Protein AF-A0AAN7JSX2-F1 (afdb_monomer_lite)

pLDDT: mean 71.58, std 24.01, range [30.03, 98.75]

Foldseek 3Di:
DDDDDDDDDDPDPPPPPPPPPPPPPPPPPPPPPPPPDDDDPPPDDDDDDDDDDDDDDDDDDDDDPDPDDDDDPDPPVPPPPPPDPVLVVLLVVLVVCVVVVHPPSVVSNVVVVVVVVVVVVVVVVVVVVVVVVVVVVVVVVVVVVVVVVVVVVVVVVVVVVVVVVVVVVVVVVVVVVVVVVVVVVVVVVVVVVVVVVVVVVVVVVVVVVVVVVVVVVVVVVVVVVVVVVVVVVVPDDDDPPDPQVVLLVVVVVVLVPDADDALQVVLVVVCVDPSSVVCNVCVVVHPPVSNVVSRVSNVVRVVVVVVVVVVVVVVVVVVVVVVVVVVVVVVVVVVVVVVVVVCCVVVVPPDDDDDDDDDDDDDDDDDDDDDDDDPPDDPPPDDDDDDPPDDDDDDDDDDDDDDDDDDD

Organism: NCBI:txid236973

Radius of gyration: 62.87 Å; chains: 1; bounding box: 141×70×180 Å

Secondary structure (DSSP, 8-state):
---------------------------------------------------------------------SS----GGG-------HHHHHHHHHHHHHHTT-TTHHHHHHHHHHHHHHHHHHHHHHHHHHHHHHHHHHHHHHHHHHHHHHHHHHHHHHHHHHHHHHHHHHHHHHHHHHHHHHHHHHHHHHHHHHHHHHHHHHHHHHHHHHHHHHHHHHHHHHHHHHHHHHHHHTT----S-HHHHHHHHHHHHHHTT-----HHHHHHHTTTSHHHHHHHHTGGGS-HHHHHHHHHHHHHHHHHHHHHHHHHHHHHHHHHHHHHHHHHHHHHHHHHHHHHHHHHHHHTS---S-------------------------------------------------------

Structure (mmCIF, N/CA/C/O backbone):
data_AF-A0AAN7JSX2-F1
#
_entry.id   AF-A0AAN7JSX2-F1
#
loop_
_atom_site.group_PDB
_atom_site.id
_atom_site.type_symbol
_atom_site.label_atom_id
_atom_site.label_alt_id
_atom_site.label_comp_id
_atom_site.label_asym_id
_atom_site.label_entity_id
_atom_site.label_seq_id
_atom_site.pdbx_PDB_ins_code
_atom_site.Cartn_x
_atom_site.Cartn_y
_atom_site.Cartn_z
_atom_site.occupancy
_atom_site.B_iso_or_equiv
_atom_site.auth_seq_id
_atom_site.auth_comp_id
_atom_site.auth_asym_id
_atom_site.auth_atom_id
_atom_site.pdbx_PDB_model_num
ATOM 1 N N . MET A 1 1 ? 57.727 -26.899 -23.083 1.00 50.97 1 MET A N 1
ATOM 2 C CA . MET A 1 1 ? 58.338 -26.647 -21.767 1.00 50.97 1 MET A CA 1
ATOM 3 C C . MET A 1 1 ? 58.189 -25.172 -21.488 1.00 50.97 1 MET A C 1
ATOM 5 O O . MET A 1 1 ? 58.917 -24.397 -22.080 1.00 50.97 1 MET A O 1
ATOM 9 N N . GLU A 1 2 ? 57.175 -24.823 -20.713 1.00 46.00 2 GLU A N 1
ATOM 10 C CA . GLU A 1 2 ? 57.194 -23.818 -19.647 1.00 46.00 2 GLU A CA 1
ATOM 11 C C . GLU A 1 2 ? 55.757 -23.758 -19.134 1.00 46.00 2 GLU A C 1
ATOM 13 O O . GLU A 1 2 ? 54.819 -23.423 -19.854 1.00 46.00 2 GLU A O 1
ATOM 18 N N . GLU A 1 3 ? 55.601 -24.269 -17.918 1.00 48.22 3 GLU A N 1
ATOM 19 C CA . GLU A 1 3 ? 54.378 -24.251 -17.137 1.00 48.22 3 GLU A CA 1
ATOM 20 C C . GLU A 1 3 ? 54.137 -22.822 -16.649 1.00 48.22 3 GLU A C 1
ATOM 22 O O . GLU A 1 3 ? 55.009 -22.233 -16.012 1.00 48.22 3 GLU A O 1
ATOM 27 N N . LEU A 1 4 ? 52.941 -22.283 -16.885 1.00 53.66 4 LEU A N 1
ATOM 28 C CA . LEU A 1 4 ? 52.418 -21.191 -16.074 1.00 53.66 4 LEU A CA 1
ATOM 29 C C . LEU A 1 4 ? 51.055 -21.598 -15.524 1.00 53.66 4 LEU A C 1
ATOM 31 O O . LEU A 1 4 ? 50.079 -21.794 -16.246 1.00 53.66 4 LEU A O 1
ATOM 35 N N . SER A 1 5 ? 51.096 -21.786 -14.209 1.00 49.34 5 SER A N 1
ATOM 36 C CA . SER A 1 5 ? 50.047 -22.189 -13.289 1.00 49.34 5 SER A CA 1
ATOM 37 C C . SER A 1 5 ? 48.850 -21.243 -13.337 1.00 49.34 5 SER A C 1
ATOM 39 O O . SER A 1 5 ? 48.999 -20.026 -13.219 1.00 49.34 5 SER A O 1
ATOM 41 N N . ALA A 1 6 ? 47.661 -21.822 -13.478 1.00 45.53 6 ALA A N 1
ATOM 42 C CA . ALA A 1 6 ? 46.384 -21.146 -13.332 1.00 45.53 6 ALA A CA 1
ATOM 43 C C . ALA A 1 6 ? 45.886 -21.323 -11.889 1.00 45.53 6 ALA A C 1
ATOM 45 O O . ALA A 1 6 ? 45.312 -22.358 -11.554 1.00 45.53 6 ALA A O 1
ATOM 46 N N . ASP A 1 7 ? 46.075 -20.305 -11.050 1.00 46.94 7 ASP A N 1
ATOM 47 C CA . ASP A 1 7 ? 45.407 -20.217 -9.750 1.00 46.94 7 ASP A CA 1
ATOM 48 C C . ASP A 1 7 ? 44.025 -19.581 -9.938 1.00 46.94 7 ASP A C 1
ATOM 50 O O . ASP A 1 7 ? 43.853 -18.362 -9.976 1.00 46.94 7 ASP A O 1
ATOM 54 N N . ALA A 1 8 ? 43.019 -20.441 -10.084 1.00 43.91 8 ALA A N 1
ATOM 55 C CA . ALA A 1 8 ? 41.617 -20.071 -9.991 1.00 43.91 8 ALA A CA 1
ATOM 56 C C . ALA A 1 8 ? 41.207 -20.006 -8.510 1.00 43.91 8 ALA A C 1
ATOM 58 O O . ALA A 1 8 ? 41.184 -21.019 -7.815 1.00 43.91 8 ALA A O 1
ATOM 59 N N . ILE A 1 9 ? 40.852 -18.813 -8.033 1.00 45.03 9 ILE A N 1
ATOM 60 C CA . ILE A 1 9 ? 40.185 -18.609 -6.741 1.00 45.03 9 ILE A CA 1
ATOM 61 C C . ILE A 1 9 ? 38.682 -18.856 -6.947 1.00 45.03 9 ILE A C 1
ATOM 63 O O . ILE A 1 9 ? 38.050 -18.096 -7.686 1.00 45.03 9 ILE A O 1
ATOM 67 N N . PRO A 1 10 ? 38.056 -19.856 -6.300 1.00 44.59 10 PRO A N 1
ATOM 68 C CA . PRO A 1 10 ? 36.612 -19.999 -6.342 1.00 44.59 10 PRO A CA 1
ATOM 69 C C . PRO A 1 10 ? 35.992 -19.099 -5.267 1.00 44.59 10 PRO A C 1
ATOM 71 O O . PRO A 1 10 ? 35.986 -19.430 -4.082 1.00 44.59 10 PRO A O 1
ATOM 74 N N . ILE A 1 11 ? 35.430 -17.958 -5.672 1.00 39.12 11 ILE A N 1
ATOM 75 C CA . ILE A 1 11 ? 34.491 -17.215 -4.824 1.00 39.12 11 ILE A CA 1
ATOM 76 C C . ILE A 1 11 ? 33.147 -17.944 -4.902 1.00 39.12 11 ILE A C 1
ATOM 78 O O . ILE A 1 11 ? 32.295 -17.662 -5.742 1.00 39.12 11 ILE A O 1
ATOM 82 N N . GLY A 1 12 ? 32.983 -18.943 -4.039 1.00 33.75 12 GLY A N 1
ATOM 83 C CA . GLY A 1 12 ? 31.715 -19.626 -3.832 1.00 33.75 12 GLY A CA 1
ATOM 84 C C . GLY A 1 12 ? 30.738 -18.726 -3.080 1.00 33.75 12 GLY A C 1
ATOM 85 O O . GLY A 1 12 ? 30.698 -18.746 -1.852 1.00 33.75 12 GLY A O 1
ATOM 86 N N . TYR A 1 13 ? 29.904 -17.974 -3.799 1.00 37.34 13 TYR A N 1
ATOM 87 C CA . TYR A 1 13 ? 28.662 -17.456 -3.228 1.00 37.34 13 TYR A CA 1
ATOM 88 C C . TYR A 1 13 ? 27.654 -18.603 -3.146 1.00 37.34 13 TYR A C 1
ATOM 90 O O . TYR A 1 13 ? 26.921 -18.896 -4.088 1.00 37.34 13 TYR A O 1
ATOM 98 N N . SER A 1 14 ? 27.631 -19.275 -1.996 1.00 35.31 14 SER A N 1
ATOM 99 C CA . SER A 1 14 ? 26.522 -20.152 -1.629 1.00 35.31 14 SER A CA 1
ATOM 100 C C . SER A 1 14 ? 25.288 -19.286 -1.383 1.00 35.31 14 SER A C 1
ATOM 102 O O . SER A 1 14 ? 25.138 -18.684 -0.320 1.00 35.31 14 SER A O 1
ATOM 104 N N . PHE A 1 15 ? 24.408 -19.205 -2.381 1.00 37.34 15 PHE A N 1
ATOM 105 C CA . PHE A 1 15 ? 23.063 -18.670 -2.213 1.00 37.34 15 PHE A CA 1
ATOM 106 C C . PHE A 1 15 ? 22.282 -19.662 -1.350 1.00 37.34 15 PHE A C 1
ATOM 108 O O . PHE A 1 15 ? 21.763 -20.676 -1.819 1.00 37.34 15 PHE A O 1
ATOM 115 N N . ASN A 1 16 ? 22.266 -19.396 -0.048 1.00 35.88 16 ASN A N 1
ATOM 116 C CA . ASN A 1 16 ? 21.456 -20.125 0.907 1.00 35.88 16 ASN A CA 1
ATOM 117 C C . ASN A 1 16 ? 19.987 -19.828 0.562 1.00 35.88 16 ASN A C 1
ATOM 119 O O . ASN A 1 16 ? 19.444 -18.798 0.959 1.00 35.88 16 ASN A O 1
ATOM 123 N N . LYS A 1 17 ? 19.334 -20.713 -0.205 1.00 44.16 17 LYS A N 1
ATOM 124 C CA . LYS A 1 17 ? 17.868 -20.803 -0.254 1.00 44.16 17 LYS A CA 1
ATOM 125 C C . LYS A 1 17 ? 17.404 -21.309 1.110 1.00 44.16 17 LYS A C 1
ATOM 127 O O . LYS A 1 17 ? 17.044 -22.470 1.282 1.00 44.16 17 LYS A O 1
ATOM 132 N N . GLY A 1 18 ? 17.461 -20.416 2.094 1.00 35.62 18 GLY A N 1
ATOM 133 C CA . GLY A 1 18 ? 16.723 -20.551 3.330 1.00 35.62 18 GLY A CA 1
ATOM 134 C C . GLY A 1 18 ? 15.250 -20.553 2.964 1.00 35.62 18 GLY A C 1
ATOM 135 O O . GLY A 1 18 ? 14.677 -19.516 2.642 1.00 35.62 18 GLY A O 1
ATOM 136 N N . LEU A 1 19 ? 14.657 -21.743 2.976 1.00 43.72 19 LEU A N 1
ATOM 137 C CA . LEU A 1 19 ? 13.233 -21.919 3.196 1.00 43.72 19 LEU A CA 1
ATOM 138 C C . LEU A 1 19 ? 12.877 -21.112 4.446 1.00 43.72 19 LEU A C 1
ATOM 140 O O . LEU A 1 19 ? 13.078 -21.571 5.570 1.00 43.72 19 LEU A O 1
ATOM 144 N N . HIS A 1 20 ? 12.362 -19.901 4.251 1.00 40.94 20 HIS A N 1
ATOM 145 C CA . HIS A 1 20 ? 11.575 -19.227 5.265 1.00 40.94 20 HIS A CA 1
ATOM 146 C C . HIS A 1 20 ? 10.299 -20.055 5.440 1.00 40.94 20 HIS A C 1
ATOM 148 O O . HIS A 1 20 ? 9.260 -19.787 4.844 1.00 40.94 20 HIS A O 1
ATOM 154 N N . GLN A 1 21 ? 10.390 -21.097 6.267 1.00 42.22 21 GLN A N 1
ATOM 155 C CA . GLN A 1 21 ? 9.264 -21.471 7.101 1.00 42.22 21 GLN A CA 1
ATOM 156 C C . GLN A 1 21 ? 8.976 -20.242 7.953 1.00 42.22 21 GLN A C 1
ATOM 158 O O . GLN A 1 21 ? 9.693 -19.939 8.908 1.00 42.22 21 GLN A O 1
ATOM 163 N N . SER A 1 22 ? 7.960 -19.487 7.542 1.00 42.25 22 SER A N 1
ATOM 164 C CA . SER A 1 22 ? 7.306 -18.511 8.394 1.00 42.25 22 SER A CA 1
ATOM 165 C C . SER A 1 22 ? 7.081 -19.173 9.756 1.00 42.25 22 SER A C 1
ATOM 167 O O . SER A 1 22 ? 6.587 -20.307 9.790 1.00 42.25 22 SER A O 1
ATOM 169 N N . PRO A 1 23 ? 7.443 -18.533 10.880 1.00 42.62 23 PRO A N 1
ATOM 170 C CA . PRO A 1 23 ? 7.020 -19.042 12.166 1.00 42.62 23 PRO A CA 1
ATOM 171 C C . PRO A 1 23 ? 5.497 -19.089 12.113 1.00 42.62 23 PRO A C 1
ATOM 173 O O . PRO A 1 23 ? 4.835 -18.074 11.899 1.00 42.62 23 PRO A O 1
ATOM 176 N N . ASN A 1 24 ? 4.955 -20.297 12.228 1.00 40.66 24 ASN A N 1
ATOM 177 C CA . ASN A 1 24 ? 3.536 -20.523 12.395 1.00 40.66 24 ASN A CA 1
ATOM 178 C C . ASN A 1 24 ? 3.190 -19.969 13.779 1.00 40.66 24 ASN A C 1
ATOM 180 O O . ASN A 1 24 ? 3.220 -20.678 14.786 1.00 40.66 24 ASN A O 1
ATOM 184 N N . ILE A 1 25 ? 2.984 -18.652 13.843 1.00 39.03 25 ILE A N 1
ATOM 185 C CA . ILE A 1 25 ? 2.396 -17.995 14.994 1.00 39.03 25 ILE A CA 1
ATOM 186 C C . ILE A 1 25 ? 0.956 -18.487 14.980 1.00 39.03 25 ILE A C 1
ATOM 188 O O . ILE A 1 25 ? 0.090 -17.913 14.324 1.00 39.03 25 ILE A O 1
ATOM 192 N N . ASN A 1 26 ? 0.729 -19.600 15.678 1.00 35.66 26 ASN A N 1
ATOM 193 C CA . ASN A 1 26 ? -0.583 -19.989 16.160 1.00 35.66 26 ASN A CA 1
ATOM 194 C C . ASN A 1 26 ? -1.067 -18.853 17.068 1.00 35.66 26 ASN A C 1
ATOM 196 O O . ASN A 1 26 ? -0.929 -18.899 18.289 1.00 35.66 26 ASN A O 1
ATOM 200 N N . LEU A 1 27 ? -1.596 -17.798 16.450 1.00 42.50 27 LEU A N 1
ATOM 201 C CA . LEU A 1 27 ? -2.525 -16.898 17.097 1.00 42.50 27 LEU A CA 1
ATOM 202 C C . LEU A 1 27 ? -3.660 -17.791 17.599 1.00 42.50 27 LEU A C 1
ATOM 204 O O . LEU A 1 27 ? -4.230 -18.543 16.800 1.00 42.50 27 LEU A O 1
ATOM 208 N N . PRO A 1 28 ? -3.964 -17.783 18.907 1.00 37.69 28 PRO A N 1
ATOM 209 C CA . PRO A 1 28 ? -5.108 -18.514 19.398 1.00 37.69 28 PRO A CA 1
ATOM 210 C C . PRO A 1 28 ? -6.311 -18.017 18.612 1.00 37.69 28 PRO A C 1
ATOM 212 O O . PRO A 1 28 ? -6.564 -16.816 18.517 1.00 37.69 28 PRO A O 1
ATOM 215 N N . ASN A 1 29 ? -6.994 -18.976 17.999 1.00 36.25 29 ASN A N 1
ATOM 216 C CA . ASN A 1 29 ? -8.230 -18.789 17.279 1.00 36.25 29 ASN A CA 1
ATOM 217 C C . ASN A 1 29 ? -9.227 -18.179 18.277 1.00 36.25 29 ASN A C 1
ATOM 219 O O . ASN A 1 29 ? -9.891 -18.899 19.026 1.00 36.25 29 ASN A O 1
ATOM 223 N N . PHE A 1 30 ? -9.286 -16.847 18.351 1.00 41.12 30 PHE A N 1
ATOM 224 C CA . PHE A 1 30 ? -10.388 -16.130 18.973 1.00 41.12 30 PHE A CA 1
ATOM 225 C C . PHE A 1 30 ? -11.564 -16.309 18.026 1.00 41.12 30 PHE A C 1
ATOM 227 O O . PHE A 1 30 ? -11.922 -15.429 17.249 1.00 41.12 30 PHE A O 1
ATOM 234 N N . ALA A 1 31 ? -12.133 -17.514 18.071 1.00 36.06 31 ALA A N 1
ATOM 235 C CA . ALA A 1 31 ? -13.482 -17.743 17.631 1.00 36.06 31 ALA A CA 1
ATOM 236 C C . ALA A 1 31 ? -14.318 -16.644 18.281 1.00 36.06 31 ALA A C 1
ATOM 238 O O . ALA A 1 31 ? -14.370 -16.549 19.513 1.00 36.06 31 ALA A O 1
ATOM 239 N N . SER A 1 32 ? -14.918 -15.803 17.441 1.00 41.34 32 SER A N 1
ATOM 240 C CA . SER A 1 32 ? -16.091 -15.019 17.782 1.00 41.34 32 SER A CA 1
ATOM 241 C C . SER A 1 32 ? -17.075 -15.960 18.463 1.00 41.34 32 SER A C 1
ATOM 243 O O . SER A 1 32 ? -17.846 -16.667 17.822 1.00 41.34 32 SER A O 1
ATOM 245 N N . ARG A 1 33 ? -17.010 -16.023 19.792 1.00 39.25 33 ARG A N 1
ATOM 246 C CA . ARG A 1 33 ? -18.154 -16.422 20.584 1.00 39.25 33 ARG A CA 1
ATOM 247 C C . ARG A 1 33 ? -19.091 -15.244 20.472 1.00 39.25 33 ARG A C 1
ATOM 249 O O . ARG A 1 33 ? -18.925 -14.246 21.171 1.00 39.25 33 ARG A O 1
ATOM 256 N N . ASP A 1 34 ? -20.026 -15.377 19.544 1.00 36.88 34 ASP A N 1
ATOM 257 C CA . ASP A 1 34 ? -21.251 -14.605 19.515 1.00 36.88 34 ASP A CA 1
ATOM 258 C C . ASP A 1 34 ? -21.858 -14.642 20.919 1.00 36.88 34 ASP A C 1
ATOM 260 O O . ASP A 1 34 ? -22.526 -15.594 21.322 1.00 36.88 34 ASP A O 1
ATOM 264 N N . PHE A 1 35 ? -21.606 -13.592 21.698 1.00 38.41 35 PHE A N 1
ATOM 265 C CA . PHE A 1 35 ? -22.385 -13.274 22.885 1.00 38.41 35 PHE A CA 1
ATOM 266 C C . PHE A 1 35 ? -23.689 -12.623 22.420 1.00 38.41 35 PHE A C 1
ATOM 268 O O . PHE A 1 35 ? -24.006 -11.477 22.730 1.00 38.41 35 PHE A O 1
ATOM 275 N N . THR A 1 36 ? -24.469 -13.369 21.643 1.00 46.62 36 THR A N 1
ATOM 276 C CA . THR A 1 36 ? -25.900 -13.128 21.586 1.00 46.62 36 THR A CA 1
ATOM 277 C C . THR A 1 36 ? -26.518 -13.737 22.832 1.00 46.62 36 THR A C 1
ATOM 279 O O . THR A 1 36 ? -26.314 -14.911 23.129 1.00 46.62 36 THR A O 1
ATOM 282 N N . ASN A 1 37 ? -27.361 -12.936 23.475 1.00 43.53 37 ASN A N 1
ATOM 283 C CA . ASN A 1 37 ? -28.399 -13.358 24.403 1.00 43.53 37 ASN A CA 1
ATOM 284 C C . ASN A 1 37 ? -27.983 -13.507 25.878 1.00 43.53 37 ASN A C 1
ATOM 286 O O . ASN A 1 37 ? -27.820 -14.598 26.407 1.00 43.53 37 ASN A O 1
ATOM 290 N N . ASN A 1 38 ? -27.962 -12.374 26.581 1.00 35.06 38 ASN A N 1
ATOM 291 C CA . ASN A 1 38 ? -28.607 -12.318 27.889 1.00 35.06 38 ASN A CA 1
ATOM 292 C C . ASN A 1 38 ? -29.638 -11.193 27.850 1.00 35.06 38 ASN A C 1
ATOM 294 O O . ASN A 1 38 ? -29.331 -10.011 28.011 1.00 35.06 38 ASN A O 1
ATOM 298 N N . GLN A 1 39 ? -30.873 -11.597 27.550 1.00 39.59 39 GLN A N 1
ATOM 299 C CA . GLN A 1 39 ? -32.058 -10.785 27.756 1.00 39.59 39 GLN A CA 1
ATOM 300 C C . GLN A 1 39 ? -32.070 -10.249 29.187 1.00 39.59 39 GLN A C 1
ATOM 302 O O . GLN A 1 39 ? -31.891 -10.980 30.161 1.00 39.59 39 GLN A O 1
ATOM 307 N N . ARG A 1 40 ? -32.324 -8.944 29.275 1.00 37.16 40 ARG A N 1
ATOM 308 C CA . ARG A 1 40 ? -32.806 -8.251 30.465 1.00 37.16 40 ARG A CA 1
ATOM 309 C C . ARG A 1 40 ? -33.914 -9.068 31.128 1.00 37.16 40 ARG A C 1
ATOM 311 O O . ARG A 1 40 ? -35.008 -9.163 30.583 1.00 37.16 40 ARG A O 1
ATOM 318 N N . ILE A 1 41 ? -33.674 -9.540 32.346 1.00 38.97 41 ILE A N 1
ATOM 319 C CA . ILE A 1 41 ? -34.753 -9.743 33.313 1.00 38.97 41 ILE A CA 1
ATOM 320 C C . ILE A 1 41 ? -34.853 -8.440 34.108 1.00 38.97 41 ILE A C 1
ATOM 322 O O . ILE A 1 41 ? -34.319 -8.300 35.203 1.00 38.97 41 ILE A O 1
ATOM 326 N N . SER A 1 42 ? -35.488 -7.442 33.496 1.00 38.06 42 SER A N 1
ATOM 327 C CA . SER A 1 42 ? -36.068 -6.306 34.208 1.00 38.06 42 SER A CA 1
ATOM 328 C C . SER A 1 42 ? -37.524 -6.663 34.494 1.00 38.06 42 SER A C 1
ATOM 330 O O . SER A 1 42 ? -38.401 -6.420 33.671 1.00 38.06 42 SER A O 1
ATOM 332 N N . GLY A 1 43 ? -37.763 -7.317 35.630 1.00 34.28 43 GLY A N 1
ATOM 333 C CA . GLY A 1 43 ? -39.103 -7.524 36.171 1.00 34.28 43 GLY A CA 1
ATOM 334 C C . GLY A 1 43 ? -39.529 -6.298 36.969 1.00 34.28 43 GLY A C 1
ATOM 335 O O . GLY A 1 43 ? -39.373 -6.269 38.185 1.00 34.28 43 GLY A O 1
ATOM 336 N N . SER A 1 44 ? -40.041 -5.285 36.278 1.00 38.72 44 SER A N 1
ATOM 337 C CA . SER A 1 44 ? -40.818 -4.197 36.868 1.00 38.72 44 SER A CA 1
ATOM 338 C C . SER A 1 44 ? -42.085 -4.000 36.045 1.00 38.72 44 SER A C 1
ATOM 340 O O . SER A 1 44 ? -42.029 -4.116 34.826 1.00 38.72 44 SER A O 1
ATOM 342 N N . GLU A 1 45 ? -43.161 -3.619 36.737 1.00 35.44 45 GLU A N 1
ATOM 343 C CA . GLU A 1 45 ? -44.469 -3.166 36.228 1.00 35.44 45 GLU A CA 1
ATOM 344 C C . GLU A 1 45 ? -45.521 -4.279 36.083 1.00 35.44 45 GLU A C 1
ATOM 346 O O . GLU A 1 45 ? -45.397 -5.230 35.324 1.00 35.44 45 GLU A O 1
ATOM 351 N N . ASN A 1 46 ? -46.463 -4.328 37.026 1.00 32.88 46 ASN A N 1
ATOM 352 C CA . ASN A 1 46 ? -47.708 -3.545 37.061 1.00 32.88 46 ASN A CA 1
ATOM 353 C C . ASN A 1 46 ? -48.742 -4.055 36.048 1.00 32.88 46 ASN A C 1
ATOM 355 O O . ASN A 1 46 ? -48.676 -3.801 34.854 1.00 32.88 46 ASN A O 1
ATOM 359 N N . SER A 1 47 ? -49.727 -4.763 36.605 1.00 40.91 47 SER A N 1
ATOM 360 C CA . SER A 1 47 ? -51.157 -4.694 36.284 1.00 40.91 47 SER A CA 1
ATOM 361 C C . SER A 1 47 ? -51.569 -4.094 34.929 1.00 40.91 47 SER A C 1
ATOM 363 O O . SER A 1 47 ? -51.624 -2.875 34.773 1.00 40.91 47 SER A O 1
ATOM 365 N N . ALA A 1 48 ? -52.064 -4.947 34.033 1.00 32.00 48 ALA A N 1
ATOM 366 C CA . ALA A 1 48 ? -53.070 -4.566 33.044 1.00 32.00 48 ALA A CA 1
ATOM 367 C C . ALA A 1 48 ? -54.000 -5.758 32.772 1.00 32.00 48 ALA A C 1
ATOM 369 O O . ALA A 1 48 ? -53.680 -6.684 32.031 1.00 32.00 48 ALA A O 1
ATOM 370 N N . PHE A 1 49 ? -55.158 -5.737 33.432 1.00 30.44 49 PHE A N 1
ATOM 371 C CA . PHE A 1 49 ? -56.280 -6.639 33.191 1.00 30.44 49 PHE A CA 1
ATOM 372 C C . PHE A 1 49 ? -56.923 -6.257 31.850 1.00 30.44 49 PHE A C 1
ATOM 374 O O . PHE A 1 49 ? -57.360 -5.117 31.682 1.00 30.44 49 PHE A O 1
ATOM 381 N N . ARG A 1 50 ? -57.000 -7.196 30.901 1.00 31.30 50 ARG A N 1
ATOM 382 C CA . ARG A 1 50 ? -57.774 -7.050 29.661 1.00 31.30 50 ARG A CA 1
ATOM 383 C C . ARG A 1 50 ? -58.998 -7.958 29.755 1.00 31.30 50 ARG A C 1
ATOM 385 O O . ARG A 1 50 ? -58.876 -9.149 30.015 1.00 31.30 50 ARG A O 1
ATOM 392 N N . SER A 1 51 ? -60.162 -7.337 29.618 1.00 30.84 51 SER A N 1
ATOM 393 C CA . SER A 1 51 ? -61.487 -7.947 29.676 1.00 30.84 51 SER A CA 1
ATOM 394 C C . SER A 1 51 ? -61.830 -8.584 28.328 1.00 30.84 51 SER A C 1
ATOM 396 O O . SER A 1 51 ? -61.743 -7.903 27.308 1.00 30.84 51 SER A O 1
ATOM 398 N N . GLU A 1 52 ? -62.256 -9.846 28.327 1.00 30.03 52 GLU A N 1
ATOM 399 C CA . GLU A 1 52 ? -63.047 -10.431 27.242 1.00 30.03 52 GLU A CA 1
ATOM 400 C C . GLU A 1 52 ? -64.335 -11.012 27.826 1.00 30.03 52 GLU A C 1
ATOM 402 O O . GLU A 1 52 ? -64.333 -11.799 28.774 1.00 30.03 52 GLU A O 1
ATOM 407 N N . ALA A 1 53 ? -65.449 -10.548 27.269 1.00 36.84 53 ALA A N 1
ATOM 408 C CA . ALA A 1 53 ? -66.796 -10.956 27.607 1.00 36.84 53 ALA A CA 1
ATOM 409 C C . ALA A 1 53 ? -67.162 -12.244 26.862 1.00 36.84 53 ALA A C 1
ATOM 411 O O . ALA A 1 53 ? -66.964 -12.344 25.653 1.00 36.84 53 ALA A O 1
ATOM 412 N N . SER A 1 54 ? -67.801 -13.187 27.553 1.00 32.19 54 SER A N 1
ATOM 413 C CA . SER A 1 54 ? -68.711 -14.132 26.908 1.00 32.19 54 SER A CA 1
ATOM 414 C C . SER A 1 54 ? -69.916 -14.395 27.810 1.00 32.19 54 SER A C 1
ATOM 416 O O . SER A 1 54 ? -69.816 -14.539 29.026 1.00 32.19 54 SER A O 1
ATOM 418 N N . SER A 1 55 ? -71.084 -14.330 27.182 1.00 37.78 55 SER A N 1
ATOM 419 C CA . SER A 1 55 ? -72.415 -14.410 27.765 1.00 37.78 55 SER A CA 1
ATOM 420 C C . SER A 1 55 ? -72.876 -15.854 27.948 1.00 37.78 55 SER A C 1
ATOM 422 O O . SER A 1 55 ? -72.682 -16.653 27.035 1.00 37.78 55 SER A O 1
ATOM 424 N N . THR A 1 56 ? -73.631 -16.151 29.009 1.00 37.12 56 THR A N 1
ATOM 425 C CA . THR A 1 56 ? -74.946 -16.832 28.922 1.00 37.12 56 THR A CA 1
ATOM 426 C C . THR A 1 56 ? -75.660 -16.857 30.291 1.00 37.12 56 THR A C 1
ATOM 428 O O . THR A 1 56 ? -74.993 -16.759 31.320 1.00 37.12 56 THR A O 1
ATOM 431 N N . PRO A 1 57 ? -77.010 -16.906 30.328 1.00 46.56 57 PRO A N 1
ATOM 432 C CA . PRO A 1 57 ? -77.817 -16.512 31.486 1.00 46.56 57 PRO A CA 1
ATOM 433 C C . PRO A 1 57 ? -78.385 -17.702 32.280 1.00 46.56 57 PRO A C 1
ATOM 435 O O . PRO A 1 57 ? -78.646 -18.764 31.722 1.00 46.56 57 PRO A O 1
ATOM 438 N N . GLY A 1 58 ? -78.680 -17.492 33.569 1.00 35.06 58 GLY A N 1
ATOM 439 C CA . GLY A 1 58 ? -79.385 -18.493 34.377 1.00 35.06 58 GLY A CA 1
ATOM 440 C C . GLY A 1 58 ? -79.660 -18.085 35.826 1.00 35.06 58 GLY A C 1
ATOM 441 O O . GLY A 1 58 ? -78.945 -18.501 36.722 1.00 35.06 58 GLY A O 1
ATOM 442 N N . LEU A 1 59 ? -80.699 -17.262 36.009 1.00 45.31 59 LEU A N 1
ATOM 443 C CA . LEU A 1 59 ? -81.655 -17.193 37.132 1.00 45.31 59 LEU A CA 1
ATOM 444 C C . LEU A 1 59 ? -81.203 -17.513 38.575 1.00 45.31 59 LEU A C 1
ATOM 446 O O . LEU A 1 59 ? -80.910 -18.649 38.930 1.00 45.31 59 LEU A O 1
ATOM 450 N N . GLY A 1 60 ? -81.398 -16.525 39.457 1.00 34.66 60 GLY A N 1
ATOM 451 C CA . GLY A 1 60 ? -81.542 -16.742 40.898 1.00 34.66 60 GLY A CA 1
ATOM 452 C C . GLY A 1 60 ? -81.312 -15.475 41.719 1.00 34.66 60 GLY A C 1
ATOM 453 O O . GLY A 1 60 ? -80.230 -15.282 42.262 1.00 34.66 60 GLY A O 1
ATOM 454 N N . PHE A 1 61 ? -82.319 -14.601 41.826 1.00 37.16 61 PHE A N 1
ATOM 455 C CA . PHE A 1 61 ? -82.267 -13.465 42.751 1.00 37.16 61 PHE A CA 1
ATOM 456 C C . PHE A 1 61 ? -82.222 -13.970 44.201 1.00 37.16 61 PHE A C 1
ATOM 458 O O . PHE A 1 61 ? -83.210 -14.481 44.725 1.00 37.16 61 PHE A O 1
ATOM 465 N N . ARG A 1 62 ? -81.081 -13.777 44.868 1.00 35.38 62 ARG A N 1
ATOM 466 C CA . ARG A 1 62 ? -80.959 -13.802 46.329 1.00 35.38 62 ARG A CA 1
ATOM 467 C C . ARG A 1 62 ? -80.267 -12.509 46.742 1.00 35.38 62 ARG A C 1
ATOM 469 O O . ARG A 1 62 ? -79.093 -12.316 46.443 1.00 35.38 62 ARG A O 1
ATOM 476 N N . CYS A 1 63 ? -81.002 -11.601 47.381 1.00 37.75 63 CYS A N 1
ATOM 477 C CA . CYS A 1 63 ? -80.439 -10.361 47.907 1.00 37.75 63 CYS A CA 1
ATOM 478 C C . CYS A 1 63 ? -79.427 -10.683 49.017 1.00 37.75 63 CYS A C 1
ATOM 480 O O . CYS A 1 63 ? -79.807 -10.988 50.144 1.00 37.75 63 CYS A O 1
ATOM 482 N N . GLN A 1 64 ? -78.138 -10.621 48.686 1.00 37.75 64 GLN A N 1
ATOM 483 C CA . GLN A 1 64 ? -77.042 -10.502 49.641 1.00 37.75 64 GLN A CA 1
ATOM 484 C C . GLN A 1 64 ? -76.570 -9.050 49.617 1.00 37.75 64 GLN A C 1
ATOM 486 O O . GLN A 1 64 ? -76.145 -8.547 48.577 1.00 37.75 64 GLN A O 1
ATOM 491 N N . PHE A 1 65 ? -76.657 -8.369 50.757 1.00 39.72 65 PHE A N 1
ATOM 492 C CA . PHE A 1 65 ? -75.978 -7.094 50.943 1.00 39.72 65 PHE A CA 1
ATOM 493 C C . PHE A 1 65 ? -74.477 -7.376 51.050 1.00 39.72 65 PHE A C 1
ATOM 495 O O . PHE A 1 65 ? -73.998 -7.834 52.083 1.00 39.72 65 PHE A O 1
ATOM 502 N N . HIS A 1 66 ? -73.752 -7.134 49.961 1.00 38.75 66 HIS A N 1
ATOM 503 C CA . HIS A 1 66 ? -72.293 -7.161 49.925 1.00 38.75 66 HIS A CA 1
ATOM 504 C C . HIS A 1 66 ? -71.781 -5.725 49.974 1.00 38.75 66 HIS A C 1
ATOM 506 O O . HIS A 1 66 ? -72.001 -4.961 49.035 1.00 38.75 66 HIS A O 1
ATOM 512 N N . LEU A 1 67 ? -71.080 -5.350 51.045 1.00 41.78 67 LEU A N 1
ATOM 513 C CA . LEU A 1 67 ? -70.184 -4.198 50.985 1.00 41.78 67 LEU A CA 1
ATOM 514 C C . LEU A 1 67 ? -68.926 -4.665 50.241 1.00 41.78 67 LEU A C 1
ATOM 516 O O . LEU A 1 67 ? -68.111 -5.412 50.779 1.00 41.78 67 LEU A O 1
ATOM 520 N N . VAL A 1 68 ? -68.815 -4.301 48.964 1.00 37.56 68 VAL A N 1
ATOM 521 C CA . VAL A 1 68 ? -67.712 -4.730 48.099 1.00 37.56 68 VAL A CA 1
ATOM 522 C C . VAL A 1 68 ? -66.521 -3.797 48.297 1.00 37.56 68 VAL A C 1
ATOM 524 O O . VAL A 1 68 ? -66.533 -2.659 47.836 1.00 37.56 68 VAL A O 1
ATOM 527 N N . GLN A 1 69 ? -65.459 -4.304 48.921 1.00 41.56 69 GLN A N 1
ATOM 528 C CA . GLN A 1 69 ? -64.117 -3.739 48.810 1.00 41.56 69 GLN A CA 1
ATOM 529 C C . GLN A 1 69 ? -63.171 -4.861 48.347 1.00 41.56 69 GLN A C 1
ATOM 531 O O . GLN A 1 69 ? -62.786 -5.721 49.127 1.00 41.56 69 GLN A O 1
ATOM 536 N N . GLY A 1 70 ? -62.867 -4.892 47.043 1.00 42.41 70 GLY A N 1
ATOM 537 C CA . GLY A 1 70 ? -61.763 -5.654 46.433 1.00 42.41 70 GLY A CA 1
ATOM 538 C C . GLY A 1 70 ? -61.680 -7.171 46.697 1.00 42.41 70 GLY A C 1
ATOM 539 O O . GLY A 1 70 ? -60.924 -7.612 47.551 1.00 42.41 70 GLY A O 1
ATOM 540 N N . ASN A 1 71 ? -62.365 -7.978 45.877 1.00 53.44 71 ASN A N 1
ATOM 541 C CA . ASN A 1 71 ? -62.034 -9.371 45.501 1.00 53.44 71 ASN A CA 1
ATOM 542 C C . ASN A 1 71 ? -61.559 -10.388 46.570 1.00 53.44 71 ASN A C 1
ATOM 544 O O . ASN A 1 71 ? -60.798 -11.305 46.254 1.00 53.44 71 ASN A O 1
ATOM 548 N N . ARG A 1 72 ? -62.084 -10.345 47.798 1.00 46.84 72 ARG A N 1
ATOM 549 C CA . ARG A 1 72 ? -62.139 -11.528 48.678 1.00 46.84 72 ARG A CA 1
ATOM 550 C C . ARG A 1 72 ? -63.517 -11.630 49.327 1.00 46.84 72 ARG A C 1
ATOM 552 O O . ARG A 1 72 ? -63.876 -10.794 50.146 1.00 46.84 72 ARG A O 1
ATOM 559 N N . ILE A 1 73 ? -64.280 -12.668 48.978 1.00 47.78 73 ILE A N 1
ATOM 560 C CA . ILE A 1 73 ? -65.451 -13.086 49.758 1.00 47.78 73 ILE A CA 1
ATOM 561 C C . ILE A 1 73 ? -64.895 -13.705 51.042 1.00 47.78 73 ILE A C 1
ATOM 563 O O . ILE A 1 73 ? -64.381 -14.822 51.024 1.00 47.78 73 ILE A O 1
ATOM 567 N N . VAL A 1 74 ? -64.921 -12.956 52.143 1.00 50.34 74 VAL A N 1
ATOM 568 C CA . VAL A 1 74 ? -64.632 -13.512 53.467 1.00 50.34 74 VAL A CA 1
ATOM 569 C C . VAL A 1 74 ? -65.926 -14.133 53.975 1.00 50.34 74 VAL A C 1
ATOM 571 O O . VAL A 1 74 ? -66.891 -13.431 54.268 1.00 50.34 74 VAL A O 1
ATOM 574 N N . ASP A 1 75 ? -65.953 -15.459 54.046 1.00 49.97 75 ASP A N 1
ATOM 575 C CA . ASP A 1 75 ? -67.035 -16.199 54.681 1.00 49.97 75 ASP A CA 1
ATOM 576 C C . ASP A 1 75 ? -67.003 -15.944 56.201 1.00 49.97 75 ASP A C 1
ATOM 578 O O . ASP A 1 75 ? -66.238 -16.553 56.951 1.00 49.97 75 ASP A O 1
ATOM 582 N N . LEU A 1 76 ? -67.808 -14.979 56.655 1.00 51.84 76 LEU A N 1
ATOM 583 C CA . LEU A 1 76 ? -67.941 -14.571 58.061 1.00 51.84 76 LEU A CA 1
ATOM 584 C C . LEU A 1 76 ? -68.577 -15.652 58.952 1.00 51.84 76 LEU A C 1
ATOM 586 O O . LEU A 1 76 ? -68.607 -15.497 60.170 1.00 51.84 76 LEU A O 1
ATOM 590 N N . SER A 1 77 ? -69.048 -16.767 58.386 1.00 52.03 77 SER A N 1
ATOM 591 C CA . SER A 1 77 ? -69.568 -17.898 59.166 1.00 52.03 77 SER A CA 1
ATOM 592 C C . SER A 1 77 ? -68.465 -18.752 59.816 1.00 52.03 77 SER A C 1
ATOM 594 O O . SER A 1 77 ? -68.751 -19.654 60.603 1.00 52.03 77 SER A O 1
ATOM 596 N N . ARG A 1 78 ? -67.190 -18.419 59.562 1.00 49.16 78 ARG A N 1
ATOM 597 C CA . ARG A 1 78 ? -66.006 -19.059 60.150 1.00 49.16 78 ARG A CA 1
ATOM 598 C C . ARG A 1 78 ? -65.255 -18.159 61.134 1.00 49.16 78 ARG A C 1
ATOM 600 O O . ARG A 1 78 ? -64.038 -18.280 61.268 1.00 49.16 78 ARG A O 1
ATOM 607 N N . ILE A 1 79 ? -65.965 -17.289 61.857 1.00 51.38 79 ILE A N 1
ATOM 608 C CA . ILE A 1 79 ? -65.464 -16.768 63.134 1.00 51.38 79 ILE A CA 1
ATOM 609 C C . ILE A 1 79 ? -65.425 -17.972 64.082 1.00 51.38 79 ILE A C 1
ATOM 611 O O . ILE A 1 79 ? -66.372 -18.252 64.813 1.00 51.38 79 ILE A O 1
ATOM 615 N N . GLN A 1 80 ? -64.335 -18.745 64.013 1.00 54.03 80 GLN A N 1
ATOM 616 C CA . GLN A 1 80 ? -63.908 -19.559 65.140 1.00 54.03 80 GLN A CA 1
ATOM 617 C C . GLN A 1 80 ? -63.997 -18.641 66.354 1.00 54.03 80 GLN A C 1
ATOM 619 O O . GLN A 1 80 ? -63.440 -17.540 66.315 1.00 54.03 80 GLN A O 1
ATOM 624 N N . ALA A 1 81 ? -64.725 -19.064 67.392 1.00 52.28 81 ALA A N 1
ATOM 625 C CA . ALA A 1 81 ? -64.572 -18.488 68.719 1.00 52.28 81 ALA A CA 1
ATOM 626 C C . ALA A 1 81 ? -63.075 -18.243 68.901 1.00 52.28 81 ALA A C 1
ATOM 628 O O . ALA A 1 81 ? -62.296 -19.182 68.713 1.00 52.28 81 ALA A O 1
ATOM 629 N N . MET A 1 82 ? -62.679 -16.978 69.080 1.00 51.91 82 MET A N 1
ATOM 630 C CA . MET A 1 82 ? -61.278 -16.617 69.242 1.00 51.91 82 MET A CA 1
ATOM 631 C C . MET A 1 82 ? -60.783 -17.464 70.406 1.00 51.91 82 MET A C 1
ATOM 633 O O . MET A 1 82 ? -61.128 -17.189 71.550 1.00 51.91 82 MET A O 1
ATOM 637 N N . ASN A 1 83 ? -60.084 -18.558 70.105 1.00 62.00 83 ASN A N 1
ATOM 638 C CA . ASN A 1 83 ? -59.454 -19.387 71.112 1.00 62.00 83 ASN A CA 1
ATOM 639 C C . ASN A 1 83 ? -58.303 -18.528 71.601 1.00 62.00 83 ASN A C 1
ATOM 641 O O . ASN A 1 83 ? -57.215 -18.534 71.017 1.00 62.00 83 ASN A O 1
ATOM 645 N N . LEU A 1 84 ? -58.597 -17.688 72.591 1.00 67.25 84 LEU A N 1
ATOM 646 C CA . LEU A 1 84 ? -57.576 -16.901 73.232 1.00 67.25 84 LEU A CA 1
ATOM 647 C C . LEU A 1 84 ? -56.566 -17.900 73.808 1.00 67.25 84 LEU A C 1
ATOM 649 O O . LEU A 1 84 ? -56.957 -18.941 74.341 1.00 67.25 84 LEU A O 1
ATOM 653 N N . PRO A 1 85 ? -55.256 -17.639 73.677 1.00 80.56 85 PRO A N 1
ATOM 654 C CA . PRO A 1 85 ? -54.263 -18.498 74.298 1.00 80.56 85 PRO A CA 1
ATOM 655 C C . PRO A 1 85 ? -54.641 -18.694 75.769 1.00 80.56 85 PRO A C 1
ATOM 657 O O . PRO A 1 85 ? -54.945 -17.710 76.438 1.00 80.56 85 PRO A O 1
ATOM 660 N N . LYS A 1 86 ? -54.621 -19.934 76.277 1.00 77.81 86 LYS A N 1
ATOM 661 C CA . LYS A 1 86 ? -55.061 -20.276 77.650 1.00 77.81 86 LYS A CA 1
ATOM 662 C C . LYS A 1 86 ? -54.523 -19.324 78.723 1.00 77.81 86 LYS A C 1
ATOM 664 O O . LYS A 1 86 ? -55.189 -19.050 79.710 1.00 77.81 86 LYS A O 1
ATOM 669 N N . ARG A 1 87 ? -53.319 -18.790 78.515 1.00 76.38 87 ARG A N 1
ATOM 670 C CA . ARG A 1 87 ? -52.698 -17.776 79.371 1.00 76.38 87 ARG A CA 1
ATOM 671 C C . ARG A 1 87 ? -53.495 -16.464 79.438 1.00 76.38 87 ARG A C 1
ATOM 673 O O . ARG A 1 87 ? -53.672 -15.909 80.514 1.00 76.38 87 ARG A O 1
ATOM 680 N N . VAL A 1 88 ? -54.018 -15.991 78.309 1.00 80.62 88 VAL A N 1
ATOM 681 C CA . VAL A 1 88 ? -54.863 -14.793 78.237 1.00 80.62 88 VAL A CA 1
ATOM 682 C C . VAL A 1 88 ? -56.232 -15.055 78.866 1.00 80.62 88 VAL A C 1
ATOM 684 O O . VAL A 1 88 ? -56.739 -14.197 79.576 1.00 80.62 88 VAL A O 1
ATOM 687 N N . GLU A 1 89 ? -56.796 -16.254 78.703 1.00 84.44 89 GLU A N 1
ATOM 688 C CA . GLU A 1 89 ? -58.039 -16.651 79.389 1.00 84.44 89 GLU A CA 1
ATOM 689 C C . GLU A 1 89 ? -57.871 -16.684 80.920 1.00 84.44 89 GLU A C 1
ATOM 691 O O . GLU A 1 89 ? -58.727 -16.185 81.651 1.00 84.44 89 GLU A O 1
ATOM 696 N N . VAL A 1 90 ? -56.742 -17.213 81.411 1.00 82.00 90 VAL A N 1
ATOM 697 C CA . VAL A 1 90 ? -56.377 -17.211 82.840 1.00 82.00 90 VAL A CA 1
ATOM 698 C C . VAL A 1 90 ? -56.175 -15.785 83.362 1.00 82.00 90 VAL A C 1
ATOM 700 O O . VAL A 1 90 ? -56.656 -15.469 84.448 1.00 82.00 90 VAL A O 1
ATOM 703 N N . CYS A 1 91 ? -55.539 -14.908 82.583 1.00 80.75 91 CYS A N 1
ATOM 704 C CA . CYS A 1 91 ? -55.354 -13.497 82.930 1.00 80.75 91 CYS A CA 1
ATOM 705 C C . CYS A 1 91 ? -56.689 -12.732 83.001 1.00 80.75 91 CYS A C 1
ATOM 707 O O . CYS A 1 91 ? -56.955 -12.026 83.976 1.00 80.75 91 CYS A O 1
ATOM 709 N N . ILE A 1 92 ? -57.575 -12.927 82.017 1.00 85.50 92 ILE A N 1
ATOM 710 C CA . ILE A 1 92 ? -58.925 -12.339 82.000 1.00 85.50 92 ILE A CA 1
ATOM 711 C C . ILE A 1 92 ? -59.720 -12.802 83.224 1.00 85.50 92 ILE A C 1
ATOM 713 O O . ILE A 1 92 ? -60.315 -11.977 83.915 1.00 85.50 92 ILE A O 1
ATOM 717 N N . LYS A 1 93 ? -59.686 -14.102 83.538 1.00 86.31 93 LYS A N 1
ATOM 718 C CA . LYS A 1 93 ? -60.343 -14.652 84.728 1.00 86.31 93 LYS A CA 1
ATOM 719 C C . LYS A 1 93 ? -59.774 -14.059 86.020 1.00 86.31 93 LYS A C 1
ATOM 721 O O . LYS A 1 93 ? -60.545 -13.608 86.858 1.00 86.31 93 LYS A O 1
ATOM 726 N N . ALA A 1 94 ? -58.449 -13.986 86.151 1.00 81.50 94 ALA A N 1
ATOM 727 C CA . ALA A 1 94 ? -57.797 -13.379 87.310 1.00 81.50 94 ALA A CA 1
ATOM 728 C C . ALA A 1 94 ? -58.140 -11.885 87.455 1.00 81.50 94 ALA A C 1
ATOM 730 O O . ALA A 1 94 ? -58.298 -11.406 88.572 1.00 81.50 94 ALA A O 1
ATOM 731 N N . THR A 1 95 ? -58.326 -11.164 86.344 1.00 83.56 95 THR A N 1
ATOM 732 C CA . THR A 1 95 ? -58.744 -9.751 86.343 1.00 83.56 95 THR A CA 1
ATOM 733 C C . THR A 1 95 ? -60.176 -9.604 86.847 1.00 83.56 95 THR A C 1
ATOM 735 O O . THR A 1 95 ? -60.444 -8.765 87.703 1.00 83.56 95 THR A O 1
ATOM 738 N N . ILE A 1 96 ? -61.087 -10.458 86.375 1.00 86.81 96 ILE A N 1
ATOM 739 C CA . ILE A 1 96 ? -62.479 -10.493 86.842 1.00 86.81 96 ILE A CA 1
ATOM 740 C C . ILE A 1 96 ? -62.531 -10.829 88.340 1.00 86.81 96 ILE A C 1
ATOM 742 O O . ILE A 1 96 ? -63.178 -10.114 89.102 1.00 86.81 96 ILE A O 1
ATOM 746 N N . ASP A 1 97 ? -61.803 -11.859 88.777 1.00 83.38 97 ASP A N 1
ATOM 747 C CA . ASP A 1 97 ? -61.744 -12.279 90.181 1.00 83.38 97 ASP A CA 1
ATOM 748 C C . ASP A 1 97 ? -61.148 -11.178 91.086 1.00 83.38 97 ASP A C 1
ATOM 750 O O . ASP A 1 97 ? -61.591 -11.000 92.223 1.00 83.38 97 ASP A O 1
ATOM 754 N N . HIS A 1 98 ? -60.193 -10.390 90.577 1.00 82.62 98 HIS A N 1
ATOM 755 C CA . HIS A 1 98 ? -59.620 -9.232 91.272 1.00 82.62 98 HIS A CA 1
ATOM 756 C C . HIS A 1 98 ? -60.612 -8.077 91.415 1.00 82.62 98 HIS A C 1
ATOM 758 O O . HIS A 1 98 ? -60.777 -7.548 92.514 1.00 82.62 98 HIS A O 1
ATOM 764 N N . CYS A 1 99 ? -61.344 -7.732 90.350 1.00 84.00 99 CYS A N 1
ATOM 765 C CA . CYS A 1 99 ? -62.403 -6.719 90.405 1.00 84.00 99 CYS A CA 1
ATOM 766 C C . CYS A 1 99 ? -63.543 -7.098 91.365 1.00 84.00 99 CYS A C 1
ATOM 768 O O . CYS A 1 99 ? -64.197 -6.216 91.918 1.00 84.00 99 CYS A O 1
ATOM 770 N N . LEU A 1 100 ? -63.773 -8.397 91.576 1.00 86.88 100 LEU A N 1
ATOM 771 C CA . LEU A 1 100 ? -64.759 -8.925 92.523 1.00 86.88 100 LEU A CA 1
ATOM 772 C C . LEU A 1 100 ? -64.227 -9.044 93.966 1.00 86.88 100 LEU A C 1
ATOM 774 O O . LEU A 1 100 ? -64.964 -9.485 94.847 1.00 86.88 100 LEU A O 1
ATOM 778 N N . GLY A 1 101 ? -62.973 -8.653 94.230 1.00 78.94 101 GLY A N 1
ATOM 779 C CA . GLY A 1 101 ? -62.368 -8.670 95.567 1.00 78.94 101 GLY A CA 1
ATOM 780 C C . GLY A 1 101 ? -62.009 -10.067 96.084 1.00 78.94 101 GLY A C 1
ATOM 781 O O . GLY A 1 101 ? -61.857 -10.253 97.292 1.00 78.94 101 GLY A O 1
ATOM 782 N N . LEU A 1 102 ? -61.888 -11.064 95.198 1.00 77.81 102 LEU A N 1
ATOM 783 C CA . LEU A 1 102 ? -61.582 -12.438 95.592 1.00 77.81 102 LEU A CA 1
ATOM 784 C C . LEU A 1 102 ? -60.086 -12.588 95.947 1.00 77.81 102 LEU A C 1
ATOM 786 O O . LEU A 1 102 ? -59.222 -12.251 95.126 1.00 77.81 102 LEU A O 1
ATOM 790 N N . PRO A 1 103 ? -59.744 -13.112 97.143 1.00 63.94 103 PRO A N 1
ATOM 791 C CA . PRO A 1 103 ? -58.358 -13.250 97.589 1.00 63.94 103 PRO A CA 1
ATOM 792 C C . PRO A 1 103 ? -57.608 -14.320 96.774 1.00 63.94 103 PRO A C 1
ATOM 794 O O . PRO A 1 103 ? -58.036 -15.467 96.696 1.00 63.94 103 PRO A O 1
ATOM 797 N N . GLY A 1 104 ? -56.469 -13.941 96.175 1.00 64.94 104 GLY A N 1
ATOM 798 C CA . GLY A 1 104 ? -55.611 -14.807 95.339 1.00 64.94 104 GLY A CA 1
ATOM 799 C C . GLY A 1 104 ? -55.407 -14.320 93.893 1.00 64.94 104 GLY A C 1
ATOM 800 O O . GLY A 1 104 ? -54.471 -14.747 93.217 1.00 64.94 104 GLY A O 1
ATOM 801 N N . SER A 1 105 ? -56.236 -13.381 93.441 1.00 74.12 105 SER A N 1
ATOM 802 C CA . SER A 1 105 ? -56.234 -12.817 92.083 1.00 74.12 105 SER A CA 1
ATOM 803 C C . SER A 1 105 ? -55.124 -11.778 91.832 1.00 74.12 105 SER A C 1
ATOM 805 O O . SER A 1 105 ? -54.486 -11.801 90.783 1.00 74.12 105 SER A O 1
ATOM 807 N N . GLU A 1 106 ? -54.816 -10.936 92.822 1.00 81.06 106 GLU A N 1
ATOM 808 C CA . GLU A 1 106 ? -53.832 -9.839 92.736 1.00 81.06 106 GLU A CA 1
ATOM 809 C C . GLU A 1 106 ? -52.410 -10.330 92.422 1.00 81.06 106 GLU A C 1
ATOM 811 O O . GLU A 1 106 ? -51.802 -9.917 91.437 1.00 81.06 106 GLU A O 1
ATOM 816 N N . ARG A 1 107 ? -51.909 -11.308 93.188 1.00 81.81 107 ARG A N 1
ATOM 817 C CA . ARG A 1 107 ? -50.572 -11.894 92.968 1.00 81.81 107 ARG A CA 1
ATOM 818 C C . ARG A 1 107 ? -50.436 -12.545 91.591 1.00 81.81 107 ARG A C 1
ATOM 820 O O . ARG A 1 107 ? -49.354 -12.541 91.013 1.00 81.81 107 ARG A O 1
ATOM 827 N N . THR A 1 108 ? -51.524 -13.122 91.079 1.00 84.56 108 THR A N 1
ATOM 828 C CA . THR A 1 108 ? -51.545 -13.761 89.756 1.00 84.56 108 THR A CA 1
ATOM 829 C C . THR A 1 108 ? -51.423 -12.710 88.650 1.00 84.56 108 THR A C 1
ATOM 831 O O . THR A 1 108 ? -50.655 -12.902 87.710 1.00 84.56 108 THR A O 1
ATOM 834 N N . LEU A 1 109 ? -52.106 -11.569 88.790 1.00 83.31 109 LEU A N 1
ATOM 835 C CA . LEU A 1 109 ? -52.020 -10.454 87.843 1.00 83.31 109 LEU A CA 1
ATOM 836 C C . LEU A 1 109 ? -50.653 -9.765 87.857 1.00 83.31 109 LEU A C 1
ATOM 838 O O . L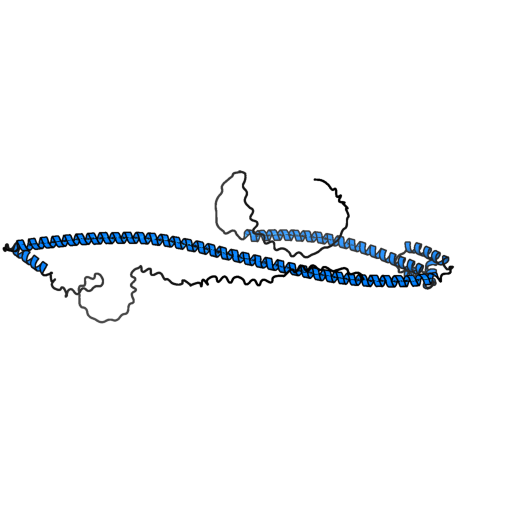EU A 1 109 ? -50.120 -9.470 86.793 1.00 83.31 109 LEU A O 1
ATOM 842 N N . GLU A 1 110 ? -50.048 -9.553 89.027 1.00 87.56 110 GLU A N 1
ATOM 843 C CA . GLU A 1 110 ? -48.704 -8.964 89.129 1.00 87.56 110 GLU A CA 1
ATOM 844 C C . GLU A 1 110 ? -47.621 -9.834 88.476 1.00 87.56 110 GLU A C 1
ATOM 846 O O . GLU A 1 110 ? -46.685 -9.321 87.857 1.00 87.56 110 GLU A O 1
ATOM 851 N N . LEU A 1 111 ? -47.724 -11.161 88.619 1.00 87.81 111 LEU A N 1
ATOM 852 C CA . LEU A 1 111 ? -46.812 -12.100 87.964 1.00 87.81 111 LEU A CA 1
ATOM 853 C C . LEU A 1 111 ? -46.989 -12.080 86.443 1.00 87.81 111 LEU A C 1
ATOM 855 O O . LEU A 1 111 ? -45.995 -12.061 85.719 1.00 87.81 111 LEU A O 1
ATOM 859 N N . GLU A 1 112 ? -48.231 -12.044 85.957 1.00 88.06 112 GLU A N 1
ATOM 860 C CA . GLU A 1 112 ? -48.516 -11.949 84.523 1.00 88.06 112 GLU A CA 1
ATOM 861 C C . GLU A 1 112 ? -48.076 -10.607 83.927 1.00 88.06 112 GLU A C 1
ATOM 863 O O . GLU A 1 112 ? -47.513 -10.595 82.831 1.00 88.06 112 GLU A O 1
ATOM 868 N N . LEU A 1 113 ? -48.253 -9.497 84.654 1.00 88.00 113 LEU A N 1
ATOM 869 C CA . LEU A 1 113 ? -47.766 -8.176 84.251 1.00 88.00 113 LEU A CA 1
ATOM 870 C C . LEU A 1 113 ? -46.242 -8.182 84.106 1.00 88.00 113 LEU A C 1
ATOM 872 O O . LEU A 1 113 ? -45.736 -7.825 83.046 1.00 88.00 113 LEU A O 1
ATOM 876 N N . ARG A 1 114 ? -45.513 -8.685 85.114 1.00 92.69 114 ARG A N 1
ATOM 877 C CA . ARG A 1 114 ? -44.049 -8.816 85.033 1.00 92.69 114 ARG A CA 1
ATOM 878 C C . ARG A 1 114 ? -43.604 -9.720 83.887 1.00 92.69 114 ARG A C 1
ATOM 880 O O . ARG A 1 114 ? -42.661 -9.386 83.176 1.00 92.69 114 ARG A O 1
ATOM 887 N N . ALA A 1 115 ? -44.283 -10.846 83.676 1.00 89.94 115 ALA A N 1
ATOM 888 C CA . ALA A 1 115 ? -43.976 -11.742 82.565 1.00 89.94 115 ALA A CA 1
ATOM 889 C C . ALA A 1 115 ? -44.243 -11.083 81.200 1.00 89.94 115 ALA A C 1
ATOM 891 O O . ALA A 1 115 ? -43.510 -11.326 80.245 1.00 89.94 115 ALA A O 1
ATOM 892 N N . TYR A 1 116 ? -45.281 -10.252 81.083 1.00 90.50 116 TYR A N 1
ATOM 893 C CA . TYR A 1 116 ? -45.554 -9.482 79.871 1.00 90.50 116 TYR A CA 1
ATOM 894 C C . TYR A 1 116 ? -44.509 -8.382 79.637 1.00 90.50 116 TYR A C 1
ATOM 896 O O . TYR A 1 116 ? -44.020 -8.246 78.519 1.00 90.50 116 TYR A O 1
ATOM 904 N N . GLU A 1 117 ? -44.121 -7.643 80.678 1.00 94.50 117 GLU A N 1
ATOM 905 C CA . GLU A 1 117 ? -43.065 -6.625 80.611 1.00 94.50 117 GLU A CA 1
ATOM 906 C C . GLU A 1 117 ? -41.712 -7.218 80.188 1.00 94.50 117 GLU A C 1
ATOM 908 O O . GLU A 1 117 ? -40.996 -6.602 79.399 1.00 94.50 117 GLU A O 1
ATOM 913 N N . GLU A 1 118 ? -41.368 -8.421 80.664 1.00 95.75 118 GLU A N 1
ATOM 914 C CA . GLU A 1 118 ? -40.157 -9.138 80.239 1.00 95.75 118 GLU A CA 1
ATOM 915 C C . GLU A 1 118 ? -40.226 -9.518 78.754 1.00 95.75 118 GLU A C 1
ATOM 917 O O . GLU A 1 118 ? -39.312 -9.209 77.997 1.00 95.75 118 GLU A O 1
ATOM 922 N N . ILE A 1 119 ? -41.349 -10.090 78.300 1.00 94.75 119 ILE A N 1
ATOM 923 C CA . ILE A 1 119 ? -41.558 -10.422 76.880 1.00 94.75 119 ILE A CA 1
ATOM 924 C C . ILE A 1 119 ? -41.497 -9.163 76.006 1.00 94.75 119 ILE A C 1
ATOM 926 O O . ILE A 1 119 ? -40.948 -9.195 74.904 1.00 94.75 119 ILE A O 1
ATOM 930 N N . GLN A 1 120 ? -42.056 -8.045 76.476 1.00 95.69 120 GLN A N 1
ATOM 931 C CA . GLN A 1 120 ? -42.002 -6.776 75.760 1.00 95.69 120 GLN A CA 1
ATOM 932 C C . GLN A 1 120 ? -40.563 -6.253 75.661 1.00 95.69 120 GLN A C 1
ATOM 934 O O . GLN A 1 120 ? -40.171 -5.804 74.581 1.00 95.69 120 GLN A O 1
ATOM 939 N N . ARG A 1 121 ? -39.768 -6.346 76.738 1.00 97.00 121 ARG A N 1
ATOM 940 C CA . ARG A 1 121 ? -38.331 -6.025 76.709 1.00 97.00 121 ARG A CA 1
ATOM 941 C C . ARG A 1 121 ? -37.573 -6.923 75.734 1.00 97.00 121 ARG A C 1
ATOM 943 O O . ARG A 1 121 ? -36.911 -6.398 74.843 1.00 97.00 121 ARG A O 1
ATOM 950 N N . GLU A 1 122 ? -37.745 -8.242 75.811 1.00 97.62 122 GLU A N 1
ATOM 951 C CA . GLU A 1 122 ? -37.112 -9.190 74.882 1.00 97.62 122 GLU A CA 1
ATOM 952 C C . GLU A 1 122 ? -37.479 -8.897 73.417 1.00 97.62 122 GLU A C 1
ATOM 954 O O . GLU A 1 122 ? -36.636 -8.977 72.520 1.00 97.62 122 GLU A O 1
ATOM 959 N N . LEU A 1 123 ? -38.739 -8.540 73.145 1.00 97.06 123 LEU A N 1
ATOM 960 C CA . LEU A 1 123 ? -39.186 -8.17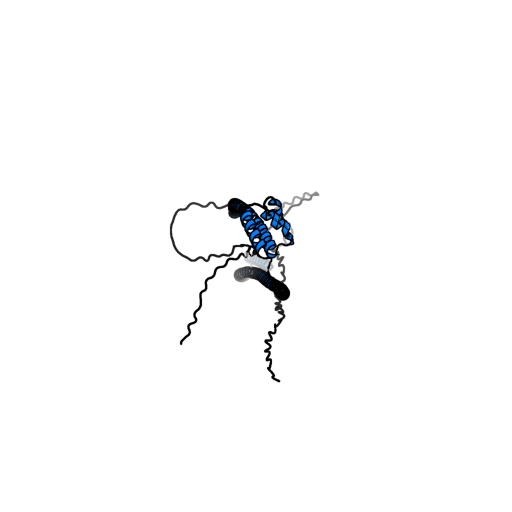9 71.802 1.00 97.06 123 LEU A CA 1
ATOM 961 C C . LEU A 1 123 ? -38.530 -6.881 71.314 1.00 97.06 123 LEU A C 1
ATOM 963 O O . LEU A 1 123 ? -38.115 -6.813 70.158 1.00 97.06 123 LEU A O 1
ATOM 967 N N . GLN A 1 124 ? -38.422 -5.865 72.174 1.00 97.69 124 GLN A N 1
ATOM 968 C CA . GLN A 1 124 ? -37.743 -4.607 71.851 1.00 97.69 124 GLN A CA 1
ATOM 969 C C . GLN A 1 124 ? -36.248 -4.818 71.583 1.00 97.69 124 GLN A C 1
ATOM 971 O O . GLN A 1 124 ? -35.710 -4.249 70.630 1.00 97.69 124 GLN A O 1
ATOM 976 N N . GLU A 1 125 ? -35.586 -5.669 72.364 1.00 98.00 125 GLU A N 1
ATOM 977 C CA . GLU A 1 125 ? -34.189 -6.050 72.140 1.00 98.00 125 GLU A CA 1
ATOM 978 C C . GLU A 1 125 ? -34.017 -6.774 70.801 1.00 98.00 125 GLU A C 1
ATOM 980 O O . GLU A 1 125 ? -33.155 -6.403 70.000 1.00 98.00 125 GLU A O 1
ATOM 985 N N . ARG A 1 126 ? -34.888 -7.746 70.494 1.00 98.00 126 ARG A N 1
ATOM 986 C CA . ARG A 1 126 ? -34.885 -8.445 69.197 1.00 98.00 126 ARG A CA 1
ATOM 987 C C . ARG A 1 126 ? -35.146 -7.504 68.029 1.00 98.00 126 ARG A C 1
ATOM 989 O O . ARG A 1 126 ? -34.488 -7.624 67.000 1.00 98.00 126 ARG A O 1
ATOM 996 N N . PHE A 1 127 ? -36.086 -6.573 68.172 1.00 97.88 127 PHE A N 1
ATOM 997 C CA . PHE A 1 127 ? -36.365 -5.570 67.147 1.00 97.88 127 PHE A CA 1
ATOM 998 C C . PHE A 1 127 ? -35.141 -4.681 66.898 1.00 97.88 127 PHE A C 1
ATOM 1000 O O . PHE A 1 127 ? -34.757 -4.474 65.750 1.00 97.88 127 PHE A O 1
ATOM 1007 N N . SER A 1 128 ? -34.486 -4.227 67.968 1.00 98.12 128 SER A N 1
ATOM 1008 C CA . SER A 1 128 ? -33.274 -3.405 67.885 1.00 98.12 128 SER A CA 1
ATOM 1009 C C . SER A 1 128 ? -32.117 -4.157 67.217 1.00 98.12 128 SER A C 1
ATOM 1011 O O . SER A 1 128 ? -31.414 -3.591 66.380 1.00 98.12 128 SER A O 1
ATOM 1013 N N . LEU A 1 129 ? -31.954 -5.450 67.526 1.00 98.31 129 LEU A N 1
ATOM 1014 C CA . LEU A 1 129 ? -30.971 -6.323 66.878 1.00 98.31 129 LEU A CA 1
ATOM 1015 C C . LEU A 1 129 ? -31.261 -6.516 65.383 1.00 98.31 129 LEU A C 1
ATOM 1017 O O . LEU A 1 129 ? -30.356 -6.430 64.560 1.00 98.31 129 LEU A O 1
ATOM 1021 N N . LEU A 1 130 ? -32.516 -6.770 65.008 1.00 98.12 130 LEU A N 1
ATOM 1022 C CA . LEU A 1 130 ? -32.888 -6.916 63.599 1.00 98.12 130 LEU A CA 1
ATOM 1023 C C . LEU A 1 130 ? -32.690 -5.610 62.826 1.00 98.12 130 LEU A C 1
ATOM 1025 O O . LEU A 1 130 ? -32.258 -5.637 61.676 1.00 98.12 130 LEU A O 1
ATOM 1029 N N . GLN A 1 131 ? -32.967 -4.467 63.453 1.00 98.38 131 GLN A N 1
ATOM 1030 C CA . GLN A 1 131 ? -32.752 -3.162 62.843 1.00 98.38 131 GLN A CA 1
ATOM 1031 C C . GLN A 1 131 ? -31.262 -2.880 62.603 1.00 98.38 131 GLN A C 1
ATOM 1033 O O . GLN A 1 131 ? -30.905 -2.391 61.530 1.00 98.38 131 GLN A O 1
ATOM 1038 N N . SER A 1 132 ? -30.384 -3.207 63.560 1.00 98.12 132 SER A N 1
ATOM 1039 C CA . SER A 1 132 ? -28.938 -3.043 63.371 1.00 98.12 132 SER A CA 1
ATOM 1040 C C . SER A 1 132 ? -28.395 -3.978 62.289 1.00 98.12 132 SER A C 1
ATOM 1042 O O . SER A 1 132 ? -27.613 -3.534 61.450 1.00 98.12 132 SER A O 1
ATOM 1044 N N . GLN A 1 133 ? -28.873 -5.226 62.233 1.00 98.56 133 GLN A N 1
ATOM 1045 C CA . GLN A 1 133 ? -28.525 -6.175 61.171 1.00 98.56 133 GLN A CA 1
ATOM 1046 C C . GLN A 1 133 ? -29.003 -5.715 59.792 1.00 98.56 133 GLN A C 1
ATOM 1048 O O . GLN A 1 133 ? -28.258 -5.829 58.821 1.00 98.56 133 GLN A O 1
ATOM 1053 N N . LEU A 1 134 ? -30.228 -5.190 59.683 1.00 98.38 134 LEU A N 1
ATOM 1054 C CA . LEU A 1 134 ? -30.744 -4.665 58.419 1.00 98.38 134 LEU A CA 1
ATOM 1055 C C . LEU A 1 134 ? -29.869 -3.515 57.913 1.00 98.38 134 LEU A C 1
ATOM 1057 O O . LEU A 1 134 ? -29.471 -3.530 56.752 1.00 98.38 134 LEU A O 1
ATOM 1061 N N . LYS A 1 135 ? -29.507 -2.580 58.798 1.00 98.50 135 LYS A N 1
ATOM 1062 C CA . LYS A 1 135 ? -28.627 -1.459 58.458 1.00 98.50 135 LYS A CA 1
ATOM 1063 C C . LYS A 1 135 ? -27.238 -1.928 58.016 1.00 98.50 135 LYS A C 1
ATOM 1065 O O . LYS A 1 135 ? -26.740 -1.475 56.995 1.00 98.50 135 LYS A O 1
ATOM 1070 N N . GLU A 1 136 ? -26.642 -2.885 58.727 1.00 98.62 136 GLU A N 1
ATOM 1071 C CA . GLU A 1 136 ? -25.356 -3.473 58.327 1.00 98.62 136 GLU A CA 1
ATOM 1072 C C . GLU A 1 136 ? -25.435 -4.107 56.925 1.00 98.62 136 GLU A C 1
ATOM 1074 O O . GLU A 1 136 ? -24.513 -3.973 56.118 1.00 98.62 136 GLU A O 1
ATOM 1079 N N . LYS A 1 137 ? -26.547 -4.783 56.603 1.00 98.50 137 LYS A N 1
ATOM 1080 C CA . LYS A 1 137 ? -26.771 -5.341 55.263 1.00 98.50 137 LYS A CA 1
ATOM 1081 C C . LYS A 1 137 ? -26.996 -4.270 54.199 1.00 98.50 137 LYS A C 1
ATOM 1083 O O . LYS A 1 137 ? -26.519 -4.456 53.082 1.00 98.50 137 LYS A O 1
ATOM 1088 N N . GLU A 1 138 ? -27.668 -3.170 54.518 1.00 98.44 138 GLU A N 1
ATOM 1089 C CA . GLU A 1 138 ? -27.806 -2.019 53.616 1.00 98.44 138 GLU A CA 1
ATOM 1090 C C . GLU A 1 138 ? -26.439 -1.396 53.294 1.00 98.44 138 GLU A C 1
ATOM 1092 O O . GLU A 1 138 ? -26.122 -1.228 52.114 1.00 98.44 138 GLU A O 1
ATOM 1097 N N . ASP A 1 139 ? -25.594 -1.177 54.306 1.00 98.31 139 ASP A N 1
ATOM 1098 C CA . ASP A 1 139 ? -24.232 -0.649 54.136 1.00 98.31 139 ASP A CA 1
ATOM 1099 C C . ASP A 1 139 ? -23.370 -1.600 53.274 1.00 98.31 139 ASP A C 1
ATOM 1101 O O . ASP A 1 139 ? -22.678 -1.172 52.346 1.00 98.31 139 ASP A O 1
ATOM 1105 N N . GLN A 1 140 ? -23.459 -2.918 53.510 1.00 98.50 140 GLN A N 1
ATOM 1106 C CA . GLN A 1 140 ? -22.779 -3.932 52.686 1.00 98.50 140 GLN A CA 1
ATOM 1107 C C . GLN A 1 140 ? -23.243 -3.899 51.220 1.00 98.50 140 GLN A C 1
ATOM 1109 O O . GLN A 1 140 ? -22.427 -4.055 50.309 1.00 98.50 140 GLN A O 1
ATOM 1114 N N . ILE A 1 141 ? -24.538 -3.683 50.971 1.00 98.12 141 ILE A N 1
ATOM 1115 C CA . ILE A 1 141 ? -25.083 -3.560 49.612 1.00 98.12 141 ILE A CA 1
ATOM 1116 C C . ILE A 1 141 ? -24.572 -2.286 48.934 1.00 98.12 141 ILE A C 1
ATOM 1118 O O . ILE A 1 141 ? -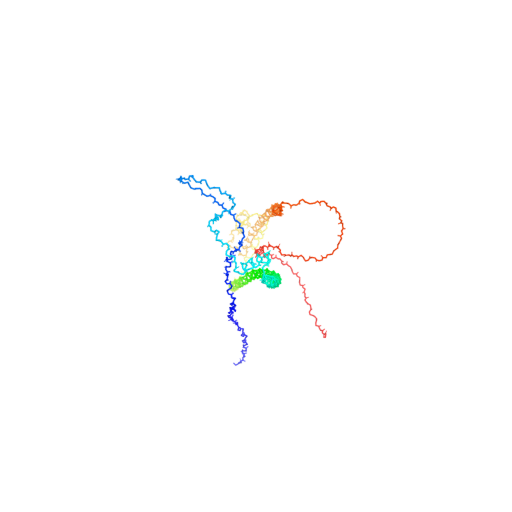24.269 -2.321 47.739 1.00 98.12 141 ILE A O 1
ATOM 1122 N N . GLU A 1 142 ? -24.476 -1.167 49.653 1.00 98.44 142 GLU A N 1
ATOM 1123 C CA . GLU A 1 142 ? -23.965 0.087 49.095 1.00 98.44 142 GLU A CA 1
ATOM 1124 C C . GLU A 1 142 ? -22.495 -0.040 48.674 1.00 98.44 142 GLU A C 1
ATOM 1126 O O . GLU A 1 142 ? -22.151 0.318 47.543 1.00 98.44 142 GLU A O 1
ATOM 1131 N N . ILE A 1 143 ? -21.658 -0.654 49.517 1.00 98.44 143 ILE A N 1
ATOM 1132 C CA . ILE A 1 143 ? -20.254 -0.951 49.193 1.00 98.44 143 ILE A CA 1
ATOM 1133 C C . ILE A 1 143 ? -20.169 -1.846 47.951 1.00 98.44 143 ILE A C 1
ATOM 1135 O O . ILE A 1 143 ? -19.493 -1.495 46.982 1.00 98.44 143 ILE A O 1
ATOM 1139 N N . ALA A 1 144 ? -20.919 -2.952 47.919 1.00 98.06 144 ALA A N 1
ATOM 1140 C CA . ALA A 1 144 ? -20.922 -3.863 46.775 1.00 98.06 144 ALA A CA 1
ATOM 1141 C C . ALA A 1 144 ? -21.386 -3.176 45.475 1.00 98.06 144 ALA A C 1
ATOM 1143 O O . ALA A 1 144 ? -20.862 -3.458 44.395 1.00 98.06 144 ALA A O 1
ATOM 1144 N N . ARG A 1 145 ? -22.349 -2.245 45.550 1.00 98.50 145 ARG A N 1
ATOM 1145 C CA . ARG A 1 145 ? -22.792 -1.445 44.395 1.00 98.50 145 ARG A CA 1
ATOM 1146 C C . ARG A 1 145 ? -21.705 -0.489 43.911 1.00 98.50 145 ARG A C 1
ATOM 1148 O O . ARG A 1 145 ? -21.519 -0.366 42.698 1.00 98.50 145 ARG A O 1
ATOM 1155 N N . ALA A 1 146 ? -20.997 0.176 44.823 1.00 98.38 146 ALA A N 1
ATOM 1156 C CA . ALA A 1 146 ? -19.893 1.065 44.475 1.00 98.38 146 ALA A CA 1
ATOM 1157 C C . ALA A 1 146 ? -18.748 0.291 43.797 1.00 98.38 146 ALA A C 1
ATOM 1159 O O . ALA A 1 146 ? -18.291 0.688 42.722 1.00 98.38 146 ALA A O 1
ATOM 1160 N N . GLU A 1 147 ? -18.362 -0.860 44.353 1.00 98.38 147 GLU A N 1
ATOM 1161 C CA . GLU A 1 147 ? -17.349 -1.752 43.776 1.00 98.38 147 GLU A CA 1
ATOM 1162 C C . GLU A 1 147 ? -17.761 -2.271 42.393 1.00 98.38 147 GLU A C 1
ATOM 1164 O O . GLU A 1 147 ? -16.990 -2.183 41.434 1.00 98.38 147 GLU A O 1
ATOM 1169 N N . ALA A 1 148 ? -18.999 -2.755 42.247 1.00 98.19 148 ALA A N 1
ATOM 1170 C CA . ALA A 1 148 ? -19.520 -3.217 40.964 1.00 98.19 148 ALA A CA 1
ATOM 1171 C C . ALA A 1 148 ? -19.526 -2.099 39.906 1.00 98.19 148 ALA A C 1
ATOM 1173 O O . ALA A 1 148 ? -19.182 -2.345 38.748 1.00 98.19 148 ALA A O 1
ATOM 1174 N N . SER A 1 149 ? -19.869 -0.867 40.296 1.00 98.56 149 SER A N 1
ATOM 1175 C CA . SER A 1 149 ? -19.846 0.304 39.412 1.00 98.56 149 SER A CA 1
ATOM 1176 C C . SER A 1 149 ? -18.427 0.640 38.941 1.00 98.56 149 SER A C 1
ATOM 1178 O O . SER A 1 149 ? -18.197 0.809 37.741 1.00 98.56 149 SER A O 1
ATOM 1180 N N . MET A 1 150 ? -17.453 0.669 39.856 1.00 98.31 150 MET A N 1
ATOM 1181 C CA . MET A 1 150 ? -16.047 0.901 39.509 1.00 98.31 150 MET A CA 1
ATOM 1182 C C . MET A 1 150 ? -15.503 -0.192 38.582 1.00 98.31 150 MET A C 1
ATOM 1184 O O . MET A 1 150 ? -14.874 0.118 37.567 1.00 98.31 150 MET A O 1
ATOM 1188 N N . ASN A 1 151 ? -15.806 -1.459 38.873 1.00 98.62 151 ASN A N 1
ATOM 1189 C CA . ASN A 1 151 ? -15.399 -2.590 38.041 1.00 98.62 151 ASN A CA 1
ATOM 1190 C C . ASN A 1 151 ? -16.026 -2.522 36.642 1.00 98.62 151 ASN A C 1
ATOM 1192 O O . ASN A 1 151 ? -15.329 -2.723 35.647 1.00 98.62 151 ASN A O 1
ATOM 1196 N N . ALA A 1 152 ? -17.310 -2.168 36.532 1.00 98.19 152 ALA A N 1
ATOM 1197 C CA . ALA A 1 152 ? -17.971 -1.986 35.241 1.00 98.19 152 ALA A CA 1
ATOM 1198 C C . ALA A 1 152 ? -17.316 -0.869 34.409 1.00 98.19 152 ALA A C 1
ATOM 1200 O O . ALA A 1 152 ? -17.119 -1.027 33.203 1.00 98.19 152 ALA A O 1
ATOM 1201 N N . GLN A 1 153 ? -16.926 0.241 35.043 1.00 98.50 153 GLN A N 1
ATOM 1202 C CA . GLN A 1 153 ? -16.200 1.320 34.368 1.00 98.50 153 GLN A CA 1
ATOM 1203 C C . GLN A 1 153 ? -14.797 0.892 33.922 1.00 98.50 153 GLN A C 1
ATOM 1205 O O . GLN A 1 153 ? -14.380 1.244 32.819 1.00 98.50 153 GLN A O 1
ATOM 1210 N N . ALA A 1 154 ? -14.079 0.124 34.744 1.00 98.19 154 ALA A N 1
ATOM 1211 C CA . ALA A 1 154 ? -12.764 -0.405 34.392 1.00 98.19 154 ALA A CA 1
ATOM 1212 C C . ALA A 1 154 ? -12.842 -1.352 33.183 1.00 98.19 154 ALA A C 1
ATOM 1214 O O . ALA A 1 154 ? -12.092 -1.185 32.222 1.00 98.19 154 ALA A O 1
ATOM 1215 N N . VAL A 1 155 ? -13.807 -2.279 33.182 1.00 98.44 155 VAL A N 1
ATOM 1216 C CA . VAL A 1 155 ? -14.054 -3.184 32.047 1.00 98.44 155 VAL A CA 1
ATOM 1217 C C . VAL A 1 155 ? -14.425 -2.398 30.791 1.00 98.44 155 VAL A C 1
ATOM 1219 O O . VAL A 1 155 ? -13.904 -2.688 29.718 1.00 98.44 155 VAL A O 1
ATOM 1222 N N . LYS A 1 156 ? -15.272 -1.368 30.911 1.00 98.50 156 LYS A N 1
ATOM 1223 C CA . LYS A 1 156 ? -15.635 -0.510 29.777 1.00 98.50 156 LYS A CA 1
ATOM 1224 C C . LYS A 1 156 ? -14.403 0.152 29.146 1.00 98.50 156 LYS A C 1
ATOM 1226 O O . LYS A 1 156 ? -14.231 0.051 27.935 1.00 98.50 156 LYS A O 1
ATOM 1231 N N . LYS A 1 157 ? -13.530 0.766 29.954 1.00 98.62 157 LYS A N 1
ATOM 1232 C CA . LYS A 1 157 ? -12.282 1.384 29.466 1.00 98.62 157 LYS A CA 1
ATOM 1233 C C . LYS A 1 157 ? -11.365 0.366 28.791 1.00 98.62 157 LYS A C 1
ATOM 1235 O O . LYS A 1 157 ? -10.837 0.637 27.720 1.00 98.62 157 LYS A O 1
ATOM 1240 N N . PHE A 1 158 ? -11.230 -0.823 29.376 1.00 98.38 158 PHE A N 1
ATOM 1241 C CA . PHE A 1 158 ? -10.429 -1.894 28.788 1.00 98.38 158 PHE A CA 1
ATOM 1242 C C . PHE A 1 158 ? -10.959 -2.329 27.413 1.00 98.38 158 PHE A C 1
ATOM 1244 O O . PHE A 1 158 ? -10.183 -2.523 26.480 1.00 98.38 158 PHE A O 1
ATOM 1251 N N . VAL A 1 159 ? -12.281 -2.449 27.258 1.00 98.50 159 VAL A N 1
ATOM 1252 C CA . VAL A 1 159 ? -12.903 -2.775 25.964 1.00 98.50 159 VAL A CA 1
ATOM 1253 C C . VAL A 1 159 ? -12.647 -1.673 24.932 1.00 98.50 159 VAL A C 1
ATOM 1255 O O . VAL A 1 159 ? -12.296 -1.991 23.798 1.00 98.50 159 VAL A O 1
ATOM 1258 N N . GLU A 1 160 ? -12.770 -0.399 25.310 1.00 98.44 160 GLU A N 1
ATOM 1259 C CA . GLU A 1 160 ? -12.491 0.744 24.424 1.00 98.44 160 GLU A CA 1
ATOM 1260 C C . GLU A 1 160 ? -11.023 0.766 23.957 1.00 98.44 160 GLU A C 1
ATOM 1262 O O . GLU A 1 160 ? -10.744 0.948 22.770 1.00 98.44 160 GLU A O 1
ATOM 1267 N N . GLU A 1 161 ? -10.073 0.526 24.864 1.00 98.50 161 GLU A N 1
ATOM 1268 C CA . GLU A 1 161 ? -8.646 0.445 24.531 1.00 98.50 161 GLU A CA 1
ATOM 1269 C C . GLU A 1 161 ? -8.329 -0.751 23.629 1.00 98.50 161 GLU A C 1
ATOM 1271 O O . GLU A 1 161 ? -7.583 -0.609 22.659 1.00 98.50 161 GLU A O 1
ATOM 1276 N N . ASN A 1 162 ? -8.934 -1.911 23.892 1.00 98.62 162 ASN A N 1
ATOM 1277 C CA . ASN A 1 162 ? -8.756 -3.099 23.061 1.00 98.62 162 ASN A CA 1
ATOM 1278 C C . ASN A 1 162 ? -9.339 -2.893 21.649 1.00 98.62 162 ASN A C 1
ATOM 1280 O O . ASN A 1 162 ? -8.700 -3.233 20.656 1.00 98.62 162 ASN A O 1
ATOM 1284 N N . GLN A 1 163 ? -10.501 -2.242 21.529 1.00 98.69 163 GLN A N 1
ATOM 1285 C CA . GLN A 1 163 ? -11.067 -1.850 20.231 1.00 98.69 163 GLN A CA 1
ATOM 1286 C C . GLN A 1 163 ? -10.151 -0.880 19.474 1.00 98.69 163 GLN A C 1
ATOM 1288 O O . GLN A 1 163 ? -9.932 -1.044 18.273 1.00 98.69 163 GLN A O 1
ATOM 1293 N N . LYS A 1 164 ? -9.574 0.106 20.171 1.00 98.62 164 LYS A N 1
ATOM 1294 C CA . LYS A 1 164 ? -8.601 1.034 19.582 1.00 98.62 164 LYS A CA 1
ATOM 1295 C C . LYS A 1 164 ? -7.351 0.300 19.091 1.00 98.62 164 LYS A C 1
ATOM 1297 O O . LYS A 1 164 ? -6.880 0.578 17.990 1.00 98.62 164 LYS A O 1
ATOM 1302 N N . LEU A 1 165 ? -6.833 -0.640 19.881 1.00 98.62 165 LEU A N 1
ATOM 1303 C CA . LEU A 1 165 ? -5.676 -1.450 19.509 1.00 98.62 165 LEU A CA 1
ATOM 1304 C C . LEU A 1 165 ? -5.981 -2.333 18.293 1.00 98.62 165 LEU A C 1
ATOM 1306 O O . LEU A 1 165 ? -5.192 -2.365 17.355 1.00 98.62 165 LEU A O 1
ATOM 1310 N N . ALA A 1 166 ? -7.152 -2.971 18.257 1.00 98.38 166 ALA A N 1
ATOM 1311 C CA . ALA A 1 166 ? -7.597 -3.760 17.111 1.00 98.38 166 ALA A CA 1
ATOM 1312 C C . ALA A 1 166 ? -7.681 -2.917 15.825 1.00 98.38 166 ALA A C 1
ATOM 1314 O O . ALA A 1 166 ? -7.224 -3.360 14.771 1.00 98.38 166 ALA A O 1
ATOM 1315 N N . ALA A 1 167 ? -8.190 -1.683 15.912 1.00 98.44 167 ALA A N 1
ATOM 1316 C CA . ALA A 1 167 ? -8.215 -0.755 14.781 1.00 98.44 167 ALA A CA 1
ATOM 1317 C C . ALA A 1 167 ? -6.799 -0.364 14.315 1.00 98.44 167 ALA A C 1
ATOM 1319 O O . ALA A 1 167 ? -6.531 -0.334 13.116 1.00 98.44 167 ALA A O 1
ATOM 1320 N N . MET A 1 168 ? -5.868 -0.124 15.245 1.00 98.44 168 MET A N 1
ATOM 1321 C CA . MET A 1 168 ? -4.461 0.133 14.907 1.00 98.44 168 MET A CA 1
ATOM 1322 C C . MET A 1 168 ? -3.805 -1.070 14.222 1.00 98.44 168 MET A C 1
ATOM 1324 O O . MET A 1 168 ? -3.116 -0.890 13.221 1.00 98.44 168 MET A O 1
ATOM 1328 N N . CYS A 1 169 ? -4.051 -2.293 14.704 1.00 98.50 169 CYS A N 1
ATOM 1329 C CA . CYS A 1 169 ? -3.567 -3.513 14.059 1.00 98.50 169 CYS A CA 1
ATOM 1330 C C . CYS A 1 169 ? -4.135 -3.674 12.643 1.00 98.50 169 CYS A C 1
ATOM 1332 O O . CYS A 1 169 ? -3.393 -4.020 11.728 1.00 98.50 169 CYS A O 1
ATOM 1334 N N . ALA A 1 170 ? -5.426 -3.391 12.442 1.00 98.56 170 ALA A N 1
ATOM 1335 C CA . ALA A 1 170 ? -6.049 -3.441 11.121 1.00 98.56 170 ALA A CA 1
ATOM 1336 C C . ALA A 1 170 ? -5.421 -2.426 10.149 1.00 98.56 170 ALA A C 1
ATOM 1338 O O . ALA A 1 170 ? -5.122 -2.779 9.008 1.00 98.56 170 ALA A O 1
ATOM 1339 N N . ASN A 1 171 ? -5.161 -1.200 10.612 1.00 98.69 171 ASN A N 1
ATOM 1340 C CA . ASN A 1 171 ? -4.498 -0.171 9.810 1.00 98.69 171 ASN A CA 1
ATOM 1341 C C . ASN A 1 171 ? -3.061 -0.566 9.453 1.00 98.69 171 ASN A C 1
ATOM 1343 O O . ASN A 1 171 ? -2.680 -0.486 8.289 1.00 98.69 171 ASN A O 1
ATOM 1347 N N . LEU A 1 172 ? -2.286 -1.057 10.425 1.00 98.75 172 LEU A N 1
ATOM 1348 C CA . LEU A 1 172 ? -0.911 -1.498 10.186 1.00 98.75 172 LEU A CA 1
ATOM 1349 C C . LEU A 1 172 ? -0.861 -2.662 9.185 1.00 98.75 172 LEU A C 1
ATOM 1351 O O . LEU A 1 172 ? -0.018 -2.677 8.295 1.00 98.75 172 LEU A O 1
ATOM 1355 N N . LEU A 1 173 ? -1.804 -3.606 9.269 1.00 98.69 173 LEU A N 1
ATOM 1356 C CA . LEU A 1 173 ? -1.929 -4.689 8.290 1.00 98.69 173 LEU A CA 1
ATOM 1357 C C . LEU A 1 173 ? -2.280 -4.178 6.887 1.00 98.69 173 LEU A C 1
ATOM 1359 O O . LEU A 1 173 ? -1.777 -4.715 5.900 1.00 98.69 173 LEU A O 1
ATOM 1363 N N . ALA A 1 174 ? -3.133 -3.158 6.778 1.00 98.56 174 ALA A N 1
ATOM 1364 C CA . ALA A 1 174 ? -3.439 -2.532 5.496 1.00 98.56 174 ALA A CA 1
ATOM 1365 C C . ALA A 1 174 ? -2.199 -1.844 4.897 1.00 98.56 174 ALA A C 1
ATOM 1367 O O . ALA A 1 174 ? -1.935 -1.988 3.703 1.00 98.56 174 ALA A O 1
ATOM 1368 N N . GLU A 1 175 ? -1.399 -1.166 5.724 1.00 98.62 175 GLU A N 1
ATOM 1369 C CA . GLU A 1 175 ? -0.126 -0.579 5.298 1.00 98.62 175 GLU A CA 1
ATOM 1370 C C . GLU A 1 175 ? 0.886 -1.642 4.859 1.00 98.62 175 GLU A C 1
ATOM 1372 O O . GLU A 1 175 ? 1.503 -1.475 3.809 1.00 98.62 175 GLU A O 1
ATOM 1377 N N . CYS A 1 176 ? 1.027 -2.749 5.598 1.00 98.62 176 CYS A N 1
ATOM 1378 C CA . CYS A 1 176 ? 1.887 -3.866 5.198 1.00 98.62 176 CYS A CA 1
ATOM 1379 C C . CYS A 1 176 ? 1.503 -4.397 3.813 1.00 98.62 176 CYS A C 1
ATOM 1381 O O . CYS A 1 176 ? 2.365 -4.496 2.947 1.00 98.62 176 CYS A O 1
ATOM 1383 N N . LYS A 1 177 ? 0.210 -4.638 3.565 1.00 98.56 177 LYS A N 1
ATOM 1384 C CA . LYS A 1 177 ? -0.275 -5.090 2.250 1.00 98.56 177 LYS A CA 1
ATOM 1385 C C . LYS A 1 177 ? 0.021 -4.092 1.133 1.00 98.56 177 LYS A C 1
ATOM 1387 O O . LYS A 1 177 ? 0.353 -4.492 0.021 1.00 98.56 177 LYS A O 1
ATOM 1392 N N . ARG A 1 178 ? -0.094 -2.790 1.413 1.00 98.75 178 ARG A N 1
ATOM 1393 C CA . ARG A 1 178 ? 0.256 -1.742 0.445 1.00 98.75 178 ARG A CA 1
ATOM 1394 C C . ARG A 1 178 ? 1.740 -1.809 0.083 1.00 98.75 178 ARG A C 1
ATOM 1396 O O . ARG A 1 178 ? 2.076 -1.763 -1.095 1.00 98.75 178 ARG A O 1
ATOM 1403 N N . TRP A 1 179 ? 2.613 -1.939 1.080 1.00 98.56 179 TRP A N 1
ATOM 1404 C CA . TRP A 1 179 ? 4.055 -2.051 0.857 1.00 98.56 179 TRP A CA 1
ATOM 1405 C C . TRP A 1 179 ? 4.455 -3.358 0.171 1.00 98.56 179 TRP A C 1
ATOM 1407 O O . TRP A 1 179 ? 5.334 -3.336 -0.679 1.00 98.56 179 TRP A O 1
ATOM 1417 N N . GLU A 1 180 ? 3.796 -4.475 0.476 1.00 98.69 180 GLU A N 1
ATOM 1418 C CA . GLU A 1 180 ? 3.983 -5.737 -0.250 1.00 98.69 180 GLU A CA 1
ATOM 1419 C C . GLU A 1 180 ? 3.654 -5.580 -1.741 1.00 98.69 180 GLU A C 1
ATOM 1421 O O . GLU A 1 180 ? 4.422 -6.031 -2.590 1.00 98.69 180 GLU A O 1
ATOM 1426 N N . GLY A 1 181 ? 2.556 -4.886 -2.062 1.00 98.62 181 GLY A N 1
ATOM 1427 C CA . GLY A 1 181 ? 2.203 -4.552 -3.442 1.00 98.62 181 GLY A CA 1
ATOM 1428 C C . GLY A 1 181 ? 3.265 -3.690 -4.130 1.00 98.62 181 GLY A C 1
ATOM 1429 O O . GLY A 1 181 ? 3.681 -4.003 -5.241 1.00 98.62 181 GLY A O 1
ATOM 1430 N N . GLU A 1 182 ? 3.753 -2.652 -3.452 1.00 98.44 182 GLU A N 1
ATOM 1431 C CA . GLU A 1 182 ? 4.811 -1.774 -3.967 1.00 98.44 182 GLU A CA 1
ATOM 1432 C C . GLU A 1 182 ? 6.133 -2.536 -4.206 1.00 98.44 182 GLU A C 1
ATOM 1434 O O . GLU A 1 182 ? 6.756 -2.389 -5.254 1.00 98.44 182 GLU A O 1
ATOM 1439 N N . CYS A 1 183 ? 6.546 -3.403 -3.275 1.00 98.56 183 CYS A N 1
ATOM 1440 C CA . CYS A 1 183 ? 7.725 -4.258 -3.447 1.00 98.56 183 CYS A CA 1
ATOM 1441 C C . CYS A 1 183 ? 7.582 -5.183 -4.662 1.00 98.56 183 CYS A C 1
ATOM 1443 O O . CYS A 1 183 ? 8.522 -5.310 -5.443 1.00 98.56 183 CYS A O 1
ATOM 1445 N N . SER A 1 184 ? 6.399 -5.779 -4.856 1.00 98.69 184 SER A N 1
ATOM 1446 C CA . SER A 1 184 ? 6.131 -6.620 -6.025 1.00 98.69 184 SER A CA 1
ATOM 1447 C C . SER A 1 184 ? 6.243 -5.841 -7.336 1.00 98.69 184 SER A C 1
ATOM 1449 O O . SER A 1 184 ? 6.725 -6.398 -8.318 1.00 98.69 184 SER A O 1
ATOM 1451 N N . LEU A 1 185 ? 5.821 -4.574 -7.368 1.00 98.62 185 LEU A N 1
ATOM 1452 C CA . LEU A 1 185 ? 5.987 -3.724 -8.549 1.00 98.62 185 LEU A CA 1
ATOM 1453 C C . LEU A 1 185 ? 7.467 -3.460 -8.842 1.00 98.62 185 LEU A C 1
ATOM 1455 O O . LEU A 1 185 ? 7.890 -3.629 -9.980 1.00 98.62 185 LEU A O 1
ATOM 1459 N N . TYR A 1 186 ? 8.273 -3.133 -7.826 1.00 98.62 186 TYR A N 1
ATOM 1460 C CA . TYR A 1 186 ? 9.714 -2.933 -8.021 1.00 98.62 186 TYR A CA 1
ATOM 1461 C C . TYR A 1 186 ? 10.441 -4.197 -8.488 1.00 98.62 186 TYR A C 1
ATOM 1463 O O . TYR A 1 186 ? 11.368 -4.103 -9.295 1.00 98.62 186 TYR A O 1
ATOM 1471 N N . ASP A 1 187 ? 10.041 -5.372 -8.000 1.00 98.56 187 ASP A N 1
ATOM 1472 C CA . ASP A 1 187 ? 10.604 -6.638 -8.469 1.00 98.56 187 ASP A CA 1
ATOM 1473 C C . ASP A 1 187 ? 10.262 -6.894 -9.945 1.00 98.56 187 ASP A C 1
ATOM 1475 O O . ASP A 1 187 ? 11.163 -7.238 -10.713 1.00 98.56 187 ASP A O 1
ATOM 1479 N N . ASN A 1 188 ? 9.011 -6.643 -10.350 1.00 98.62 188 ASN A N 1
ATOM 1480 C CA . ASN A 1 188 ? 8.575 -6.759 -11.745 1.00 98.62 188 ASN A CA 1
ATOM 1481 C C . ASN A 1 188 ? 9.316 -5.770 -12.659 1.00 98.62 188 ASN A C 1
ATOM 1483 O O . ASN A 1 188 ? 9.794 -6.152 -13.724 1.00 98.62 188 ASN A O 1
ATOM 1487 N N . ASP A 1 189 ? 9.456 -4.509 -12.240 1.00 98.69 189 ASP A N 1
ATOM 1488 C CA . ASP A 1 189 ? 10.176 -3.485 -13.006 1.00 98.69 189 ASP A CA 1
ATOM 1489 C C . ASP A 1 189 ? 11.657 -3.848 -13.169 1.00 98.69 189 ASP A C 1
ATOM 1491 O O . ASP A 1 189 ? 12.240 -3.680 -14.243 1.00 98.69 189 ASP A O 1
ATOM 1495 N N . ARG A 1 190 ? 12.284 -4.381 -12.112 1.00 98.62 190 ARG A N 1
ATOM 1496 C CA . ARG A 1 190 ? 13.668 -4.863 -12.171 1.00 98.62 190 ARG A CA 1
ATOM 1497 C C . ARG A 1 190 ? 13.817 -6.015 -13.164 1.00 98.62 190 ARG A C 1
ATOM 1499 O O . ARG A 1 190 ? 14.799 -6.034 -13.903 1.00 98.62 190 ARG A O 1
ATOM 1506 N N . GLU A 1 191 ? 12.891 -6.970 -13.160 1.00 98.69 191 GLU A N 1
ATOM 1507 C CA . GLU A 1 191 ? 12.889 -8.103 -14.094 1.00 98.69 191 GLU A CA 1
ATOM 1508 C C . GLU A 1 191 ? 12.710 -7.623 -15.541 1.00 98.69 191 GLU A C 1
ATOM 1510 O O . GLU A 1 191 ? 13.535 -7.940 -16.396 1.00 98.69 191 GLU A O 1
ATOM 1515 N N . ALA A 1 192 ? 11.745 -6.734 -15.791 1.00 98.69 192 ALA A N 1
ATOM 1516 C CA . ALA A 1 192 ? 11.519 -6.148 -17.111 1.00 98.69 192 ALA A CA 1
ATOM 1517 C C . ALA A 1 192 ? 12.743 -5.380 -17.643 1.00 98.69 192 ALA A C 1
ATOM 1519 O O . ALA A 1 192 ? 13.091 -5.486 -18.820 1.00 98.69 192 ALA A O 1
ATOM 1520 N N . LEU A 1 193 ? 13.434 -4.622 -16.784 1.00 98.69 193 LEU A N 1
ATOM 1521 C CA . LEU A 1 193 ? 14.672 -3.931 -17.159 1.00 98.69 193 LEU A CA 1
ATOM 1522 C C . LEU A 1 193 ? 15.819 -4.901 -17.458 1.00 98.69 193 LEU A C 1
ATOM 1524 O O . LEU A 1 193 ? 16.635 -4.628 -18.341 1.00 98.69 193 LEU A O 1
ATOM 1528 N N . MET A 1 194 ? 15.894 -6.021 -16.737 1.00 98.50 194 MET A N 1
ATOM 1529 C CA . MET A 1 194 ? 16.884 -7.063 -16.998 1.00 98.50 194 MET A CA 1
ATOM 1530 C C . MET A 1 194 ? 16.646 -7.713 -18.364 1.00 98.50 194 MET A C 1
ATOM 1532 O O . MET A 1 194 ? 17.586 -7.826 -19.152 1.00 98.50 194 MET A O 1
ATOM 1536 N N . ASP A 1 195 ? 15.398 -8.060 -18.679 1.00 98.62 195 ASP A N 1
ATOM 1537 C CA . ASP A 1 195 ? 15.014 -8.624 -19.975 1.00 98.62 195 ASP A CA 1
ATOM 1538 C C . ASP A 1 195 ? 15.277 -7.650 -21.122 1.00 98.62 195 ASP A C 1
ATOM 1540 O O . ASP A 1 195 ? 15.870 -8.028 -22.135 1.00 98.62 195 ASP A O 1
ATOM 1544 N N . PHE A 1 196 ? 14.936 -6.373 -20.935 1.00 98.31 196 PHE A N 1
ATOM 1545 C CA . PHE A 1 196 ? 15.256 -5.326 -21.901 1.00 98.31 196 PHE A CA 1
ATOM 1546 C C . PHE A 1 196 ? 16.767 -5.215 -22.144 1.00 98.31 196 PHE A C 1
ATOM 1548 O O . PHE A 1 196 ? 17.210 -5.102 -23.289 1.00 98.31 196 PHE A O 1
ATOM 1555 N N . GLY A 1 197 ? 17.571 -5.270 -21.078 1.00 98.56 197 GLY A N 1
ATOM 1556 C CA . GLY A 1 197 ? 19.030 -5.271 -21.173 1.00 98.56 197 GLY A CA 1
ATOM 1557 C C . GLY A 1 197 ? 19.564 -6.470 -21.961 1.00 98.56 197 GLY A C 1
ATOM 1558 O O . GLY A 1 197 ? 20.419 -6.296 -22.831 1.00 98.56 197 GLY A O 1
ATOM 1559 N N . ASN A 1 198 ? 19.024 -7.665 -21.710 1.00 98.44 198 ASN A N 1
ATOM 1560 C CA . ASN A 1 198 ? 19.380 -8.883 -22.439 1.00 98.44 198 ASN A CA 1
ATOM 1561 C C . ASN A 1 198 ? 19.024 -8.774 -23.930 1.00 98.44 198 ASN A C 1
ATOM 1563 O O . ASN A 1 198 ? 19.864 -9.053 -24.784 1.00 98.44 198 ASN A O 1
ATOM 1567 N N . GLU A 1 199 ? 17.816 -8.312 -24.261 1.00 98.69 199 GLU A N 1
ATOM 1568 C CA . GLU A 1 199 ? 17.379 -8.150 -25.652 1.00 98.69 199 GLU A CA 1
ATOM 1569 C C . GLU A 1 199 ? 18.210 -7.091 -26.393 1.00 98.69 199 GLU A C 1
ATOM 1571 O O . GLU A 1 199 ? 18.614 -7.288 -27.542 1.00 98.69 199 GLU A O 1
ATOM 1576 N N . ALA A 1 200 ? 18.504 -5.964 -25.739 1.00 98.56 200 ALA A N 1
ATOM 1577 C CA . ALA A 1 200 ? 19.352 -4.922 -26.307 1.00 98.56 200 ALA A CA 1
ATOM 1578 C C . ALA A 1 200 ? 20.774 -5.430 -26.587 1.00 98.56 200 ALA A C 1
ATOM 1580 O O . ALA A 1 200 ? 21.332 -5.119 -27.642 1.00 98.56 200 ALA A O 1
ATOM 1581 N N . HIS A 1 201 ? 21.336 -6.234 -25.680 1.00 98.56 201 HIS A N 1
ATOM 1582 C CA . HIS A 1 201 ? 22.648 -6.857 -25.852 1.00 98.56 201 HIS A CA 1
ATOM 1583 C C . HIS A 1 201 ? 22.675 -7.844 -27.022 1.00 98.56 201 HIS A C 1
ATOM 1585 O O . HIS A 1 201 ? 23.576 -7.780 -27.857 1.00 98.56 201 HIS A O 1
ATOM 1591 N N . GLU A 1 202 ? 21.668 -8.711 -27.141 1.00 98.62 202 GLU A N 1
ATOM 1592 C CA . GLU A 1 202 ? 21.573 -9.641 -28.273 1.00 98.62 202 GLU A CA 1
ATOM 1593 C C . GLU A 1 202 ? 21.399 -8.895 -29.604 1.00 98.62 202 GLU A C 1
ATOM 1595 O O . GLU A 1 202 ? 22.112 -9.174 -30.569 1.00 98.62 202 GLU A O 1
ATOM 1600 N N . ARG A 1 203 ? 20.565 -7.848 -29.649 1.00 98.50 203 ARG A N 1
ATOM 1601 C CA . ARG A 1 203 ? 20.422 -6.996 -30.842 1.00 98.50 203 ARG A CA 1
ATOM 1602 C C . ARG A 1 203 ? 21.737 -6.314 -31.234 1.00 98.50 203 ARG A C 1
ATOM 1604 O O . ARG A 1 203 ? 22.026 -6.182 -32.426 1.00 98.50 203 ARG A O 1
ATOM 1611 N N . ALA A 1 204 ? 22.525 -5.874 -30.252 1.00 98.62 204 ALA A N 1
ATOM 1612 C CA . ALA A 1 204 ? 23.837 -5.278 -30.486 1.00 98.62 204 ALA A CA 1
ATOM 1613 C C . ALA A 1 204 ? 24.819 -6.302 -31.074 1.00 98.62 204 ALA A C 1
ATOM 1615 O O . ALA A 1 204 ? 25.437 -6.012 -32.098 1.00 98.62 204 ALA A O 1
ATOM 1616 N N . LYS A 1 205 ? 24.887 -7.519 -30.514 1.00 98.69 205 LYS A N 1
ATOM 1617 C CA . LYS A 1 205 ? 25.699 -8.616 -31.071 1.00 98.69 205 LYS A CA 1
ATOM 1618 C C . LYS A 1 205 ? 25.307 -8.960 -32.502 1.00 98.69 205 LYS A C 1
ATOM 1620 O O . LYS A 1 205 ? 26.171 -9.148 -33.353 1.00 98.69 205 LYS A O 1
ATOM 1625 N N . GLU A 1 206 ? 24.011 -9.044 -32.796 1.00 98.62 206 GLU A N 1
ATOM 1626 C CA . GLU A 1 206 ? 23.547 -9.320 -34.155 1.00 98.62 206 GLU A CA 1
ATOM 1627 C C . GLU A 1 206 ? 23.943 -8.212 -35.138 1.00 98.62 206 GLU A C 1
ATOM 1629 O O . GLU A 1 206 ? 24.297 -8.495 -36.286 1.00 98.62 206 GLU A O 1
ATOM 1634 N N . ALA A 1 207 ? 23.865 -6.948 -34.711 1.00 98.44 207 ALA A N 1
ATOM 1635 C CA . ALA A 1 207 ? 24.281 -5.806 -35.516 1.00 98.44 207 ALA A CA 1
ATOM 1636 C C . ALA A 1 207 ? 25.794 -5.807 -35.758 1.00 98.44 207 ALA A C 1
ATOM 1638 O O . ALA A 1 207 ? 26.214 -5.614 -36.898 1.00 98.44 207 ALA A O 1
ATOM 1639 N N . GLU A 1 208 ? 26.590 -6.094 -34.729 1.00 98.50 208 GLU A N 1
ATOM 1640 C CA . GLU A 1 208 ? 28.042 -6.244 -34.828 1.00 98.50 208 GLU A CA 1
ATOM 1641 C C . GLU A 1 208 ? 28.415 -7.380 -35.788 1.00 98.50 208 GLU A C 1
ATOM 1643 O O . GLU A 1 208 ? 29.181 -7.171 -36.725 1.00 98.50 208 GLU A O 1
ATOM 1648 N N . ALA A 1 209 ? 27.786 -8.550 -35.655 1.00 98.56 209 ALA A N 1
ATOM 1649 C CA . ALA A 1 209 ? 28.017 -9.674 -36.557 1.00 98.56 209 ALA A CA 1
ATOM 1650 C C . ALA A 1 209 ? 27.627 -9.354 -38.014 1.00 98.56 209 ALA A C 1
ATOM 1652 O O . ALA A 1 209 ? 28.258 -9.845 -38.950 1.00 98.56 209 ALA A O 1
ATOM 1653 N N . ARG A 1 210 ? 26.578 -8.546 -38.241 1.00 98.50 210 ARG A N 1
ATOM 1654 C CA . ARG A 1 210 ? 26.226 -8.055 -39.587 1.00 98.50 210 ARG A CA 1
ATOM 1655 C C . ARG A 1 210 ? 27.270 -7.078 -40.126 1.00 98.50 210 ARG A C 1
ATOM 1657 O O . ARG A 1 210 ? 27.609 -7.184 -41.300 1.00 98.50 210 ARG A O 1
ATOM 1664 N N . ALA A 1 211 ? 27.752 -6.155 -39.297 1.00 98.44 211 ALA A N 1
ATOM 1665 C CA . ALA A 1 211 ? 28.773 -5.185 -39.682 1.00 98.44 211 ALA A CA 1
ATOM 1666 C C . ALA A 1 211 ? 30.081 -5.886 -40.064 1.00 98.44 211 ALA A C 1
ATOM 1668 O O . ALA A 1 211 ? 30.573 -5.658 -41.162 1.00 98.44 211 ALA A O 1
ATOM 1669 N N . GLN A 1 212 ? 30.551 -6.828 -39.241 1.00 98.38 212 GLN A N 1
ATOM 1670 C CA . GLN A 1 212 ? 31.750 -7.627 -39.519 1.00 98.38 212 GLN A CA 1
ATOM 1671 C C . GLN A 1 212 ? 31.654 -8.363 -40.863 1.00 98.38 212 GLN A C 1
ATOM 1673 O O . GLN A 1 212 ? 32.561 -8.269 -41.681 1.00 98.38 212 GLN A O 1
ATOM 1678 N N . ARG A 1 213 ? 30.518 -9.013 -41.162 1.00 98.25 213 ARG A N 1
ATOM 1679 C CA . ARG A 1 213 ? 30.311 -9.665 -42.473 1.00 98.25 213 ARG A CA 1
ATOM 1680 C C . ARG A 1 213 ? 30.393 -8.690 -43.650 1.00 98.25 213 ARG A C 1
ATOM 1682 O O . ARG A 1 213 ? 30.889 -9.048 -44.712 1.00 98.25 213 ARG A O 1
ATOM 1689 N N . MET A 1 214 ? 29.876 -7.473 -43.485 1.00 97.75 214 MET A N 1
ATOM 1690 C CA . MET A 1 214 ? 29.960 -6.442 -44.522 1.00 97.75 214 MET A CA 1
ATOM 1691 C C . MET A 1 214 ? 31.382 -5.890 -44.659 1.00 97.75 214 MET A C 1
ATOM 1693 O O . MET A 1 214 ? 31.813 -5.627 -45.777 1.00 97.75 214 MET A O 1
ATOM 1697 N N . GLU A 1 215 ? 32.115 -5.733 -43.556 1.00 98.12 215 GLU A N 1
ATOM 1698 C CA . GLU A 1 215 ? 33.527 -5.332 -43.560 1.00 98.12 215 GLU A CA 1
ATOM 1699 C C . GLU A 1 215 ? 34.396 -6.364 -44.289 1.00 98.12 215 GLU A C 1
ATOM 1701 O O . GLU A 1 215 ? 35.184 -5.992 -45.158 1.00 98.12 215 GLU A O 1
ATOM 1706 N N . GLU A 1 216 ? 34.195 -7.656 -44.013 1.00 98.38 216 GLU A N 1
ATOM 1707 C CA . GLU A 1 216 ? 34.858 -8.762 -44.718 1.00 98.38 216 GLU A CA 1
ATOM 1708 C C . GLU A 1 216 ? 34.574 -8.728 -46.229 1.00 98.38 216 GLU A C 1
ATOM 1710 O O . GLU A 1 216 ? 35.483 -8.879 -47.047 1.00 98.38 216 GLU A O 1
ATOM 1715 N N . GLU A 1 217 ? 33.322 -8.477 -46.618 1.00 98.25 217 GLU A N 1
ATOM 1716 C CA . GLU A 1 217 ? 32.914 -8.394 -48.022 1.00 98.25 217 GLU A CA 1
ATOM 1717 C C . GLU A 1 217 ? 33.497 -7.165 -48.736 1.00 98.25 217 GLU A C 1
ATOM 1719 O O . GLU A 1 217 ? 33.977 -7.264 -49.868 1.00 98.25 217 GLU A O 1
ATOM 1724 N N . VAL A 1 218 ? 33.507 -6.001 -48.077 1.00 97.81 218 VAL A N 1
ATOM 1725 C CA . VAL A 1 218 ? 34.141 -4.783 -48.604 1.00 97.81 218 VAL A CA 1
ATOM 1726 C C . VAL A 1 218 ? 35.640 -4.994 -48.784 1.00 97.81 218 VAL A C 1
ATOM 1728 O O . VAL A 1 218 ? 36.187 -4.584 -49.811 1.00 97.81 218 VAL A O 1
ATOM 1731 N N . GLN A 1 219 ? 36.301 -5.654 -47.829 1.00 98.06 219 GLN A N 1
ATOM 1732 C CA . GLN A 1 219 ? 37.716 -5.993 -47.935 1.00 98.06 219 GLN A CA 1
ATOM 1733 C C . GLN A 1 219 ? 37.966 -6.910 -49.139 1.00 98.06 219 GLN A C 1
ATOM 1735 O O . GLN A 1 219 ? 38.804 -6.592 -49.983 1.00 98.06 219 GLN A O 1
ATOM 1740 N N . ARG A 1 220 ? 37.172 -7.979 -49.288 1.00 98.38 220 ARG A N 1
ATOM 1741 C CA . ARG A 1 220 ? 37.252 -8.905 -50.428 1.00 98.38 220 ARG A CA 1
ATOM 1742 C C . ARG A 1 220 ? 37.103 -8.185 -51.772 1.00 98.38 220 ARG A C 1
ATOM 1744 O O . ARG A 1 220 ? 37.928 -8.367 -52.664 1.00 98.38 220 ARG A O 1
ATOM 1751 N N . LEU A 1 221 ? 36.076 -7.345 -51.919 1.00 97.56 221 LEU A N 1
ATOM 1752 C CA . LEU A 1 221 ? 35.841 -6.579 -53.149 1.00 97.56 221 LEU A CA 1
ATOM 1753 C C . LEU A 1 221 ? 36.948 -5.550 -53.416 1.00 97.56 221 LEU A C 1
ATOM 1755 O O . LEU A 1 221 ? 37.306 -5.315 -54.571 1.00 97.56 221 LEU A O 1
ATOM 1759 N N . SER A 1 222 ? 37.507 -4.945 -52.367 1.00 97.25 222 SER A N 1
ATOM 1760 C CA . SER A 1 222 ? 38.632 -4.011 -52.487 1.00 97.25 222 SER A CA 1
ATOM 1761 C C . SER A 1 222 ? 39.888 -4.712 -53.005 1.00 97.25 222 SER A C 1
ATOM 1763 O O . SER A 1 222 ? 40.547 -4.193 -53.910 1.00 97.25 222 SER A O 1
ATOM 1765 N N . ASP A 1 223 ? 40.180 -5.912 -52.501 1.00 97.19 223 ASP A N 1
ATOM 1766 C CA . ASP A 1 223 ? 41.301 -6.735 -52.961 1.00 97.19 223 ASP A CA 1
ATOM 1767 C C . ASP A 1 223 ? 41.113 -7.172 -54.429 1.00 97.19 223 ASP A C 1
ATOM 1769 O O . ASP A 1 223 ? 42.048 -7.105 -55.236 1.00 97.19 223 ASP A O 1
ATOM 1773 N N . GLU A 1 224 ? 39.887 -7.543 -54.822 1.00 96.88 224 GLU A N 1
ATOM 1774 C CA . GLU A 1 224 ? 39.539 -7.844 -56.218 1.00 96.88 224 GLU A CA 1
ATOM 1775 C C . GLU A 1 224 ? 39.726 -6.627 -57.139 1.00 96.88 224 GLU A C 1
ATOM 1777 O O . GLU A 1 224 ? 40.344 -6.739 -58.203 1.00 96.88 224 GLU A O 1
ATOM 1782 N N . LEU A 1 225 ? 39.243 -5.446 -56.734 1.00 95.44 225 LEU A N 1
ATOM 1783 C CA . LEU A 1 225 ? 39.418 -4.198 -57.486 1.00 95.44 225 LEU A CA 1
ATOM 1784 C C . LEU A 1 225 ? 40.893 -3.825 -57.646 1.00 95.44 225 LEU A C 1
ATOM 1786 O O . LEU A 1 225 ? 41.300 -3.418 -58.738 1.00 95.44 225 LEU A O 1
ATOM 1790 N N . LEU A 1 226 ? 41.700 -3.989 -56.596 1.00 96.31 226 LEU A N 1
ATOM 1791 C CA . LEU A 1 226 ? 43.141 -3.764 -56.662 1.00 96.31 226 LEU A CA 1
ATOM 1792 C C . LEU A 1 226 ? 43.793 -4.692 -57.700 1.00 96.31 226 LEU A C 1
ATOM 1794 O O . LEU A 1 226 ? 44.605 -4.237 -58.507 1.00 96.31 226 LEU A O 1
ATOM 1798 N N . CYS A 1 227 ? 43.384 -5.965 -57.753 1.00 93.62 227 CYS A N 1
ATOM 1799 C CA . CYS A 1 227 ? 43.851 -6.911 -58.769 1.00 93.62 227 CYS A CA 1
ATOM 1800 C C . CYS A 1 227 ? 43.486 -6.463 -60.196 1.00 93.62 227 CYS A C 1
ATOM 1802 O O . CYS A 1 227 ? 44.328 -6.516 -61.097 1.00 93.62 227 CYS A O 1
ATOM 1804 N N . TYR A 1 228 ? 42.253 -5.995 -60.422 1.00 90.31 228 TYR A N 1
ATOM 1805 C CA . TYR A 1 228 ? 41.835 -5.477 -61.730 1.00 90.31 228 TYR A CA 1
ATOM 1806 C C . TYR A 1 228 ? 42.580 -4.204 -62.129 1.00 90.31 228 TYR A C 1
ATOM 1808 O O . TYR A 1 228 ? 42.979 -4.073 -63.286 1.00 90.31 228 TYR A O 1
ATOM 1816 N N . LYS A 1 229 ? 42.808 -3.290 -61.183 1.00 91.06 229 LYS A N 1
ATOM 1817 C CA . LYS A 1 229 ? 43.561 -2.057 -61.423 1.00 91.06 229 LYS A CA 1
ATOM 1818 C C . LYS A 1 229 ? 44.975 -2.356 -61.924 1.00 91.06 229 LYS A C 1
ATOM 1820 O O . LYS A 1 229 ? 45.359 -1.839 -62.967 1.00 91.06 229 LYS A O 1
ATOM 1825 N N . VAL A 1 230 ? 45.703 -3.247 -61.247 1.00 91.00 230 VAL A N 1
ATOM 1826 C CA . VAL A 1 230 ? 47.061 -3.652 -61.657 1.00 91.00 230 VAL A CA 1
ATOM 1827 C C . VAL A 1 230 ? 47.064 -4.265 -63.066 1.00 91.00 230 VAL A C 1
ATOM 1829 O O . VAL A 1 230 ? 47.959 -3.983 -63.860 1.00 91.00 230 VAL A O 1
ATOM 1832 N N . LYS A 1 231 ? 46.041 -5.058 -63.421 1.00 86.19 231 LYS A N 1
ATOM 1833 C CA . LYS A 1 231 ? 45.892 -5.609 -64.783 1.00 86.19 231 LYS A CA 1
ATOM 1834 C C . LYS A 1 231 ? 45.668 -4.519 -65.836 1.00 86.19 231 LYS A C 1
ATOM 1836 O O . LYS A 1 231 ? 46.272 -4.588 -66.901 1.00 86.19 231 LYS A O 1
ATOM 1841 N N . LEU A 1 232 ? 44.839 -3.515 -65.554 1.00 79.00 232 LEU A N 1
ATOM 1842 C CA . LEU A 1 232 ? 44.578 -2.410 -66.487 1.00 79.00 232 LEU A CA 1
ATOM 1843 C C . LEU A 1 232 ? 45.793 -1.496 -66.668 1.00 79.00 232 LEU A C 1
ATOM 1845 O O . LEU A 1 232 ? 46.101 -1.106 -67.791 1.00 79.00 232 LEU A O 1
ATOM 1849 N N . GLU A 1 233 ? 46.514 -1.191 -65.588 1.00 80.06 233 GLU A N 1
ATOM 1850 C CA . GLU A 1 233 ? 47.747 -0.392 -65.649 1.00 80.06 233 GLU A CA 1
ATOM 1851 C C . GLU A 1 233 ? 48.841 -1.084 -66.475 1.00 80.06 233 GLU A C 1
ATOM 1853 O O . GLU A 1 233 ? 49.654 -0.416 -67.106 1.00 80.06 233 GLU A O 1
ATOM 1858 N N . SER A 1 234 ? 48.816 -2.417 -66.572 1.00 70.25 234 SER A N 1
ATOM 1859 C CA . SER A 1 234 ? 49.700 -3.168 -67.471 1.00 70.25 234 SER A CA 1
ATOM 1860 C C . SER A 1 234 ? 49.301 -3.132 -68.961 1.00 70.25 234 SER A C 1
ATOM 1862 O O . SER A 1 234 ? 50.028 -3.684 -69.785 1.00 70.25 234 SER A O 1
ATOM 1864 N N . GLN A 1 235 ? 48.175 -2.498 -69.327 1.00 54.16 235 GLN A N 1
ATOM 1865 C CA . GLN A 1 235 ? 47.604 -2.507 -70.688 1.00 54.16 235 GLN A CA 1
ATOM 1866 C C . GLN A 1 235 ? 47.423 -1.125 -71.358 1.00 54.16 235 GLN A C 1
ATOM 1868 O O . GLN A 1 235 ? 46.951 -1.076 -72.491 1.00 54.16 235 GLN A O 1
ATOM 1873 N N . GLY A 1 236 ? 47.768 -0.003 -70.720 1.00 48.25 236 GLY A N 1
ATOM 1874 C CA . GLY A 1 236 ? 47.388 1.331 -71.216 1.00 48.25 236 GLY A CA 1
ATOM 1875 C C . GLY A 1 236 ? 48.473 2.113 -71.962 1.00 48.25 236 GLY A C 1
ATOM 1876 O O . GLY A 1 236 ? 49.175 2.899 -71.334 1.00 48.25 236 GLY A O 1
ATOM 1877 N N . ASP A 1 237 ? 48.534 1.952 -73.288 1.00 36.50 237 ASP A N 1
ATOM 1878 C CA . ASP A 1 237 ? 49.166 2.878 -74.246 1.00 36.50 237 ASP A CA 1
ATOM 1879 C C . ASP A 1 237 ? 48.185 4.022 -74.588 1.00 36.50 237 ASP A C 1
ATOM 1881 O O . ASP A 1 237 ? 46.967 3.814 -74.659 1.00 36.50 237 ASP A O 1
ATOM 1885 N N . GLY A 1 238 ? 48.692 5.248 -74.714 1.00 49.78 238 GLY A N 1
ATOM 1886 C CA . GLY A 1 238 ? 47.902 6.480 -74.746 1.00 49.78 238 GLY A CA 1
ATOM 1887 C C . GLY A 1 238 ? 47.797 7.090 -76.138 1.00 49.78 238 GLY A C 1
ATOM 1888 O O . GLY A 1 238 ? 48.813 7.265 -76.785 1.00 49.78 238 GLY A O 1
ATOM 1889 N N . GLU A 1 239 ? 46.587 7.481 -76.563 1.00 48.28 239 GLU A N 1
ATOM 1890 C CA . GLU A 1 239 ? 46.419 8.477 -77.648 1.00 48.28 239 GLU A CA 1
ATOM 1891 C C . GLU A 1 239 ? 44.987 9.044 -77.806 1.00 48.28 239 GLU A C 1
ATOM 1893 O O . GLU A 1 239 ? 44.804 10.104 -78.391 1.00 48.28 239 GLU A O 1
ATOM 1898 N N . SER A 1 240 ? 43.944 8.441 -77.223 1.00 52.06 240 SER A N 1
ATOM 1899 C CA . SER A 1 240 ? 42.547 8.912 -77.391 1.00 52.06 240 SER A CA 1
ATOM 1900 C C . SER A 1 240 ? 42.094 9.995 -76.379 1.00 52.06 240 SER A C 1
ATOM 1902 O O . SER A 1 240 ? 40.925 10.006 -75.992 1.00 52.06 240 SER A O 1
ATOM 1904 N N . LEU A 1 241 ? 43.002 10.808 -75.820 1.00 55.50 241 LEU A N 1
ATOM 1905 C CA . LEU A 1 241 ? 42.752 11.686 -74.644 1.00 55.50 241 LEU A CA 1
ATOM 1906 C C . LEU A 1 241 ? 42.136 13.054 -74.992 1.00 55.50 241 LEU A C 1
ATOM 1908 O O . LEU A 1 241 ? 41.222 13.500 -74.309 1.00 55.50 241 LEU A O 1
ATOM 1912 N N . ASP A 1 242 ? 42.587 13.678 -76.076 1.00 57.62 242 ASP A N 1
ATOM 1913 C CA . ASP A 1 242 ? 42.469 15.135 -76.268 1.00 57.62 242 ASP A CA 1
ATOM 1914 C C . ASP A 1 242 ? 41.115 15.599 -76.860 1.00 57.62 242 ASP A C 1
ATOM 1916 O O . ASP A 1 242 ? 40.565 16.652 -76.529 1.00 57.62 242 ASP A O 1
ATOM 1920 N N . VAL A 1 243 ? 40.506 14.773 -77.718 1.00 59.91 243 VAL A N 1
ATOM 1921 C CA . VAL A 1 243 ? 39.263 15.125 -78.438 1.00 59.91 243 VAL A CA 1
ATOM 1922 C C . VAL A 1 243 ? 38.029 15.060 -77.532 1.00 59.91 243 VAL A C 1
ATOM 1924 O O . VAL A 1 243 ? 37.052 15.783 -77.724 1.00 59.91 243 VAL A O 1
ATOM 1927 N N . GLU A 1 244 ? 38.066 14.184 -76.536 1.00 62.94 244 GLU A N 1
ATOM 1928 C CA . GLU A 1 244 ? 36.939 13.916 -75.652 1.00 62.94 244 GLU A CA 1
ATOM 1929 C C . GLU A 1 244 ? 36.781 14.974 -74.557 1.00 62.94 244 GLU A C 1
ATOM 1931 O O . GLU A 1 244 ? 35.664 15.429 -74.306 1.00 62.94 244 GLU A O 1
ATOM 1936 N N . GLU A 1 245 ? 37.891 15.410 -73.956 1.00 64.50 245 GLU A N 1
ATOM 1937 C CA . GLU A 1 245 ? 37.907 16.463 -72.933 1.00 64.50 245 GLU A CA 1
ATOM 1938 C C . GLU A 1 245 ? 37.397 17.797 -73.502 1.00 64.50 245 GLU A C 1
ATOM 1940 O O . GLU A 1 245 ? 36.546 18.448 -72.893 1.00 64.50 245 GLU A O 1
ATOM 1945 N N . THR A 1 246 ? 37.788 18.129 -74.738 1.00 66.31 246 THR A N 1
ATOM 1946 C CA . THR A 1 246 ? 37.338 19.347 -75.435 1.00 66.31 246 THR A CA 1
ATOM 1947 C C . THR A 1 246 ? 35.816 19.369 -75.677 1.00 66.31 246 THR A C 1
ATOM 1949 O O . THR A 1 246 ? 35.171 20.414 -75.569 1.00 66.31 246 THR A O 1
ATOM 1952 N N . LEU A 1 247 ? 35.204 18.219 -75.996 1.00 66.31 247 LEU A N 1
ATOM 1953 C CA . LEU A 1 247 ? 33.752 18.116 -76.211 1.00 66.31 247 LEU A CA 1
ATOM 1954 C C . LEU A 1 247 ? 32.966 18.167 -74.889 1.00 66.31 247 LEU A C 1
ATOM 1956 O O . LEU A 1 247 ? 31.891 18.769 -74.833 1.00 66.31 247 LEU A O 1
ATOM 1960 N N . LEU A 1 248 ? 33.507 17.562 -73.830 1.00 70.44 248 LEU A N 1
ATOM 1961 C CA . LEU A 1 248 ? 32.958 17.578 -72.469 1.00 70.44 248 LEU A CA 1
ATOM 1962 C C . LEU A 1 248 ? 32.835 18.992 -71.906 1.00 70.44 248 LEU A C 1
ATOM 1964 O O . LEU A 1 248 ? 31.793 19.345 -71.351 1.00 70.44 248 LEU A O 1
ATOM 1968 N N . GLU A 1 249 ? 33.883 19.799 -72.064 1.00 68.00 249 GLU A N 1
ATOM 1969 C CA . GLU A 1 249 ? 33.943 21.152 -71.513 1.00 68.00 249 GLU A CA 1
ATOM 1970 C C . GLU A 1 249 ? 32.909 22.076 -72.184 1.00 68.00 249 GLU A C 1
ATOM 1972 O O . GLU A 1 249 ? 32.208 22.830 -71.509 1.00 68.00 249 GLU A O 1
ATOM 1977 N N . SER A 1 250 ? 32.685 21.902 -73.495 1.00 66.38 250 SER A N 1
ATOM 1978 C CA . SER A 1 250 ? 31.623 22.591 -74.248 1.00 66.38 250 SER A CA 1
ATOM 1979 C C . SER A 1 250 ? 30.202 22.216 -73.794 1.00 66.38 250 SER A C 1
ATOM 1981 O O . SER A 1 250 ? 29.299 23.053 -73.865 1.00 66.38 250 SER A O 1
ATOM 1983 N N . VAL A 1 251 ? 29.973 20.983 -73.326 1.00 67.19 251 VAL A N 1
ATOM 1984 C CA . VAL A 1 251 ? 28.657 20.542 -72.826 1.00 67.19 251 VAL A CA 1
ATOM 1985 C C . VAL A 1 251 ? 28.425 20.957 -71.372 1.00 67.19 251 VAL A C 1
ATOM 1987 O O . VAL A 1 251 ? 27.307 21.343 -71.035 1.00 67.19 251 VAL A O 1
ATOM 1990 N N . LEU A 1 252 ? 29.459 20.969 -70.527 1.00 68.88 252 LEU A N 1
ATOM 1991 C CA . LEU A 1 252 ? 29.385 21.471 -69.147 1.00 68.88 252 LEU A CA 1
ATOM 1992 C C . LEU A 1 252 ? 28.954 22.950 -69.078 1.00 68.88 252 LEU A C 1
ATOM 1994 O O . LEU A 1 252 ? 28.118 23.314 -68.243 1.00 68.88 252 LEU A O 1
ATOM 1998 N N . ASP A 1 253 ? 29.451 23.786 -69.991 1.00 63.94 253 ASP A N 1
ATOM 1999 C CA . ASP A 1 253 ? 29.086 25.209 -70.066 1.00 63.94 253 ASP A CA 1
ATOM 2000 C C . ASP A 1 253 ? 27.611 25.415 -70.477 1.00 63.94 253 ASP A C 1
ATOM 2002 O O . ASP A 1 253 ? 26.888 26.255 -69.939 1.00 63.94 253 ASP A O 1
ATOM 2006 N N . MET A 1 254 ? 27.097 24.559 -71.364 1.00 64.94 254 MET A N 1
ATOM 2007 C CA . MET A 1 254 ? 25.703 24.606 -71.819 1.00 64.94 254 MET A CA 1
ATOM 2008 C C . MET A 1 254 ? 24.722 24.063 -70.779 1.00 64.94 254 MET A C 1
ATOM 2010 O O . MET A 1 254 ? 23.649 24.637 -70.573 1.00 64.94 254 MET A O 1
ATOM 2014 N N . VAL A 1 255 ? 25.096 22.987 -70.077 1.00 63.94 255 VAL A N 1
ATOM 2015 C CA . VAL A 1 255 ? 24.284 22.440 -68.985 1.00 63.94 255 VAL A CA 1
ATOM 2016 C C . VAL A 1 255 ? 24.114 23.471 -67.880 1.00 63.94 255 VAL A C 1
ATOM 2018 O O . VAL A 1 255 ? 23.042 23.514 -67.282 1.00 63.94 255 VAL A O 1
ATOM 2021 N N . SER A 1 256 ? 25.098 24.346 -67.647 1.00 64.94 256 SER A N 1
ATOM 2022 C CA . SER A 1 256 ? 25.017 25.428 -66.655 1.00 64.94 256 SER A CA 1
ATOM 2023 C C . SER A 1 256 ? 23.840 26.394 -66.894 1.00 64.94 256 SER A C 1
ATOM 2025 O O . SER A 1 256 ? 23.339 26.974 -65.930 1.00 64.94 256 SER A O 1
ATOM 2027 N N . ASN A 1 257 ? 23.298 26.449 -68.118 1.00 57.25 257 ASN A N 1
ATOM 2028 C CA . ASN A 1 257 ? 22.222 27.362 -68.523 1.00 57.25 257 ASN A CA 1
ATOM 2029 C C . ASN A 1 257 ? 20.885 26.680 -68.906 1.00 57.25 257 ASN A C 1
ATOM 2031 O O . ASN A 1 257 ? 19.920 27.381 -69.211 1.00 57.25 257 ASN A O 1
ATOM 2035 N N . GLY A 1 258 ? 20.794 25.342 -68.897 1.00 53.97 258 GLY A N 1
ATOM 2036 C CA . GLY A 1 258 ? 19.642 24.586 -69.423 1.00 53.97 258 GLY A CA 1
ATOM 2037 C C . GLY A 1 258 ? 18.930 23.680 -68.407 1.00 53.97 258 GLY A C 1
ATOM 2038 O O . GLY A 1 258 ? 19.541 23.129 -67.494 1.00 53.97 258 GLY A O 1
ATOM 2039 N N . GLY A 1 259 ? 17.611 23.519 -68.568 1.00 58.22 259 GLY A N 1
ATOM 2040 C CA . GLY A 1 259 ? 16.751 22.701 -67.704 1.00 58.22 259 GLY A CA 1
ATOM 2041 C C . GLY A 1 259 ? 16.668 21.209 -68.077 1.00 58.22 259 GLY A C 1
ATOM 2042 O O . GLY A 1 259 ? 16.974 20.829 -69.196 1.00 58.22 259 GLY A O 1
ATOM 2043 N N . PHE A 1 260 ? 16.233 20.414 -67.083 1.00 51.94 260 PHE A N 1
ATOM 2044 C CA . PHE A 1 260 ? 15.919 18.965 -67.023 1.00 51.94 260 PHE A CA 1
ATOM 2045 C C . PHE A 1 260 ? 16.427 18.060 -68.147 1.00 51.94 260 PHE A C 1
ATOM 2047 O O . PHE A 1 260 ? 15.888 18.148 -69.242 1.00 51.94 260 PHE A O 1
ATOM 2054 N N . MET A 1 261 ? 17.291 17.088 -67.800 1.00 54.72 261 MET A N 1
ATOM 2055 C CA . MET A 1 261 ? 17.230 15.695 -68.278 1.00 54.72 261 MET A CA 1
ATOM 2056 C C . MET A 1 261 ? 18.384 14.816 -67.749 1.00 54.72 261 MET A C 1
ATOM 2058 O O . MET A 1 261 ? 19.362 15.331 -67.211 1.00 54.72 261 MET A O 1
ATOM 2062 N N . SER A 1 262 ? 18.259 13.485 -67.867 1.00 61.88 262 SER A N 1
ATOM 2063 C CA . SER A 1 262 ? 19.393 12.557 -67.684 1.00 61.88 262 SER A CA 1
ATOM 2064 C C . SER A 1 262 ? 20.456 12.817 -68.753 1.00 61.88 262 SER A C 1
ATOM 2066 O O . SER A 1 262 ? 20.124 13.344 -69.805 1.00 61.88 262 SER A O 1
ATOM 2068 N N . ALA A 1 263 ? 21.714 12.426 -68.534 1.00 62.72 263 ALA A N 1
ATOM 2069 C CA . ALA A 1 263 ? 22.810 12.704 -69.472 1.00 62.72 263 ALA A CA 1
ATOM 2070 C C . ALA A 1 263 ? 22.474 12.406 -70.944 1.00 62.72 263 ALA A C 1
ATOM 2072 O O . ALA A 1 263 ? 22.672 13.250 -71.813 1.00 62.72 263 ALA A O 1
ATOM 2073 N N . THR A 1 264 ? 21.899 11.233 -71.215 1.00 61.44 264 THR A N 1
ATOM 2074 C CA . THR A 1 264 ? 21.499 10.817 -72.564 1.00 61.44 264 THR A CA 1
ATOM 2075 C C . THR A 1 264 ? 20.313 11.616 -73.084 1.00 61.44 264 THR A C 1
ATOM 2077 O O . THR A 1 264 ? 20.364 12.114 -74.201 1.00 61.44 264 THR A O 1
ATOM 2080 N N . SER A 1 265 ? 19.284 11.828 -72.261 1.00 69.81 265 SER A N 1
ATOM 2081 C CA . SER A 1 265 ? 18.109 12.596 -72.682 1.00 69.81 265 SER A CA 1
ATOM 2082 C C . SER A 1 265 ? 18.397 14.097 -72.835 1.00 69.81 265 SER A C 1
ATOM 2084 O O . SER A 1 265 ? 17.787 14.761 -73.671 1.00 69.81 265 SER A O 1
ATOM 2086 N N . PHE A 1 266 ? 19.388 14.628 -72.111 1.00 71.44 266 PHE A N 1
ATOM 2087 C CA . PHE A 1 266 ? 19.880 15.997 -72.252 1.00 71.44 266 PHE A CA 1
ATOM 2088 C C . PHE A 1 266 ? 20.584 16.155 -73.596 1.00 71.44 266 PHE A C 1
ATOM 2090 O O . PHE A 1 266 ? 20.304 17.105 -74.326 1.00 71.44 266 PHE A O 1
ATOM 2097 N N . LEU A 1 267 ? 21.459 15.208 -73.947 1.00 73.25 267 LEU A N 1
ATOM 2098 C CA . LEU A 1 267 ? 22.132 15.195 -75.243 1.00 73.25 267 LEU A CA 1
ATOM 2099 C C . LEU A 1 267 ? 21.142 14.980 -76.402 1.00 73.25 267 LEU A C 1
ATOM 2101 O O . LEU A 1 267 ? 21.273 15.639 -77.429 1.00 73.25 267 LEU A O 1
ATOM 2105 N N . GLU A 1 268 ? 20.127 14.127 -76.229 1.00 77.00 268 GLU A N 1
ATOM 2106 C CA . GLU A 1 268 ? 19.052 13.904 -77.211 1.00 77.00 268 GLU A CA 1
ATOM 2107 C C . GLU A 1 268 ? 18.186 15.153 -77.427 1.00 77.00 268 GLU A C 1
ATOM 2109 O O . GLU A 1 268 ? 17.872 15.500 -78.564 1.00 77.00 268 GLU A O 1
ATOM 2114 N N . THR A 1 269 ? 17.837 15.866 -76.355 1.00 75.75 269 THR A N 1
ATOM 2115 C CA . THR A 1 269 ? 16.997 17.076 -76.429 1.00 75.75 269 THR A CA 1
ATOM 2116 C C . THR A 1 269 ? 17.763 18.281 -76.960 1.00 75.75 269 THR A C 1
ATOM 2118 O O . THR A 1 269 ? 17.181 19.146 -77.606 1.00 75.75 269 THR A O 1
ATOM 2121 N N . ASN A 1 270 ? 19.081 18.313 -76.758 1.00 71.38 270 ASN A N 1
ATOM 2122 C CA . ASN A 1 270 ? 19.971 19.344 -77.290 1.00 71.38 270 ASN A CA 1
ATOM 2123 C C . ASN A 1 270 ? 20.727 18.880 -78.549 1.00 71.38 270 ASN A C 1
ATOM 2125 O O . ASN A 1 270 ? 21.781 19.426 -78.868 1.00 71.38 270 ASN A O 1
ATOM 2129 N N . ASN A 1 271 ? 20.199 17.898 -79.290 1.00 75.19 271 ASN A N 1
ATOM 2130 C CA . ASN A 1 271 ? 20.813 17.358 -80.514 1.00 75.19 271 ASN A CA 1
ATOM 2131 C C . ASN A 1 271 ? 20.934 18.396 -81.656 1.00 75.19 271 ASN A C 1
ATOM 2133 O O . ASN A 1 271 ? 21.665 18.196 -82.625 1.00 75.19 271 ASN A O 1
ATOM 2137 N N . GLU A 1 272 ? 20.243 19.533 -81.546 1.00 75.81 272 GLU A N 1
ATOM 2138 C CA . GLU A 1 272 ? 20.447 20.678 -82.441 1.00 75.81 272 GLU A CA 1
ATOM 2139 C C . GLU A 1 272 ? 21.850 21.292 -82.283 1.00 75.81 272 GLU A C 1
ATOM 2141 O O . GLU A 1 272 ? 22.377 21.878 -83.230 1.00 75.81 272 GLU A O 1
ATOM 2146 N N . ASN A 1 273 ? 22.494 21.109 -81.123 1.00 77.62 273 ASN A N 1
ATOM 2147 C CA . ASN A 1 273 ? 23.864 21.539 -80.894 1.00 77.62 273 ASN A CA 1
ATOM 2148 C C . ASN A 1 273 ? 24.872 20.496 -81.401 1.00 77.62 273 ASN A C 1
ATOM 2150 O O . ASN A 1 273 ? 24.809 19.310 -81.067 1.00 77.62 273 ASN A O 1
ATOM 2154 N N . GLU A 1 274 ? 25.851 20.956 -82.181 1.00 78.44 274 GLU A N 1
ATOM 2155 C CA . GLU A 1 274 ? 26.860 20.098 -82.795 1.00 78.44 274 GLU A CA 1
ATOM 2156 C C . GLU A 1 274 ? 27.684 19.307 -81.764 1.00 78.44 274 GLU A C 1
ATOM 2158 O O . GLU A 1 274 ? 27.975 18.133 -82.007 1.00 78.44 274 GLU A O 1
ATOM 2163 N N . SER A 1 275 ? 28.003 19.900 -80.607 1.00 76.88 275 SER A N 1
ATOM 2164 C CA . SER A 1 275 ? 28.761 19.239 -79.534 1.00 76.88 275 SER A CA 1
ATOM 2165 C C . SER A 1 275 ? 27.955 18.117 -78.875 1.00 76.88 275 SER A C 1
ATOM 2167 O O . SER A 1 275 ? 28.455 17.000 -78.743 1.00 76.88 275 SER A O 1
ATOM 2169 N N . CYS A 1 276 ? 26.682 18.370 -78.542 1.00 75.19 276 CYS A N 1
ATOM 2170 C CA . CYS A 1 276 ? 25.788 17.367 -77.956 1.00 75.19 276 CYS A CA 1
ATOM 2171 C C . CYS A 1 276 ? 25.528 16.205 -78.922 1.00 75.19 276 CYS A C 1
ATOM 2173 O O . CYS A 1 276 ? 25.576 15.045 -78.521 1.00 75.19 276 CYS A O 1
ATOM 2175 N N . ARG A 1 277 ? 25.341 16.505 -80.214 1.00 80.06 277 ARG A N 1
ATOM 2176 C CA . ARG A 1 277 ? 25.169 15.503 -81.273 1.00 80.06 277 ARG A CA 1
ATOM 2177 C C . ARG A 1 277 ? 26.408 14.631 -81.472 1.00 80.06 277 ARG A C 1
ATOM 2179 O O . ARG A 1 277 ? 26.284 13.418 -81.632 1.00 80.06 277 ARG A O 1
ATOM 2186 N N . LYS A 1 278 ? 27.608 15.226 -81.469 1.00 79.25 278 LYS A N 1
ATOM 2187 C CA . LYS A 1 278 ? 28.876 14.480 -81.579 1.00 79.25 278 LYS A CA 1
ATOM 2188 C C . LYS A 1 278 ? 29.102 13.584 -80.362 1.00 79.25 278 LYS A C 1
ATOM 2190 O O . LYS A 1 278 ? 29.417 12.412 -80.544 1.00 79.25 278 LYS A O 1
ATOM 2195 N N . LEU A 1 279 ? 28.863 14.095 -79.152 1.00 77.94 279 LEU A N 1
ATOM 2196 C CA . LEU A 1 279 ? 28.927 13.312 -77.912 1.00 77.94 279 LEU A CA 1
ATOM 2197 C C . LEU A 1 279 ? 27.902 12.174 -77.883 1.00 77.94 279 LEU A C 1
ATOM 2199 O O . LEU A 1 279 ? 28.241 11.073 -77.464 1.00 77.94 279 LEU A O 1
ATOM 2203 N N . LEU A 1 280 ? 26.680 12.401 -78.372 1.00 81.25 280 LEU A N 1
ATOM 2204 C CA . LEU A 1 280 ? 25.647 11.367 -78.452 1.00 81.25 280 LEU A CA 1
ATOM 2205 C C . LEU A 1 280 ? 26.010 10.269 -79.464 1.00 81.25 280 LEU A C 1
ATOM 2207 O O . LEU A 1 280 ? 25.908 9.086 -79.153 1.00 81.25 280 LEU A O 1
ATOM 2211 N N . ASN A 1 281 ? 26.504 10.641 -80.650 1.00 81.88 281 ASN A N 1
ATOM 2212 C CA . ASN A 1 281 ? 26.952 9.678 -81.664 1.00 81.88 281 ASN A CA 1
ATOM 2213 C C . ASN A 1 281 ? 28.177 8.876 -81.211 1.00 81.88 281 ASN A C 1
ATOM 2215 O O . ASN A 1 281 ? 28.340 7.719 -81.594 1.00 81.88 281 ASN A O 1
ATOM 2219 N N . MET A 1 282 ? 29.036 9.485 -80.394 1.00 78.25 282 MET A N 1
ATOM 2220 C CA . MET A 1 282 ? 30.183 8.815 -79.793 1.00 78.25 282 MET A CA 1
ATOM 2221 C C . MET A 1 282 ? 29.856 8.164 -78.452 1.00 78.25 282 MET A C 1
ATOM 2223 O O . MET A 1 282 ? 30.755 7.567 -77.878 1.00 78.25 282 MET A O 1
ATOM 2227 N N . TRP A 1 283 ? 28.613 8.219 -77.956 1.00 77.75 283 TRP A N 1
ATOM 2228 C CA . TRP A 1 283 ? 28.268 7.860 -76.576 1.00 77.75 283 TRP A CA 1
ATOM 2229 C C . TRP A 1 283 ? 28.792 6.484 -76.166 1.00 77.75 283 TRP A C 1
ATOM 2231 O O . TRP A 1 283 ? 29.411 6.367 -75.116 1.00 77.75 283 TRP A O 1
ATOM 2241 N N . SER A 1 284 ? 28.643 5.463 -77.017 1.00 77.94 284 SER A N 1
ATOM 2242 C CA . SER A 1 284 ? 29.145 4.097 -76.778 1.00 77.94 284 SER A CA 1
ATOM 2243 C C . SER A 1 284 ? 30.672 3.956 -76.799 1.00 77.94 284 SER A C 1
ATOM 2245 O O . SER A 1 284 ? 31.193 2.938 -76.353 1.00 77.94 284 SER A O 1
ATOM 2247 N N . TYR A 1 285 ? 31.373 4.951 -77.337 1.00 74.50 285 TYR A N 1
ATOM 2248 C CA . TYR A 1 285 ? 32.828 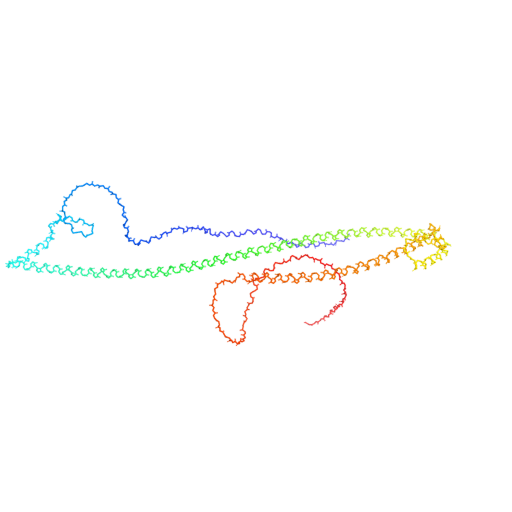5.016 -77.488 1.00 74.50 285 TYR A CA 1
ATOM 2249 C C . TYR A 1 285 ? 33.482 6.045 -76.555 1.00 74.50 285 TYR A C 1
ATOM 2251 O O . TYR A 1 285 ? 34.707 6.123 -76.512 1.00 74.50 285 TYR A O 1
ATOM 2259 N N . LEU A 1 286 ? 32.688 6.829 -75.815 1.00 72.25 286 LEU A N 1
ATOM 2260 C CA . LEU A 1 286 ? 33.197 7.726 -74.781 1.00 72.25 286 LEU A CA 1
ATOM 2261 C C . LEU A 1 286 ? 33.846 6.914 -73.665 1.00 72.25 286 LEU A C 1
ATOM 2263 O O . LEU A 1 286 ? 33.401 5.814 -73.320 1.00 72.25 286 LEU A O 1
ATOM 2267 N N . ARG A 1 287 ? 34.872 7.486 -73.042 1.00 75.94 287 ARG A N 1
ATOM 2268 C CA . ARG A 1 287 ? 35.447 6.935 -71.829 1.00 75.94 287 ARG A CA 1
ATOM 2269 C C . ARG A 1 287 ? 34.364 6.776 -70.774 1.00 75.94 287 ARG A C 1
ATOM 2271 O O . ARG A 1 287 ? 33.535 7.671 -70.568 1.00 75.94 287 ARG A O 1
ATOM 2278 N N . PRO A 1 288 ? 34.457 5.703 -69.980 1.00 70.50 288 PRO A N 1
ATOM 2279 C CA . PRO A 1 288 ? 33.613 5.541 -68.809 1.00 70.50 288 PRO A CA 1
ATOM 2280 C C . PRO A 1 288 ? 33.668 6.746 -67.856 1.00 70.50 288 PRO A C 1
ATOM 2282 O O . PRO A 1 288 ? 32.681 7.036 -67.190 1.00 70.50 288 PRO A O 1
ATOM 2285 N N . THR A 1 289 ? 34.792 7.469 -67.779 1.00 66.88 289 THR A N 1
ATOM 2286 C CA . THR A 1 289 ? 34.933 8.685 -66.954 1.00 66.88 289 THR A CA 1
ATOM 2287 C C . THR A 1 289 ? 34.062 9.830 -67.461 1.00 66.88 289 THR A C 1
ATOM 2289 O O . THR A 1 289 ? 33.363 10.455 -66.674 1.00 66.88 289 THR A O 1
ATOM 2292 N N . THR A 1 290 ? 34.033 10.056 -68.767 1.00 73.25 290 THR A N 1
ATOM 2293 C CA . THR A 1 290 ? 33.221 11.082 -69.429 1.00 73.25 290 THR A CA 1
ATOM 2294 C C . THR A 1 290 ? 31.733 10.792 -69.336 1.00 73.25 290 THR A C 1
ATOM 2296 O O . THR A 1 290 ? 30.945 11.667 -68.978 1.00 73.25 290 THR A O 1
ATOM 2299 N N . GLN A 1 291 ? 31.348 9.537 -69.580 1.00 70.12 291 GLN A N 1
ATOM 2300 C CA . GLN A 1 291 ? 29.972 9.083 -69.383 1.00 70.12 291 GLN A CA 1
ATOM 2301 C C . GLN A 1 291 ? 29.539 9.267 -67.923 1.00 70.12 291 GLN A C 1
ATOM 2303 O O . GLN A 1 291 ? 28.435 9.744 -67.666 1.00 70.12 291 GLN A O 1
ATOM 2308 N N . LYS A 1 292 ? 30.423 8.953 -66.961 1.00 73.56 292 LYS A N 1
ATOM 2309 C CA . LYS A 1 292 ? 30.184 9.197 -65.532 1.00 73.56 292 LYS A CA 1
ATOM 2310 C C . LYS A 1 292 ? 30.027 10.682 -65.223 1.00 73.56 292 LYS A C 1
ATOM 2312 O O . LYS A 1 292 ? 29.087 11.019 -64.518 1.00 73.56 292 LYS A O 1
ATOM 2317 N N . VAL A 1 293 ? 30.876 11.564 -65.754 1.00 75.31 293 VAL A N 1
ATOM 2318 C CA . VAL A 1 293 ? 30.756 13.020 -65.540 1.00 75.31 293 VAL A CA 1
ATOM 2319 C C . VAL A 1 293 ? 29.414 13.531 -66.060 1.00 75.31 293 VAL A C 1
ATOM 2321 O O . VAL A 1 293 ? 28.696 14.198 -65.321 1.00 75.31 293 VAL A O 1
ATOM 2324 N N . LEU A 1 294 ? 29.015 13.159 -67.278 1.00 75.75 294 LEU A N 1
ATOM 2325 C CA . LEU A 1 294 ? 27.724 13.569 -67.837 1.00 75.75 294 LEU A CA 1
ATOM 2326 C C . LEU A 1 294 ? 26.544 12.988 -67.040 1.00 75.75 294 LEU A C 1
ATOM 2328 O O . LEU A 1 294 ? 25.566 13.694 -66.790 1.00 75.75 294 LEU A O 1
ATOM 2332 N N . SER A 1 295 ? 26.649 11.736 -66.579 1.00 75.75 295 SER A N 1
ATOM 2333 C CA . SER A 1 295 ? 25.660 11.107 -65.689 1.00 75.75 295 SER A CA 1
ATOM 2334 C C . SER A 1 295 ? 25.525 11.858 -64.365 1.00 75.75 295 SER A C 1
ATOM 2336 O O . SER A 1 295 ? 24.413 12.205 -63.971 1.00 75.75 295 SER A O 1
ATOM 2338 N N . VAL A 1 296 ? 26.650 12.175 -63.718 1.00 76.75 296 VAL A N 1
ATOM 2339 C CA . VAL A 1 296 ? 26.706 12.934 -62.460 1.00 76.75 296 VAL A CA 1
ATOM 2340 C C . VAL A 1 296 ? 26.123 14.331 -62.641 1.00 76.75 296 VAL A C 1
ATOM 2342 O O . VAL A 1 296 ? 25.391 14.802 -61.781 1.00 76.75 296 VAL A O 1
ATOM 2345 N N . VAL A 1 297 ? 26.384 14.987 -63.770 1.00 75.12 297 VAL A N 1
ATOM 2346 C CA . VAL A 1 297 ? 25.808 16.297 -64.093 1.00 75.12 297 VAL A CA 1
ATOM 2347 C C . VAL A 1 297 ? 24.279 16.219 -64.233 1.00 75.12 297 VAL A C 1
ATOM 2349 O O . VAL A 1 297 ? 23.566 17.068 -63.693 1.00 75.12 297 VAL A O 1
ATOM 2352 N N . GLY A 1 298 ? 23.754 15.176 -64.886 1.00 72.12 298 GLY A N 1
ATOM 2353 C CA . GLY A 1 298 ? 22.310 14.922 -64.956 1.00 72.12 298 GLY A CA 1
ATOM 2354 C C . GLY A 1 298 ? 21.682 14.664 -63.578 1.00 72.12 298 GLY A C 1
ATOM 2355 O O . GLY A 1 298 ? 20.620 15.204 -63.258 1.00 72.12 298 GLY A O 1
ATOM 2356 N N . GLU A 1 299 ? 22.358 13.891 -62.727 1.00 75.56 299 GLU A N 1
ATOM 2357 C CA . GLU A 1 299 ? 21.932 13.641 -61.345 1.00 75.56 299 GLU A CA 1
ATOM 2358 C C . GLU A 1 299 ? 21.996 14.901 -60.473 1.00 75.56 299 GLU A C 1
ATOM 2360 O O . GLU A 1 299 ? 21.056 15.171 -59.725 1.00 75.56 299 GLU A O 1
ATOM 2365 N N . ALA A 1 300 ? 23.042 15.718 -60.609 1.00 77.31 300 ALA A N 1
ATOM 2366 C CA . ALA A 1 300 ? 23.193 16.981 -59.892 1.00 77.31 300 ALA A CA 1
ATOM 2367 C C . ALA A 1 300 ? 22.041 17.946 -60.209 1.00 77.31 300 ALA A C 1
ATOM 2369 O O . ALA A 1 300 ? 21.482 18.564 -59.302 1.00 77.31 300 ALA A O 1
ATOM 2370 N N . ARG A 1 301 ? 21.610 18.016 -61.475 1.00 76.38 301 ARG A N 1
ATOM 2371 C CA . ARG A 1 301 ? 20.436 18.807 -61.879 1.00 76.38 301 ARG A CA 1
ATOM 2372 C C . ARG A 1 301 ? 19.121 18.247 -61.342 1.00 76.38 301 ARG A C 1
ATOM 2374 O O . ARG A 1 301 ? 18.233 19.021 -60.985 1.00 76.38 301 ARG A O 1
ATOM 2381 N N . LYS A 1 302 ? 18.973 16.922 -61.264 1.00 79.44 302 LYS A N 1
ATOM 2382 C CA . LYS A 1 302 ? 17.811 16.300 -60.611 1.00 79.44 302 LYS A CA 1
ATOM 2383 C C . LYS A 1 302 ? 17.769 16.660 -59.120 1.00 79.44 302 LYS A C 1
ATOM 2385 O O . LYS A 1 302 ? 16.743 17.132 -58.640 1.00 79.44 302 LYS A O 1
ATOM 2390 N N . LEU A 1 303 ? 18.899 16.529 -58.426 1.00 82.50 303 LEU A N 1
ATOM 2391 C CA . LEU A 1 303 ? 19.041 16.865 -57.007 1.00 82.50 303 LEU A CA 1
ATOM 2392 C C . LEU A 1 303 ? 18.779 18.346 -56.715 1.00 82.50 303 LEU A C 1
ATOM 2394 O O . LEU A 1 303 ? 18.172 18.673 -55.699 1.00 82.50 303 LEU A O 1
ATOM 2398 N N . GLU A 1 304 ? 19.195 19.253 -57.597 1.00 80.81 304 GLU A N 1
ATOM 2399 C CA . GLU A 1 304 ? 18.919 20.686 -57.456 1.00 80.81 304 GLU A CA 1
ATOM 2400 C C . GLU A 1 304 ? 17.413 20.994 -57.455 1.00 80.81 304 GLU A C 1
ATOM 2402 O O . GLU A 1 304 ? 16.947 21.840 -56.689 1.00 80.81 304 GLU A O 1
ATOM 2407 N N . LYS A 1 305 ? 16.629 20.265 -58.253 1.00 81.19 305 LYS A N 1
ATOM 2408 C CA . LYS A 1 305 ? 15.166 20.389 -58.258 1.00 81.19 305 LYS A CA 1
ATOM 2409 C C . LYS A 1 305 ? 14.520 19.748 -57.045 1.00 81.19 305 LYS A C 1
ATOM 2411 O O . LYS A 1 305 ? 13.630 20.351 -56.450 1.00 81.19 305 LYS A O 1
ATOM 2416 N N . ASP A 1 306 ? 14.970 18.557 -56.664 1.00 84.44 306 ASP A N 1
ATOM 2417 C CA . ASP A 1 306 ? 14.481 17.896 -55.454 1.00 84.44 306 ASP A CA 1
ATOM 2418 C C . ASP A 1 306 ? 14.736 18.791 -54.230 1.00 84.44 306 ASP A C 1
ATOM 2420 O O . ASP A 1 306 ? 13.860 18.948 -53.384 1.00 84.44 306 ASP A O 1
ATOM 2424 N N . LYS A 1 307 ? 15.877 19.494 -54.190 1.00 89.94 307 LYS A N 1
ATOM 2425 C CA . LYS A 1 307 ? 16.175 20.534 -53.196 1.00 89.94 307 LYS A CA 1
ATOM 2426 C C . LYS A 1 307 ? 15.164 21.686 -53.218 1.00 89.94 307 LYS A C 1
ATOM 2428 O O . LYS A 1 307 ? 14.766 22.141 -52.147 1.00 89.94 307 LYS A O 1
ATOM 2433 N N . GLU A 1 308 ? 14.742 22.168 -54.387 1.00 90.62 308 GLU A N 1
ATOM 2434 C CA . GLU A 1 308 ? 13.704 23.208 -54.484 1.00 90.62 308 GLU A CA 1
ATOM 2435 C C . GLU A 1 308 ? 12.349 22.704 -53.968 1.00 90.62 308 GLU A C 1
ATOM 2437 O O . GLU A 1 308 ? 11.703 23.367 -53.158 1.00 90.62 308 GLU A O 1
ATOM 2442 N N . HIS A 1 309 ? 11.943 21.494 -54.361 1.00 92.38 309 HIS A N 1
ATOM 2443 C CA . HIS A 1 309 ? 10.714 20.870 -53.869 1.00 92.38 309 HIS A CA 1
ATOM 2444 C C . HIS A 1 309 ? 10.737 20.664 -52.355 1.00 92.38 309 HIS A C 1
ATOM 2446 O O . HIS A 1 309 ? 9.757 20.970 -51.675 1.00 92.38 309 HIS A O 1
ATOM 2452 N N . LEU A 1 310 ? 11.860 20.193 -51.811 1.00 93.88 310 LEU A N 1
ATOM 2453 C CA . LEU A 1 310 ? 12.049 20.058 -50.372 1.00 93.88 310 LEU A CA 1
ATOM 2454 C C . LEU A 1 310 ? 11.977 21.411 -49.667 1.00 93.88 310 LEU A C 1
ATOM 2456 O O . LEU A 1 310 ? 11.381 21.486 -48.598 1.00 93.88 310 LEU A O 1
ATOM 2460 N N . ARG A 1 311 ? 12.506 22.486 -50.264 1.00 95.06 311 ARG A N 1
ATOM 2461 C CA . ARG A 1 311 ? 12.382 23.838 -49.701 1.00 95.06 311 ARG A CA 1
ATOM 2462 C C . ARG A 1 311 ? 10.920 24.286 -49.625 1.00 95.06 311 ARG A C 1
ATOM 2464 O O . ARG A 1 311 ? 10.502 24.799 -48.590 1.00 95.06 311 ARG A O 1
ATOM 2471 N N . VAL A 1 312 ? 10.135 24.059 -50.680 1.00 95.56 312 VAL A N 1
ATOM 2472 C CA . VAL A 1 312 ? 8.693 24.371 -50.691 1.00 95.56 312 VAL A CA 1
ATOM 2473 C C . VAL A 1 312 ? 7.936 23.535 -49.655 1.00 95.56 312 VAL A C 1
ATOM 2475 O O . VAL A 1 312 ? 7.126 24.075 -48.903 1.00 95.56 312 VAL A O 1
ATOM 2478 N N . ASN A 1 313 ? 8.217 22.232 -49.575 1.00 96.06 313 ASN A N 1
ATOM 2479 C CA . ASN A 1 313 ? 7.580 21.339 -48.605 1.00 96.06 313 ASN A CA 1
ATOM 2480 C C . ASN A 1 313 ? 7.939 21.704 -47.164 1.00 96.06 313 ASN A C 1
ATOM 2482 O O . ASN A 1 313 ? 7.062 21.686 -46.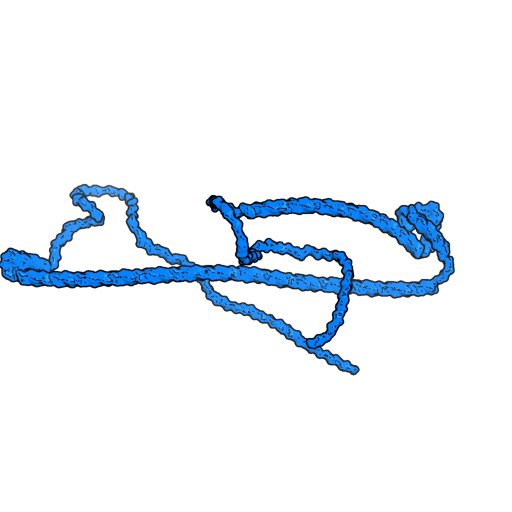305 1.00 96.06 313 ASN A O 1
ATOM 2486 N N . LEU A 1 314 ? 9.198 22.068 -46.907 1.00 94.56 314 LEU A N 1
ATOM 2487 C CA . LEU A 1 314 ? 9.645 22.536 -45.599 1.00 94.56 314 LEU A CA 1
ATOM 2488 C C . LEU A 1 314 ? 8.885 23.799 -45.194 1.00 94.56 314 LEU A C 1
ATOM 2490 O O . LEU A 1 314 ? 8.324 23.840 -44.106 1.00 94.56 314 LEU A O 1
ATOM 2494 N N . HIS A 1 315 ? 8.788 24.784 -46.091 1.00 95.06 315 HIS A N 1
ATOM 2495 C CA . HIS A 1 315 ? 8.027 26.001 -45.817 1.00 95.06 315 HIS A CA 1
ATOM 2496 C C . HIS A 1 315 ? 6.552 25.698 -45.509 1.00 95.06 315 HIS A C 1
ATOM 2498 O O . HIS A 1 315 ? 5.988 26.239 -44.562 1.00 95.06 315 HIS A O 1
ATOM 2504 N N . LYS A 1 316 ? 5.932 24.773 -46.251 1.00 96.62 316 LYS A N 1
ATOM 2505 C CA . LYS A 1 316 ? 4.557 24.332 -45.981 1.00 96.62 316 LYS A CA 1
ATOM 2506 C C . LYS A 1 316 ? 4.421 23.644 -44.616 1.00 96.62 316 LYS A C 1
ATOM 2508 O O . LYS A 1 316 ? 3.484 23.948 -43.883 1.00 96.62 316 LYS A O 1
ATOM 2513 N N . ALA A 1 317 ? 5.350 22.757 -44.264 1.00 94.38 317 ALA A N 1
ATOM 2514 C CA . ALA A 1 317 ? 5.359 22.073 -42.972 1.00 94.38 317 ALA A CA 1
ATOM 2515 C C . ALA A 1 317 ? 5.548 23.053 -41.801 1.00 94.38 317 ALA A C 1
ATOM 2517 O O . ALA A 1 317 ? 4.911 22.899 -40.761 1.00 94.38 317 ALA A O 1
ATOM 2518 N N . GLU A 1 318 ? 6.372 24.091 -41.972 1.00 95.62 318 GLU A N 1
ATOM 2519 C CA . GLU A 1 318 ? 6.530 25.163 -40.983 1.00 95.62 318 GLU A CA 1
ATOM 2520 C C . GLU A 1 318 ? 5.227 25.949 -40.767 1.00 95.62 318 GLU A C 1
ATOM 2522 O O . GLU A 1 318 ? 4.873 26.242 -39.624 1.00 95.62 318 GLU A O 1
ATOM 2527 N N . GLU A 1 319 ? 4.487 26.273 -41.832 1.00 97.19 319 GLU A N 1
ATOM 2528 C CA . GLU A 1 319 ? 3.186 26.946 -41.713 1.00 97.19 319 GLU A CA 1
ATOM 2529 C C . GLU A 1 319 ? 2.122 26.045 -41.060 1.00 97.19 319 GLU A C 1
ATOM 2531 O O . GLU A 1 319 ? 1.377 26.502 -40.191 1.00 97.19 319 GLU A O 1
ATOM 2536 N N . GLU A 1 320 ? 2.086 24.750 -41.393 1.00 95.62 320 GLU A N 1
ATOM 2537 C CA . GLU A 1 320 ? 1.210 23.774 -40.728 1.00 95.62 320 GLU A CA 1
ATOM 2538 C C . GLU A 1 320 ? 1.545 23.632 -39.233 1.00 95.62 320 GLU A C 1
ATOM 2540 O O . GLU A 1 320 ? 0.644 23.637 -38.392 1.00 95.62 320 GLU A O 1
ATOM 2545 N N . ALA A 1 321 ? 2.831 23.594 -38.874 1.00 96.56 321 ALA A N 1
ATOM 2546 C CA . ALA A 1 321 ? 3.269 23.554 -37.481 1.00 96.56 321 ALA A CA 1
ATOM 2547 C C . ALA A 1 321 ? 2.853 24.816 -36.706 1.00 96.56 321 ALA A C 1
ATOM 2549 O O . ALA A 1 321 ? 2.407 24.715 -35.561 1.00 96.56 321 ALA A O 1
ATOM 2550 N N . LYS A 1 322 ? 2.938 26.003 -37.326 1.00 97.38 322 LYS A N 1
ATOM 2551 C CA . LYS A 1 322 ? 2.443 27.256 -36.727 1.00 97.38 322 LYS A CA 1
ATOM 2552 C C . LYS A 1 322 ? 0.934 27.206 -36.486 1.00 97.38 322 LYS A C 1
ATOM 2554 O O . LYS A 1 322 ? 0.490 27.579 -35.402 1.00 97.38 322 LYS A O 1
ATOM 2559 N N . LEU A 1 323 ? 0.152 26.720 -37.453 1.00 96.69 323 LEU A N 1
ATOM 2560 C CA . LEU A 1 323 ? -1.298 26.561 -37.298 1.00 96.69 323 LEU A CA 1
ATOM 2561 C C . LEU A 1 323 ? -1.636 25.596 -36.153 1.00 96.69 323 LEU A C 1
ATOM 2563 O O . LEU A 1 323 ? -2.391 25.962 -35.251 1.00 96.69 323 LEU A O 1
ATOM 2567 N N . LEU A 1 324 ? -1.009 24.419 -36.114 1.00 96.06 324 LEU A N 1
ATOM 2568 C CA . LEU A 1 324 ? -1.206 23.447 -35.033 1.00 96.06 324 LEU A CA 1
ATOM 2569 C C . LEU A 1 324 ? -0.790 23.995 -33.665 1.00 96.06 324 LEU A C 1
ATOM 2571 O O . LEU A 1 324 ? -1.444 23.716 -32.663 1.00 96.06 324 LEU A O 1
ATOM 2575 N N . PHE A 1 325 ? 0.275 24.796 -33.596 1.00 96.12 325 PHE A N 1
ATOM 2576 C CA . PHE A 1 325 ? 0.671 25.466 -32.359 1.00 96.12 325 PHE A CA 1
ATOM 2577 C C . PHE A 1 325 ? -0.418 26.431 -31.868 1.00 96.12 325 PHE A C 1
ATOM 2579 O O . PHE A 1 325 ? -0.748 26.432 -30.681 1.00 96.12 325 PHE A O 1
ATOM 2586 N N . THR A 1 326 ? -1.026 27.209 -32.772 1.00 97.19 326 THR A N 1
ATOM 2587 C CA . THR A 1 326 ? -2.143 28.098 -32.410 1.00 97.19 326 THR A CA 1
ATOM 2588 C C . THR A 1 326 ? -3.385 27.328 -31.960 1.00 97.19 326 THR A C 1
ATOM 2590 O O . THR A 1 326 ? -3.992 27.692 -30.953 1.00 97.19 326 THR A O 1
ATOM 2593 N N . GLU A 1 327 ? -3.728 26.230 -32.636 1.00 96.62 327 GLU A N 1
ATOM 2594 C CA . GLU A 1 327 ? -4.866 25.380 -32.276 1.00 96.62 327 GLU A CA 1
ATOM 2595 C C . GLU A 1 327 ? -4.659 24.694 -30.919 1.00 96.62 327 GLU A C 1
ATOM 2597 O O . GLU A 1 327 ? -5.537 24.746 -30.056 1.00 96.62 327 GLU A O 1
ATOM 2602 N N . ASN A 1 328 ? -3.467 24.140 -30.674 1.00 94.75 328 ASN A N 1
ATOM 2603 C CA . ASN A 1 328 ? -3.095 23.585 -29.372 1.00 94.75 328 ASN A CA 1
ATOM 2604 C C . ASN A 1 328 ? -3.154 24.635 -28.257 1.00 94.75 328 ASN A C 1
ATOM 2606 O O . ASN A 1 328 ? -3.553 24.314 -27.138 1.00 94.75 328 ASN A O 1
ATOM 2610 N N . GLY A 1 329 ? -2.805 25.890 -28.553 1.00 97.88 329 GLY A N 1
ATOM 2611 C CA . GLY A 1 329 ? -2.987 27.008 -27.628 1.00 97.88 329 GLY A CA 1
ATOM 2612 C C . GLY A 1 329 ? -4.448 27.172 -27.202 1.00 97.88 329 GLY A C 1
ATOM 2613 O O . GLY A 1 329 ? -4.743 27.169 -26.007 1.00 97.88 329 GLY A O 1
ATOM 2614 N N . ILE A 1 330 ? -5.368 27.225 -28.171 1.00 97.50 330 ILE A N 1
ATOM 2615 C CA . ILE A 1 330 ? -6.816 27.346 -27.925 1.00 97.50 330 ILE A CA 1
ATOM 2616 C C . ILE A 1 330 ? -7.343 26.140 -27.131 1.00 97.50 330 ILE A C 1
ATOM 2618 O O . ILE A 1 330 ? -8.070 26.307 -26.148 1.00 97.50 330 ILE A O 1
ATOM 2622 N N . LEU A 1 331 ? -6.953 24.920 -27.513 1.00 96.62 331 LEU A N 1
ATOM 2623 C CA . LEU A 1 331 ? -7.363 23.697 -26.816 1.00 96.62 331 LEU A CA 1
ATOM 2624 C C . LEU A 1 331 ? -6.848 23.654 -25.373 1.00 96.62 331 LEU A C 1
ATOM 2626 O O . LEU A 1 331 ? -7.574 23.243 -24.467 1.00 96.62 331 LEU A O 1
ATOM 2630 N N . ASN A 1 332 ? -5.619 24.108 -25.130 1.00 96.75 332 ASN A N 1
ATOM 2631 C CA . ASN A 1 332 ? -5.056 24.194 -23.787 1.00 96.75 332 ASN A CA 1
ATOM 2632 C C . ASN A 1 332 ? -5.804 25.218 -22.916 1.00 96.75 332 ASN A C 1
ATOM 2634 O O . ASN A 1 332 ? -6.103 24.935 -21.754 1.00 96.75 332 ASN A O 1
ATOM 2638 N N . GLU A 1 333 ? -6.160 26.382 -23.467 1.00 97.44 333 GLU A N 1
ATOM 2639 C CA . GLU A 1 333 ? -6.984 27.374 -22.765 1.00 97.44 333 GLU A CA 1
ATOM 2640 C C . GLU A 1 333 ? -8.357 26.808 -22.367 1.00 97.44 333 GLU A C 1
ATOM 2642 O O . GLU A 1 333 ? -8.815 27.023 -21.235 1.00 97.44 333 GLU A O 1
ATOM 2647 N N . GLU A 1 334 ? -8.992 26.040 -23.256 1.00 96.19 334 GLU A N 1
ATOM 2648 C CA . GLU A 1 334 ? -10.283 25.403 -22.986 1.00 96.19 334 GLU A CA 1
ATOM 2649 C C . GLU A 1 334 ? -10.157 24.260 -21.967 1.00 96.19 334 GLU A C 1
ATOM 2651 O O . GLU A 1 334 ? -10.940 24.193 -21.018 1.00 96.19 334 GLU A O 1
ATOM 2656 N N . ASN A 1 335 ? -9.115 23.428 -22.056 1.00 95.06 335 ASN A N 1
ATOM 2657 C CA . ASN A 1 335 ? -8.817 22.411 -21.044 1.00 95.06 335 ASN A CA 1
ATOM 2658 C C . ASN A 1 335 ? -8.586 23.035 -19.661 1.00 95.06 335 ASN A C 1
ATOM 2660 O O . ASN A 1 335 ? -9.136 22.562 -18.665 1.00 95.06 335 ASN A O 1
ATOM 2664 N N . GLN A 1 336 ? -7.849 24.146 -19.572 1.00 96.81 336 GLN A N 1
ATOM 2665 C CA . GLN A 1 336 ? -7.700 24.886 -18.316 1.00 96.81 336 GLN A CA 1
ATOM 2666 C C . GLN A 1 336 ? -9.026 25.485 -17.827 1.00 96.81 336 GLN A C 1
ATOM 2668 O O . GLN A 1 336 ? -9.271 25.578 -16.619 1.00 96.81 336 GLN A O 1
ATOM 2673 N N . ARG A 1 337 ? -9.901 25.936 -18.734 1.00 96.50 337 ARG A N 1
ATOM 2674 C CA . ARG A 1 337 ? -11.248 26.415 -18.387 1.00 96.50 337 ARG A CA 1
ATOM 2675 C C . ARG A 1 337 ? -12.101 25.282 -17.807 1.00 96.50 337 ARG A C 1
ATOM 2677 O O . ARG A 1 337 ? -12.710 25.484 -16.752 1.00 96.50 337 ARG A O 1
ATOM 2684 N N . LEU A 1 338 ? -12.090 24.106 -18.431 1.00 95.50 338 LEU A N 1
ATOM 2685 C CA . LEU A 1 338 ? -12.791 22.906 -17.969 1.00 95.50 338 LEU A CA 1
ATOM 2686 C C . LEU A 1 338 ? -12.243 22.401 -16.636 1.00 95.50 338 LEU A C 1
ATOM 2688 O O . LEU A 1 338 ? -13.024 22.134 -15.726 1.00 95.50 338 LEU A O 1
ATOM 2692 N N . LEU A 1 339 ? -10.922 22.359 -16.459 1.00 92.75 339 LEU A N 1
ATOM 2693 C CA . LEU A 1 339 ? -10.305 21.944 -15.199 1.00 92.75 339 LEU A CA 1
ATOM 2694 C C . LEU A 1 339 ? -10.718 22.867 -14.042 1.00 92.75 339 LEU A C 1
ATOM 2696 O O . LEU A 1 339 ? -11.108 22.397 -12.973 1.00 92.75 339 LEU A O 1
ATOM 2700 N N . ARG A 1 340 ? -10.746 24.187 -14.276 1.00 93.44 340 ARG A N 1
ATOM 2701 C CA . ARG A 1 340 ? -11.273 25.169 -13.310 1.00 93.44 340 ARG A CA 1
ATOM 2702 C C . ARG A 1 340 ? -12.766 24.997 -13.035 1.00 93.44 340 ARG A C 1
ATOM 2704 O O . ARG A 1 340 ? -13.238 25.393 -11.968 1.00 93.44 340 ARG A O 1
ATOM 2711 N N . HIS A 1 341 ? -13.538 24.496 -13.996 1.00 91.56 341 HIS A N 1
ATOM 2712 C CA . HIS A 1 341 ? -14.948 24.169 -13.794 1.00 91.56 341 HIS A CA 1
ATOM 2713 C C . HIS A 1 341 ? -15.096 22.899 -12.948 1.00 91.56 341 HIS A C 1
ATOM 2715 O O . HIS A 1 341 ? -15.811 22.916 -11.953 1.00 91.56 341 HIS A O 1
ATOM 2721 N N . TYR A 1 342 ? -14.361 21.838 -13.278 1.00 87.44 342 TYR A N 1
ATOM 2722 C CA . TYR A 1 342 ? -14.332 20.576 -12.539 1.00 87.44 342 TYR A CA 1
ATOM 2723 C C . TYR A 1 342 ? -13.928 20.777 -11.073 1.00 87.44 342 TYR A C 1
ATOM 2725 O O . TYR A 1 342 ? -14.650 20.362 -10.169 1.00 87.44 342 TYR A O 1
ATOM 2733 N N . GLN A 1 343 ? -12.848 21.525 -10.824 1.00 86.06 343 GLN A N 1
ATOM 2734 C CA . GLN A 1 343 ? -12.417 21.896 -9.472 1.00 86.06 343 GLN A CA 1
ATOM 2735 C C . GLN A 1 343 ? -13.473 22.718 -8.720 1.00 86.06 343 GLN A C 1
ATOM 2737 O O . GLN A 1 343 ? -13.636 22.540 -7.517 1.00 86.06 343 GLN A O 1
ATOM 2742 N N . ARG A 1 344 ? -14.228 23.592 -9.404 1.00 86.81 344 ARG A N 1
ATOM 2743 C CA . ARG A 1 344 ? -15.350 24.318 -8.785 1.00 86.81 344 ARG A CA 1
ATOM 2744 C C . ARG A 1 344 ? -16.515 23.398 -8.440 1.00 86.81 344 ARG A C 1
ATOM 2746 O O . ARG A 1 344 ? -17.066 23.532 -7.357 1.00 86.81 344 ARG A O 1
ATOM 2753 N N . VAL A 1 345 ? -16.888 22.482 -9.330 1.00 79.62 345 VAL A N 1
ATOM 2754 C CA . VAL A 1 345 ? -18.009 21.554 -9.110 1.00 79.62 345 VAL A CA 1
ATOM 2755 C C . VAL A 1 345 ? -17.692 20.574 -7.980 1.00 79.62 345 VAL A C 1
ATOM 2757 O O . VAL A 1 345 ? -18.513 20.390 -7.086 1.00 79.62 345 VAL A O 1
ATOM 2760 N N . ILE A 1 346 ? -16.484 20.011 -7.958 1.00 73.50 346 ILE A N 1
ATOM 2761 C CA . ILE A 1 346 ? -16.074 19.036 -6.938 1.00 73.50 346 ILE A CA 1
ATOM 2762 C C . ILE A 1 346 ? -15.669 19.715 -5.630 1.00 73.50 346 ILE A C 1
ATOM 2764 O O . ILE A 1 346 ? -16.060 19.262 -4.559 1.00 73.50 346 ILE A O 1
ATOM 2768 N N . GLY A 1 347 ? -14.984 20.859 -5.690 1.00 58.22 347 GLY A N 1
ATOM 2769 C CA . GLY A 1 347 ? -14.638 21.650 -4.504 1.00 58.22 347 GLY A CA 1
ATOM 2770 C C . GLY A 1 347 ? -15.830 22.359 -3.847 1.00 58.22 347 GLY A C 1
ATOM 2771 O O . GLY A 1 347 ? -15.728 22.798 -2.703 1.00 58.22 347 GLY A O 1
ATOM 2772 N N . SER A 1 348 ? -16.971 22.471 -4.538 1.00 55.84 348 SER A N 1
ATOM 2773 C CA . SER A 1 348 ? -18.212 23.050 -4.000 1.00 55.84 348 SER A CA 1
ATOM 2774 C C . SER A 1 348 ? -19.227 21.997 -3.526 1.00 55.84 348 SER A C 1
ATOM 2776 O O . SER A 1 348 ? -20.292 22.379 -3.036 1.00 55.84 348 SER A O 1
ATOM 2778 N N . GLY A 1 349 ? -18.927 20.698 -3.648 1.00 51.94 349 GLY A N 1
ATOM 2779 C CA . GLY A 1 349 ? -19.856 19.602 -3.335 1.00 51.94 349 GLY A CA 1
ATOM 2780 C C . GLY A 1 349 ? -19.962 19.218 -1.853 1.00 51.94 349 GLY A C 1
ATOM 2781 O O . GLY A 1 349 ? -20.893 18.515 -1.472 1.00 51.94 349 GLY A O 1
ATOM 2782 N N . THR A 1 350 ? -19.063 19.698 -0.993 1.00 47.50 350 THR A N 1
ATOM 2783 C CA . THR A 1 350 ? -19.043 19.388 0.449 1.00 47.50 350 THR A CA 1
ATOM 2784 C C . THR A 1 350 ? -19.151 20.654 1.291 1.00 47.50 350 THR A C 1
ATOM 2786 O O . THR A 1 350 ? -18.271 21.009 2.071 1.00 47.50 350 THR A O 1
ATOM 2789 N N . LYS A 1 351 ? -20.278 21.357 1.168 1.00 50.81 351 LYS A N 1
ATOM 2790 C CA . LYS A 1 351 ? -20.757 22.233 2.242 1.00 50.81 351 LYS A CA 1
ATOM 2791 C C . LYS A 1 351 ? -22.160 21.807 2.621 1.00 50.81 351 LYS A C 1
ATOM 2793 O O . LYS A 1 351 ? -23.117 22.044 1.889 1.00 50.81 351 LYS A O 1
ATOM 2798 N N . SER A 1 352 ? -22.241 21.144 3.772 1.00 42.22 352 SER A N 1
ATOM 2799 C CA . SER A 1 352 ? -23.499 20.876 4.448 1.00 42.22 352 SER A CA 1
ATOM 2800 C C . SER A 1 352 ? -24.246 22.196 4.693 1.00 42.22 352 SER A C 1
ATOM 2802 O O . SER A 1 352 ? -23.625 23.235 4.956 1.00 42.22 352 SER A O 1
ATOM 2804 N N . PRO A 1 353 ? -25.582 22.196 4.595 1.00 45.94 353 PRO A N 1
ATOM 2805 C CA . PRO A 1 353 ? -26.375 23.355 4.940 1.00 45.94 353 PRO A CA 1
ATOM 2806 C C . PRO A 1 353 ? -26.468 23.429 6.465 1.00 45.94 353 PRO A C 1
ATOM 2808 O O . PRO A 1 353 ? -27.018 22.540 7.109 1.00 45.94 353 PRO A O 1
ATOM 2811 N N . GLY A 1 354 ? -25.945 24.505 7.044 1.00 46.34 354 GLY A N 1
ATOM 2812 C CA . GLY A 1 354 ? -26.219 24.850 8.434 1.00 46.34 354 GLY A CA 1
ATOM 2813 C C . GLY A 1 354 ? -24.994 25.337 9.182 1.00 46.34 354 GLY A C 1
ATOM 2814 O O . GLY A 1 354 ? -24.272 24.557 9.784 1.00 46.34 354 GLY A O 1
ATOM 2815 N N . THR A 1 355 ? -24.784 26.648 9.184 1.00 42.62 355 THR A N 1
ATOM 2816 C CA . THR A 1 355 ? -24.677 27.427 10.427 1.00 42.62 355 THR A CA 1
ATOM 2817 C C . THR A 1 355 ? -24.565 28.905 10.069 1.00 42.62 355 THR A C 1
ATOM 2819 O O . THR A 1 355 ? -23.567 29.405 9.561 1.00 42.62 355 THR A O 1
ATOM 2822 N N . THR A 1 356 ? -25.646 29.622 10.341 1.00 48.81 356 THR A N 1
ATOM 2823 C CA . THR A 1 356 ? -25.644 31.066 10.543 1.00 48.81 356 THR A CA 1
ATOM 2824 C C . THR A 1 356 ? -24.774 31.387 11.759 1.00 48.81 356 THR A C 1
ATOM 2826 O O . THR A 1 356 ? -25.108 30.956 12.860 1.00 48.81 356 THR A O 1
ATOM 2829 N N . SER A 1 357 ? -23.693 32.153 11.610 1.00 41.09 357 SER A N 1
ATOM 2830 C CA . SER A 1 357 ? -23.108 32.861 12.754 1.00 41.09 357 SER A CA 1
ATOM 2831 C C . SER A 1 357 ? -22.326 34.098 12.322 1.00 41.09 357 SER A C 1
ATOM 2833 O O . SER A 1 357 ? -21.767 34.178 11.231 1.00 41.09 357 SER A O 1
ATOM 2835 N N . ALA A 1 358 ? -22.402 35.108 13.173 1.00 40.84 358 ALA A N 1
ATOM 2836 C CA . ALA A 1 358 ? -22.315 36.514 12.850 1.00 40.84 358 ALA A CA 1
ATOM 2837 C C . ALA A 1 358 ? -20.885 37.084 12.823 1.00 40.84 358 ALA A C 1
ATOM 2839 O O . ALA A 1 358 ? -20.026 36.740 13.624 1.00 40.84 358 ALA A O 1
ATOM 2840 N N . LYS A 1 359 ? -20.694 38.056 11.926 1.00 54.81 359 LYS A N 1
ATOM 2841 C CA . LYS A 1 359 ? -20.111 39.391 12.160 1.00 54.81 359 LYS A CA 1
ATOM 2842 C C . LYS A 1 359 ? -19.288 39.583 13.454 1.00 54.81 359 LYS A C 1
ATOM 2844 O O . LYS A 1 359 ? -19.852 39.938 14.483 1.00 54.81 359 LYS A O 1
ATOM 2849 N N . SER A 1 360 ? -17.955 39.607 13.339 1.00 41.19 360 SER A N 1
ATOM 2850 C CA . SER A 1 360 ? -17.116 40.506 14.152 1.00 41.19 360 SER A CA 1
ATOM 2851 C C . SER A 1 360 ? -15.742 40.800 13.527 1.00 41.19 360 SER A C 1
ATOM 2853 O O . SER A 1 360 ? -14.884 39.936 13.409 1.00 41.19 360 SER A O 1
ATOM 2855 N N . ASN A 1 361 ? -15.588 42.063 13.130 1.00 44.16 361 ASN A N 1
ATOM 2856 C CA . ASN A 1 361 ? -14.421 42.953 13.188 1.00 44.16 361 ASN A CA 1
ATOM 2857 C C . ASN A 1 361 ? -12.991 42.430 13.466 1.00 44.16 361 ASN A C 1
ATOM 2859 O O . ASN A 1 361 ? -12.718 41.822 14.491 1.00 44.16 361 ASN A O 1
ATOM 2863 N N . LYS A 1 362 ? -12.069 42.958 12.635 1.00 50.09 362 LYS A N 1
ATOM 2864 C CA . LYS A 1 362 ? -10.739 43.539 12.947 1.00 50.09 362 LYS A CA 1
ATOM 2865 C C . LYS A 1 362 ? -9.912 42.884 14.070 1.00 50.09 362 LYS A C 1
ATOM 2867 O O . LYS A 1 362 ? -10.172 43.147 15.240 1.00 50.09 362 LYS A O 1
ATOM 2872 N N . ARG A 1 363 ? -8.727 42.374 13.702 1.00 48.38 363 ARG A N 1
ATOM 2873 C CA . ARG A 1 363 ? -7.413 42.953 14.080 1.00 48.38 363 ARG A CA 1
ATOM 2874 C C . ARG A 1 363 ? -6.247 42.261 13.358 1.00 48.38 363 ARG A C 1
ATOM 2876 O O . ARG A 1 363 ? -6.259 41.059 13.142 1.00 48.38 363 ARG A O 1
ATOM 2883 N N . LYS A 1 364 ? -5.255 43.082 12.996 1.00 52.28 364 LYS A N 1
ATOM 2884 C CA . LYS A 1 364 ? -3.877 42.711 12.647 1.00 52.28 364 LYS A CA 1
ATOM 2885 C C . LYS A 1 364 ? -3.182 42.122 13.878 1.00 52.28 364 LYS A C 1
ATOM 2887 O O . LYS A 1 364 ? -3.255 42.762 14.924 1.00 52.28 364 LYS A O 1
ATOM 2892 N N . SER A 1 365 ? -2.419 41.046 13.710 1.00 35.12 365 SER A N 1
ATOM 2893 C CA . SER A 1 365 ? -1.142 40.824 14.407 1.00 35.12 365 SER A CA 1
ATOM 2894 C C . SER A 1 365 ? -0.432 39.583 13.867 1.00 35.12 365 SER A C 1
ATOM 2896 O O . SER A 1 365 ? -1.028 38.712 13.245 1.00 35.12 365 SER A O 1
ATOM 2898 N N . SER A 1 366 ? 0.874 39.612 14.067 1.00 49.41 366 SER A N 1
ATOM 2899 C CA . SER A 1 366 ? 1.960 38.889 13.435 1.00 49.41 366 SER A CA 1
ATOM 2900 C C . SER A 1 366 ? 2.374 37.601 14.158 1.00 49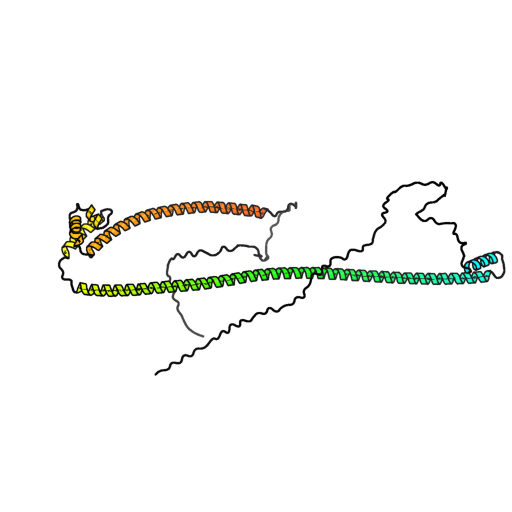.41 366 SER A C 1
ATOM 2902 O O . SER A 1 366 ? 1.995 37.369 15.302 1.00 49.41 366 SER A O 1
ATOM 2904 N N . THR A 1 367 ? 3.324 36.921 13.504 1.00 43.34 367 THR A N 1
ATOM 2905 C CA . THR A 1 367 ? 4.436 36.108 14.042 1.00 43.34 367 THR A CA 1
ATOM 2906 C C . THR A 1 367 ? 4.176 34.683 14.538 1.00 43.34 367 THR A C 1
ATOM 2908 O O . THR A 1 367 ? 3.439 34.468 15.487 1.00 43.34 367 THR A O 1
ATOM 2911 N N . ALA A 1 368 ? 4.933 33.782 13.891 1.00 50.00 368 ALA A N 1
ATOM 2912 C CA . ALA A 1 368 ? 5.586 32.573 14.393 1.00 50.00 368 ALA A CA 1
ATOM 2913 C C . ALA A 1 368 ? 4.706 31.498 15.051 1.00 50.00 368 ALA A C 1
ATOM 2915 O O . ALA A 1 368 ? 4.239 31.649 16.167 1.00 50.00 368 ALA A O 1
ATOM 2916 N N . ASP A 1 369 ? 4.539 30.366 14.363 1.00 37.94 369 ASP A N 1
ATOM 2917 C CA . ASP A 1 369 ? 5.282 29.159 14.736 1.00 37.94 369 ASP A CA 1
ATOM 2918 C C . ASP A 1 369 ? 5.038 28.019 13.745 1.00 37.94 369 ASP A C 1
ATOM 2920 O O . ASP A 1 369 ? 3.965 27.861 13.157 1.00 37.94 369 ASP A O 1
ATOM 2924 N N . ALA A 1 370 ? 6.105 27.253 13.545 1.00 52.41 370 ALA A N 1
ATOM 2925 C CA . ALA A 1 370 ? 6.219 26.122 12.648 1.00 52.41 370 ALA A CA 1
ATOM 2926 C C . ALA A 1 370 ? 5.066 25.121 12.819 1.00 52.41 370 ALA A C 1
ATOM 2928 O O . ALA A 1 370 ? 4.971 24.408 13.817 1.00 52.41 370 ALA A O 1
ATOM 2929 N N . LYS A 1 371 ? 4.222 25.010 11.790 1.00 50.69 371 LYS A N 1
ATOM 2930 C CA . LYS A 1 371 ? 3.336 23.862 11.601 1.00 50.69 371 LYS A CA 1
ATOM 2931 C C . LYS A 1 371 ? 3.788 23.102 10.368 1.00 50.69 371 LYS A C 1
ATOM 2933 O O . LYS A 1 371 ? 3.760 23.622 9.257 1.00 50.69 371 LYS A O 1
ATOM 2938 N N . ARG A 1 372 ? 4.238 21.874 10.636 1.00 49.19 372 ARG A N 1
ATOM 2939 C CA . ARG A 1 372 ? 4.434 20.778 9.689 1.00 49.19 372 ARG A CA 1
ATOM 2940 C C . ARG A 1 372 ? 3.325 20.806 8.636 1.00 49.19 372 ARG A C 1
ATOM 2942 O O . ARG A 1 372 ? 2.157 20.632 8.974 1.00 49.19 372 ARG A O 1
ATOM 2949 N N . LEU A 1 373 ? 3.717 21.042 7.390 1.00 41.06 373 LEU A N 1
ATOM 2950 C CA . LEU A 1 373 ? 2.903 20.722 6.229 1.00 41.06 373 LEU A CA 1
ATOM 2951 C C . LEU A 1 373 ? 2.887 19.198 6.110 1.00 41.06 373 LEU A C 1
ATOM 2953 O O . LEU A 1 373 ? 3.899 18.577 5.794 1.00 41.06 373 LEU A O 1
ATOM 2957 N N . ASP A 1 374 ? 1.746 18.627 6.464 1.00 46.47 374 ASP A N 1
ATOM 2958 C CA . ASP A 1 374 ? 1.357 17.262 6.152 1.00 46.47 374 ASP A CA 1
ATOM 2959 C C . ASP A 1 374 ? 1.050 17.199 4.647 1.00 46.47 374 ASP A C 1
ATOM 2961 O O . ASP A 1 374 ? 0.092 17.811 4.177 1.00 46.47 374 ASP A O 1
ATOM 2965 N N . PHE A 1 375 ? 1.926 16.546 3.880 1.00 44.03 375 PHE A N 1
ATOM 2966 C CA . PHE A 1 375 ? 1.781 16.304 2.438 1.00 44.03 375 PHE A CA 1
ATOM 2967 C C . PHE A 1 375 ? 1.268 14.879 2.191 1.00 44.03 375 PHE A C 1
ATOM 2969 O O . PHE A 1 375 ? 1.843 14.119 1.416 1.00 44.03 375 PHE A O 1
ATOM 2976 N N . GLY A 1 376 ? 0.203 14.499 2.889 1.00 51.78 376 GLY A N 1
ATOM 2977 C CA . GLY A 1 376 ? -0.423 13.188 2.770 1.00 51.78 376 GLY A CA 1
ATOM 2978 C C . GLY A 1 376 ? -1.722 13.195 1.971 1.00 51.78 376 GLY A C 1
ATOM 2979 O O . GLY A 1 376 ? -2.673 12.612 2.462 1.00 51.78 376 GLY A O 1
ATOM 2980 N N . ASP A 1 377 ? -1.802 13.865 0.813 1.00 49.94 377 ASP A N 1
ATOM 2981 C CA . ASP A 1 377 ? -2.860 13.590 -0.182 1.00 49.94 377 ASP A CA 1
ATOM 2982 C C . ASP A 1 377 ? -2.571 14.256 -1.544 1.00 49.94 377 ASP A C 1
ATOM 2984 O O . ASP A 1 377 ? -3.097 15.315 -1.893 1.00 49.94 377 ASP A O 1
ATOM 2988 N N . MET A 1 378 ? -1.660 13.665 -2.313 1.00 48.12 378 MET A N 1
ATOM 2989 C CA . MET A 1 378 ? -1.580 13.885 -3.757 1.00 48.12 378 MET A CA 1
ATOM 2990 C C . MET A 1 378 ? -1.459 12.509 -4.403 1.00 48.12 378 MET A C 1
ATOM 2992 O O . MET A 1 378 ? -0.356 12.041 -4.685 1.00 48.12 378 MET A O 1
ATOM 2996 N N . ASP A 1 379 ? -2.606 11.884 -4.662 1.00 47.22 379 ASP A N 1
ATOM 2997 C CA . ASP A 1 379 ? -2.779 10.924 -5.753 1.00 47.22 379 ASP A CA 1
ATOM 2998 C C . ASP A 1 379 ? -2.493 11.636 -7.091 1.00 47.22 379 ASP A C 1
ATOM 3000 O O . ASP A 1 379 ? -3.373 11.953 -7.891 1.00 47.22 379 ASP A O 1
ATOM 3004 N N . LEU A 1 380 ? -1.219 11.933 -7.336 1.00 48.41 380 LEU A N 1
ATOM 3005 C CA . LEU A 1 380 ? -0.690 12.116 -8.676 1.00 48.41 380 LEU A CA 1
ATOM 3006 C C . LEU A 1 380 ? -0.290 10.728 -9.147 1.00 48.41 380 LEU A C 1
ATOM 3008 O O . LEU A 1 380 ? 0.848 10.291 -8.979 1.00 48.41 380 LEU A O 1
ATOM 3012 N N . VAL A 1 381 ? -1.272 10.035 -9.718 1.00 49.34 381 VAL A N 1
ATOM 3013 C CA . VAL A 1 381 ? -1.059 8.873 -10.575 1.00 49.34 381 VAL A CA 1
ATOM 3014 C C . VAL A 1 381 ? 0.069 9.232 -11.540 1.00 49.34 381 VAL A C 1
ATOM 3016 O O . VAL A 1 381 ? -0.090 10.074 -12.427 1.00 49.34 381 VAL A O 1
ATOM 3019 N N . ARG A 1 382 ? 1.240 8.637 -11.301 1.00 46.69 382 ARG A N 1
ATOM 3020 C CA . ARG A 1 382 ? 2.397 8.664 -12.192 1.00 46.69 382 ARG A CA 1
ATOM 3021 C C . ARG A 1 382 ? 1.899 8.283 -13.582 1.00 46.69 382 ARG A C 1
ATOM 3023 O O . ARG A 1 382 ? 1.460 7.156 -13.798 1.00 46.69 382 ARG A O 1
ATOM 3030 N N . ALA A 1 383 ? 1.968 9.224 -14.517 1.00 52.88 383 ALA A N 1
ATOM 3031 C CA . ALA A 1 383 ? 1.928 8.881 -15.926 1.00 52.88 383 ALA A CA 1
ATOM 3032 C C . ALA A 1 383 ? 3.123 7.949 -16.213 1.00 52.88 383 ALA A C 1
ATOM 3034 O O . ALA A 1 383 ? 4.231 8.245 -15.748 1.00 52.88 383 ALA A O 1
ATOM 3035 N N . PRO A 1 384 ? 2.928 6.824 -16.921 1.00 49.53 384 PRO A N 1
ATOM 3036 C CA . PRO A 1 384 ? 4.025 5.934 -17.263 1.00 49.53 384 PRO A CA 1
ATOM 3037 C C . PRO A 1 384 ? 5.043 6.688 -18.123 1.00 49.53 384 PRO A C 1
ATOM 3039 O O . PRO A 1 384 ? 4.698 7.356 -19.099 1.00 49.53 384 PRO A O 1
ATOM 3042 N N . LEU A 1 385 ? 6.311 6.593 -17.728 1.00 48.19 385 LEU A N 1
ATOM 3043 C CA . LEU A 1 385 ? 7.438 7.087 -18.506 1.00 48.19 385 LEU A CA 1
ATOM 3044 C C . LEU A 1 385 ? 7.563 6.234 -19.770 1.00 48.19 385 LEU A C 1
ATOM 3046 O O . LEU A 1 385 ? 8.107 5.133 -19.729 1.00 48.19 385 LEU A O 1
ATOM 3050 N N . SER A 1 386 ? 7.064 6.733 -20.901 1.00 47.91 386 SER A N 1
ATOM 3051 C CA . SER A 1 386 ? 7.420 6.213 -22.225 1.00 47.91 386 SER A CA 1
ATOM 3052 C C . SER A 1 386 ? 7.257 7.275 -23.314 1.00 47.91 386 SER A C 1
ATOM 3054 O O . SER A 1 386 ? 6.195 7.399 -23.913 1.00 47.91 386 SER A O 1
ATOM 3056 N N . LEU A 1 387 ? 8.333 8.011 -23.595 1.00 37.38 387 LEU A N 1
ATOM 3057 C CA . LEU A 1 387 ? 8.808 8.259 -24.961 1.00 37.38 387 LEU A CA 1
ATOM 3058 C C . LEU A 1 387 ? 10.235 8.809 -24.879 1.00 37.38 387 LEU A C 1
ATOM 3060 O O . LEU A 1 387 ? 10.481 9.969 -24.562 1.00 37.38 387 LEU A O 1
ATOM 3064 N N . LEU A 1 388 ? 11.180 7.899 -25.109 1.00 47.94 388 LEU A N 1
ATOM 3065 C CA . LEU A 1 388 ? 12.558 8.199 -25.466 1.00 47.94 388 LEU A CA 1
ATOM 3066 C C . LEU A 1 388 ? 12.554 9.000 -26.774 1.00 47.94 388 LEU A C 1
ATOM 3068 O O . LEU A 1 388 ? 12.556 8.421 -27.856 1.00 47.94 388 LEU A O 1
ATOM 3072 N N . GLU A 1 389 ? 12.582 10.325 -26.681 1.00 43.34 389 GLU A N 1
ATOM 3073 C CA . GLU A 1 389 ? 13.066 11.169 -27.773 1.00 43.34 389 GLU A CA 1
ATOM 3074 C C . GLU A 1 389 ? 14.576 11.359 -27.611 1.00 43.34 389 GLU A C 1
ATOM 3076 O O . GLU A 1 389 ? 15.078 12.316 -27.023 1.00 43.34 389 GLU A O 1
ATOM 3081 N N . CYS A 1 390 ? 15.322 10.394 -28.149 1.00 33.38 390 CYS A N 1
ATOM 3082 C CA . CYS A 1 390 ? 16.679 10.638 -28.609 1.00 33.38 390 CYS A CA 1
ATOM 3083 C C . CYS A 1 390 ? 16.618 11.534 -29.850 1.00 33.38 390 CYS A C 1
ATOM 3085 O O . CYS A 1 390 ? 16.248 11.062 -30.920 1.00 33.38 390 CYS A O 1
ATOM 3087 N N . CYS A 1 391 ? 17.061 12.784 -29.727 1.00 36.97 391 CYS A N 1
ATOM 3088 C CA . CYS A 1 391 ? 17.644 13.558 -30.824 1.00 36.97 391 CYS A CA 1
ATOM 3089 C C . CYS A 1 391 ? 18.756 14.467 -30.274 1.00 36.97 391 CYS A C 1
ATOM 3091 O O . CYS A 1 391 ? 18.525 15.577 -29.813 1.00 36.97 391 CYS A O 1
ATOM 3093 N N . ASN A 1 392 ? 19.969 13.914 -30.276 1.00 38.97 392 ASN A N 1
ATOM 3094 C CA . ASN A 1 392 ? 21.224 14.511 -30.741 1.00 38.97 392 ASN A CA 1
ATOM 3095 C C . ASN A 1 392 ? 21.325 16.049 -30.783 1.00 38.97 392 ASN A C 1
ATOM 3097 O O . ASN A 1 392 ? 20.698 16.681 -31.625 1.00 38.97 392 ASN A O 1
ATOM 3101 N N . SER A 1 393 ? 22.291 16.614 -30.050 1.00 34.66 393 SER A N 1
ATOM 3102 C CA . SER A 1 393 ? 23.252 17.548 -30.659 1.00 34.66 393 SER A CA 1
ATOM 3103 C C . SER A 1 393 ? 24.484 17.740 -29.773 1.00 34.66 393 SER A C 1
ATOM 3105 O O . SER A 1 393 ? 24.408 18.203 -28.638 1.00 34.66 393 SER A O 1
ATOM 3107 N N . THR A 1 394 ? 25.626 17.381 -30.351 1.00 40.59 394 THR A N 1
ATOM 3108 C CA . THR A 1 394 ? 26.990 17.845 -30.074 1.00 40.59 394 THR A CA 1
ATOM 3109 C C . THR A 1 394 ? 27.073 19.287 -29.563 1.00 40.59 394 THR A C 1
ATOM 3111 O O . THR A 1 394 ? 26.558 20.178 -30.230 1.00 40.59 394 THR A O 1
ATOM 3114 N N . ASP A 1 395 ? 27.822 19.536 -28.481 1.00 34.56 395 ASP A N 1
ATOM 3115 C CA . ASP A 1 395 ? 29.114 20.219 -28.623 1.00 34.56 395 ASP A CA 1
ATOM 3116 C C . ASP A 1 395 ? 30.022 20.063 -27.388 1.00 34.56 395 ASP A C 1
ATOM 3118 O O . ASP A 1 395 ? 29.621 20.059 -26.226 1.00 34.56 395 ASP A O 1
ATOM 3122 N N . SER A 1 396 ? 31.289 19.926 -27.729 1.00 44.28 396 SER A N 1
ATOM 3123 C CA . SER A 1 396 ? 32.501 19.860 -26.944 1.00 44.28 396 SER A CA 1
ATOM 3124 C C . SER A 1 396 ? 32.667 20.969 -25.894 1.00 44.28 396 SER A C 1
ATOM 3126 O O . SER A 1 396 ? 32.473 22.154 -26.156 1.00 44.28 396 SER A O 1
ATOM 3128 N N . ARG A 1 397 ? 33.196 20.598 -24.719 1.00 40.91 397 ARG A N 1
ATOM 3129 C CA . ARG A 1 397 ? 34.258 21.377 -24.060 1.00 40.91 397 ARG A CA 1
ATOM 3130 C C . ARG A 1 397 ? 35.032 20.532 -23.056 1.00 40.91 397 ARG A C 1
ATOM 3132 O O . ARG A 1 397 ? 34.612 20.267 -21.936 1.00 40.91 397 ARG A O 1
ATOM 3139 N N . LEU A 1 398 ? 36.216 20.151 -23.520 1.00 49.31 398 LEU A N 1
ATOM 3140 C CA . LEU A 1 398 ? 37.389 19.769 -22.749 1.00 49.31 398 LEU A CA 1
ATOM 3141 C C . LEU A 1 398 ? 37.534 20.615 -21.474 1.00 49.31 398 LEU A C 1
ATOM 3143 O O . LEU A 1 398 ? 37.757 21.821 -21.573 1.00 49.31 398 LEU A O 1
ATOM 3147 N N . GLN A 1 399 ? 37.563 19.979 -20.303 1.00 42.25 399 GLN A N 1
ATOM 3148 C CA . GLN A 1 399 ? 38.388 20.467 -19.198 1.00 42.25 399 GLN A CA 1
ATOM 3149 C C . GLN A 1 399 ? 39.196 19.323 -18.588 1.00 42.25 399 GLN A C 1
ATOM 3151 O O . GLN A 1 399 ? 38.687 18.380 -17.988 1.00 42.25 399 GLN A O 1
ATOM 3156 N N . LYS A 1 400 ? 40.504 19.435 -18.826 1.00 42.59 400 LYS A N 1
ATOM 3157 C CA . LYS A 1 400 ? 41.586 18.628 -18.277 1.00 42.59 400 LYS A CA 1
ATOM 3158 C C . LYS A 1 400 ? 41.591 18.713 -16.748 1.00 42.59 400 LYS A C 1
ATOM 3160 O O . LYS A 1 400 ? 41.568 19.808 -16.192 1.00 42.59 400 LYS A O 1
ATOM 3165 N N . ARG A 1 401 ? 41.756 17.564 -16.086 1.00 45.22 401 ARG A N 1
ATOM 3166 C CA . ARG A 1 401 ? 42.375 17.497 -14.752 1.00 45.22 401 ARG A CA 1
ATOM 3167 C C . ARG A 1 401 ? 43.830 17.971 -14.838 1.00 45.22 401 ARG A C 1
ATOM 3169 O O . ARG A 1 401 ? 44.502 17.676 -15.828 1.00 45.22 401 ARG A O 1
ATOM 3176 N N . PRO A 1 402 ? 44.358 18.520 -13.741 1.00 50.16 402 PRO A N 1
ATOM 3177 C CA . PRO A 1 402 ? 45.671 18.094 -13.289 1.00 50.16 402 PRO A CA 1
ATOM 3178 C C . PRO A 1 402 ? 45.578 17.427 -11.918 1.00 50.16 402 PRO A C 1
ATOM 3180 O O . PRO A 1 402 ? 44.971 17.945 -10.984 1.00 50.16 402 PRO A O 1
ATOM 3183 N N . LEU A 1 403 ? 46.234 16.270 -11.820 1.00 44.09 403 LEU A N 1
ATOM 3184 C CA . LEU A 1 403 ? 46.813 15.798 -10.572 1.00 44.09 403 LEU A CA 1
ATOM 3185 C C . LEU A 1 403 ? 47.845 16.828 -10.091 1.00 44.09 403 LEU A C 1
ATOM 3187 O O . LEU A 1 403 ? 48.723 17.218 -10.859 1.00 44.09 403 LEU A O 1
ATOM 3191 N N . SER A 1 404 ? 47.831 17.137 -8.799 1.00 48.16 404 SER A N 1
ATOM 3192 C CA . SER A 1 404 ? 49.052 17.465 -8.068 1.00 48.16 404 SER A CA 1
ATOM 3193 C C . SER A 1 404 ? 49.023 16.801 -6.696 1.00 48.16 404 SER A C 1
ATOM 3195 O O . SER A 1 404 ? 48.142 17.038 -5.876 1.00 48.16 404 SER A O 1
ATOM 3197 N N . SER A 1 405 ? 50.009 15.929 -6.536 1.00 51.03 405 SER A N 1
ATOM 3198 C CA . SER A 1 405 ? 50.512 15.269 -5.337 1.00 51.03 405 SER A CA 1
ATOM 3199 C C . SER A 1 405 ? 50.962 16.251 -4.240 1.00 51.03 405 SER A C 1
ATOM 3201 O O . SER A 1 405 ? 51.483 17.314 -4.576 1.00 51.03 405 SER A O 1
ATOM 3203 N N . ALA A 1 406 ? 50.847 15.821 -2.972 1.00 49.25 406 ALA A N 1
ATOM 3204 C CA . ALA A 1 406 ? 51.934 15.727 -1.973 1.00 49.25 406 ALA A CA 1
ATOM 3205 C C . ALA A 1 406 ? 51.643 16.345 -0.583 1.00 49.25 406 ALA A C 1
ATOM 3207 O O . ALA A 1 406 ? 51.376 17.539 -0.502 1.00 49.25 406 ALA A O 1
ATOM 3208 N N . ARG A 1 407 ? 51.919 15.526 0.459 1.00 44.88 407 ARG A N 1
ATOM 3209 C CA . ARG A 1 407 ? 52.384 15.848 1.839 1.00 44.88 407 ARG A CA 1
ATOM 3210 C C . ARG A 1 407 ? 51.360 16.517 2.775 1.00 44.88 407 ARG A C 1
ATOM 3212 O O . ARG A 1 407 ? 50.708 17.468 2.376 1.00 44.88 407 ARG A O 1
ATOM 3219 N N . ASP A 1 408 ? 51.142 16.099 4.021 1.00 46.59 408 ASP A N 1
ATOM 3220 C CA . ASP A 1 408 ? 51.749 15.120 4.941 1.00 46.59 408 ASP A CA 1
ATOM 3221 C C . ASP A 1 408 ? 50.636 14.352 5.684 1.00 46.59 408 ASP A C 1
ATOM 3223 O O . ASP A 1 408 ? 49.498 14.882 5.737 1.00 46.59 408 ASP A O 1
#

Sequence (408 aa):
MEELSADAIPIGYSFNKGLHQSPNINLPNFASRDFTNNQRISGSENSAFRSEASSTPGLGFRCQFHLVQGNRIVDLSRIQAMNLPKRVEVCIKATIDHCLGLPGSERTLELELRAYEEIQRELQERFSLLQSQLKEKEDQIEIARAEASMNAQAVKKFVEENQKLAAMCANLLAECKRWEGECSLYDNDREALMDFGNEAHERAKEAEARAQRMEEEVQRLSDELLCYKVKLESQGDGESLDVEETLLESVLDMVSNGGFMSATSFLETNNENESCRKLLNMWSYLRPTTQKVLSVVGEARKLEKDKEHLRVNLHKAEEEAKLLFTENGILNEENQRLLRHYQRVIGSGTKSPGTTSAKSNKRKSSTADAKRLDFGDMDLVRAPLSLLECCNSTDSRLQKRPLSSARD